Protein AF-0000000082577011 (afdb_homodimer)

Secondary structure (DSSP, 8-state):
-------HHHHHHHHHHHHHHHHHHHHHHHHHHHHHHHS-HHHHS---GGGS--PPPPS--PPPGGGS---S-EEEEEEEEETTEEEEEEEESS-EEEEETTT--EE---HHHHHHHHHHH--SPEEEEEEESS--STTTTS-S-EEEEEE-STT--EEEEETTT--EEEEE-HHHHHHHHHHHHHHT-TTTS--S--HHHHHHHHHHHHHHHHHHHHHHHHS-HHHHHHHHHHHHHHHHHHH-/-------HHHHHHHHHHHHHHHHHHHHHHHHHHHHHHHS-HHHHS---GGGS--PPPPS--PPPGGGS---S-EEEEEEEEETTEEEEEEEESS-EEEEETTT--EE---HHHHHHHHHHH--SPEEEEEEESS--STTTTS-S-EEEEEE-STT--EEEEETTT--EEEEE-HHHHHHHHHHHHHHT-TTTS--S--HHHHHHHHHHHHHHHHHHHHHHHHS-HHHHHHHHHHHHHHHHHHH-

Structure (mmCIF, N/CA/C/O backbone):
data_AF-0000000082577011-model_v1
#
loop_
_entity.id
_entity.type
_entity.pdbx_description
1 polymer 'Putative iron-regulated membrane protein'
#
loop_
_atom_site.group_PDB
_atom_site.id
_atom_site.type_symbol
_atom_site.label_atom_id
_atom_site.label_alt_id
_atom_site.label_comp_id
_atom_site.label_asym_id
_atom_site.label_entity_id
_atom_site.label_seq_id
_atom_site.pdbx_PDB_ins_code
_atom_site.Cartn_x
_atom_site.Cartn_y
_atom_site.Cartn_z
_at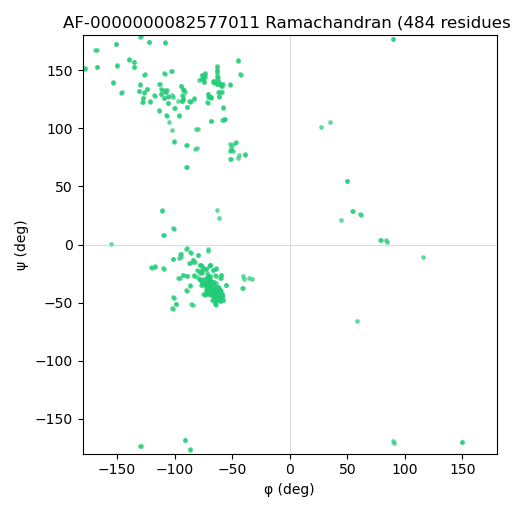om_site.occupancy
_atom_site.B_iso_or_equiv
_atom_site.auth_seq_id
_atom_site.auth_comp_id
_atom_site.auth_asym_id
_atom_site.auth_atom_id
_atom_site.pdbx_PDB_model_num
ATOM 1 N N . MET A 1 1 ? -13.156 18.891 49.938 1 35.47 1 MET A N 1
ATOM 2 C CA . MET A 1 1 ? -12.516 18.734 48.656 1 35.47 1 MET A CA 1
ATOM 3 C C . MET A 1 1 ? -12.312 20.078 47.969 1 35.47 1 MET A C 1
ATOM 5 O O . MET A 1 1 ? -13.273 20.812 47.719 1 35.47 1 MET A O 1
ATOM 9 N N . LYS A 1 2 ? -11.266 20.703 48.219 1 47.75 2 LYS A N 1
ATOM 10 C CA . LYS A 1 2 ? -11.039 22.078 47.781 1 47.75 2 LYS A CA 1
ATOM 11 C C . LYS A 1 2 ? -11.164 22.203 46.25 1 47.75 2 LYS A C 1
ATOM 13 O O . LYS A 1 2 ? -10.555 21.422 45.531 1 47.75 2 LYS A O 1
ATOM 18 N N . LYS A 1 3 ? -12.203 22.781 45.781 1 46.56 3 LYS A N 1
ATOM 19 C CA . LYS A 1 3 ? -12.414 23.125 44.375 1 46.56 3 LYS A CA 1
ATOM 20 C C . LYS A 1 3 ? -11.188 23.797 43.781 1 46.56 3 LYS A C 1
ATOM 22 O O . LYS A 1 3 ? -10.711 24.797 44.281 1 46.56 3 LYS A O 1
ATOM 27 N N . ILE A 1 4 ? -10.305 23.016 43.281 1 50.41 4 ILE A N 1
ATOM 28 C CA . ILE A 1 4 ? -9.25 23.656 42.5 1 50.41 4 ILE A CA 1
ATOM 29 C C . ILE A 1 4 ? -9.836 24.797 41.656 1 50.41 4 ILE A C 1
ATOM 31 O O . ILE A 1 4 ? -10.641 24.562 40.75 1 50.41 4 ILE A O 1
ATOM 35 N N . ARG A 1 5 ? -10.109 25.891 42.219 1 50.25 5 ARG A N 1
ATOM 36 C CA . ARG A 1 5 ? -10.578 27.094 41.531 1 50.25 5 ARG A CA 1
ATOM 37 C C . ARG A 1 5 ? -9.656 27.438 40.375 1 50.25 5 ARG A C 1
ATOM 39 O O . ARG A 1 5 ? -8.5 27.812 40.562 1 50.25 5 ARG A O 1
ATOM 46 N N . PHE A 1 6 ? -9.844 26.719 39.188 1 58.19 6 PHE A N 1
ATOM 47 C CA . PHE A 1 6 ? -9.164 27.125 37.969 1 58.19 6 PHE A CA 1
ATOM 48 C C . PHE A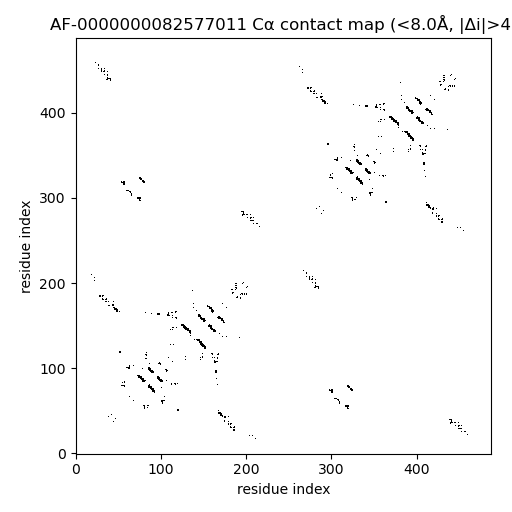 1 6 ? -9.234 28.625 37.781 1 58.19 6 PHE A C 1
ATOM 50 O O . PHE A 1 6 ? -10.305 29.172 37.5 1 58.19 6 PHE A O 1
ATOM 57 N N . THR A 1 7 ? -8.477 29.406 38.469 1 62.22 7 THR A N 1
ATOM 58 C CA . THR A 1 7 ? -8.391 30.859 38.375 1 62.22 7 THR A CA 1
ATOM 59 C C . THR A 1 7 ? -7.977 31.281 36.969 1 62.22 7 THR A C 1
ATOM 61 O O . THR A 1 7 ? -7.25 30.562 36.281 1 62.22 7 THR A O 1
ATOM 64 N N . PRO A 1 8 ? -8.547 32.312 36.344 1 70.75 8 PRO A N 1
ATOM 65 C CA . PRO A 1 8 ? -8.242 32.875 35 1 70.75 8 PRO A CA 1
ATOM 66 C C . PRO A 1 8 ? -6.746 32.906 34.719 1 70.75 8 PRO A C 1
ATOM 68 O O . PRO A 1 8 ? -6.328 32.75 33.562 1 70.75 8 PRO A O 1
ATOM 71 N N . LEU A 1 9 ? -5.984 33.031 35.719 1 69.31 9 LEU A N 1
ATOM 72 C CA . LEU A 1 9 ? -4.539 33.125 35.531 1 69.31 9 LEU A CA 1
ATOM 73 C C . LEU A 1 9 ? -3.955 31.766 35.156 1 69.31 9 LEU A C 1
ATOM 75 O O . LEU A 1 9 ? -3.061 31.672 34.312 1 69.31 9 LEU A O 1
ATOM 79 N N . ILE A 1 10 ? -4.418 30.734 35.844 1 72.5 10 ILE A N 1
ATOM 80 C CA . ILE A 1 10 ? -3.934 29.391 35.531 1 72.5 10 ILE A CA 1
ATOM 81 C C . ILE A 1 10 ? -4.336 29 34.125 1 72.5 10 ILE A C 1
ATOM 83 O O . ILE A 1 10 ? -3.559 28.359 33.406 1 72.5 10 ILE A O 1
ATOM 87 N N . PHE A 1 11 ? -5.453 29.375 33.719 1 74.25 11 PHE A N 1
ATOM 88 C CA . PHE A 1 11 ? -5.941 29.078 32.375 1 74.25 11 PHE A CA 1
ATOM 89 C C . PHE A 1 11 ? -5.07 29.75 31.312 1 74.25 11 PHE A C 1
ATOM 91 O O . PHE A 1 11 ? -4.75 29.156 30.281 1 74.25 11 PHE A O 1
ATOM 98 N N . ARG A 1 12 ? -4.742 30.953 31.625 1 72.69 12 ARG A N 1
ATOM 99 C CA . ARG A 1 12 ? -3.902 31.688 30.688 1 72.69 12 ARG A CA 1
ATOM 100 C C . ARG A 1 12 ? -2.521 31.047 30.578 1 72.69 12 ARG A C 1
ATOM 102 O O . ARG A 1 12 ? -1.96 30.969 29.484 1 72.69 12 ARG A O 1
ATOM 109 N N . ARG A 1 13 ? -2.057 30.594 31.672 1 75.44 13 ARG A N 1
ATOM 110 C CA . ARG A 1 13 ? -0.742 29.969 31.688 1 75.44 13 ARG A CA 1
ATOM 111 C C . ARG A 1 13 ? -0.774 28.625 30.953 1 75.44 13 ARG A C 1
ATOM 113 O O . ARG A 1 13 ? 0.122 28.328 30.172 1 75.44 13 ARG A O 1
ATOM 120 N N . ILE A 1 14 ? -1.737 27.906 31.172 1 77.06 14 ILE A N 1
ATOM 121 C CA . ILE A 1 14 ? -1.878 26.609 30.516 1 77.06 14 ILE A CA 1
ATOM 122 C C . ILE A 1 14 ? -2.076 26.812 29.016 1 77.06 14 ILE A C 1
ATOM 124 O O . ILE A 1 14 ? -1.47 26.109 28.203 1 77.06 14 ILE A O 1
ATOM 128 N N . HIS A 1 15 ? -2.85 27.766 28.766 1 74.31 15 HIS A N 1
ATOM 129 C CA . HIS A 1 15 ? -3.111 28.047 27.359 1 74.31 15 HIS A CA 1
ATOM 130 C C . HIS A 1 15 ? -1.827 28.422 26.625 1 74.31 15 HIS A C 1
ATOM 132 O O . HIS A 1 15 ? -1.593 27.953 25.5 1 74.31 15 HIS A O 1
ATOM 138 N N . LYS A 1 16 ? -1.08 29.219 27.344 1 74.12 16 LYS A N 1
ATOM 139 C CA . LYS A 1 16 ? 0.174 29.656 26.734 1 74.12 16 LYS A CA 1
ATOM 140 C C . LYS A 1 16 ? 1.111 28.484 26.484 1 74.12 16 LYS A C 1
ATOM 142 O O . LYS A 1 16 ? 1.681 28.344 25.406 1 74.12 16 LYS A O 1
ATOM 147 N N . TRP A 1 17 ? 1.268 27.672 27.484 1 79.31 17 TRP A N 1
ATOM 148 C CA . TRP A 1 17 ? 2.191 26.547 27.375 1 79.31 17 TRP A CA 1
ATOM 149 C C . TRP A 1 17 ? 1.654 25.5 26.406 1 79.31 17 TRP A C 1
ATOM 151 O O . TRP A 1 17 ? 2.416 24.906 25.641 1 79.31 17 TRP A O 1
ATOM 161 N N . VAL A 1 18 ? 0.47 25.203 26.406 1 80.12 18 VAL A N 1
ATOM 162 C CA . VAL A 1 18 ? -0.144 24.266 25.484 1 80.12 18 VAL A CA 1
ATOM 163 C C . VAL A 1 18 ? -0.018 24.797 24.047 1 80.12 18 VAL A C 1
ATOM 165 O O . VAL A 1 18 ? 0.294 24.047 23.125 1 80.12 18 VAL A O 1
ATOM 168 N N . GLY A 1 19 ? -0.221 26.062 24.016 1 75.38 19 GLY A N 1
ATOM 169 C CA . GLY A 1 19 ? -0.047 26.703 22.719 1 75.38 19 GLY A CA 1
ATOM 170 C C . GLY A 1 19 ? 1.36 26.562 22.172 1 75.38 19 GLY A C 1
ATOM 171 O O . GLY A 1 19 ? 1.547 26.297 20.984 1 75.38 19 GLY A O 1
ATOM 172 N N . LEU A 1 20 ? 2.275 26.734 23.031 1 80 20 LEU A N 1
ATOM 173 C CA . LEU A 1 20 ? 3.672 26.641 22.625 1 80 20 LEU A CA 1
ATOM 174 C C . LEU A 1 20 ? 4.016 25.203 22.203 1 80 20 LEU A C 1
ATOM 176 O O . LEU A 1 20 ? 4.668 25 21.188 1 80 20 LEU A O 1
ATOM 180 N N . ILE A 1 21 ? 3.557 24.266 22.938 1 86.31 21 ILE A N 1
ATOM 181 C CA . ILE A 1 21 ? 3.818 22.859 22.656 1 86.31 21 ILE A CA 1
ATOM 182 C C . ILE A 1 21 ? 3.162 22.469 21.328 1 86.31 21 ILE A C 1
ATOM 184 O O . ILE A 1 21 ? 3.789 21.844 20.484 1 86.31 21 ILE A O 1
ATOM 188 N N . LEU A 1 22 ? 2.021 22.891 21.156 1 84.88 22 LEU A N 1
ATOM 189 C CA . LEU A 1 22 ? 1.299 22.562 19.938 1 84.88 22 LEU A CA 1
ATOM 190 C C . LEU A 1 22 ? 1.884 23.312 18.734 1 84.88 22 LEU A C 1
ATOM 192 O O . LEU A 1 22 ? 1.886 22.797 17.625 1 84.88 22 LEU A O 1
ATOM 196 N N . GLY A 1 23 ? 2.352 24.5 19.078 1 82.12 23 GLY A N 1
ATOM 197 C CA . GLY A 1 23 ? 3.041 25.25 18.031 1 82.12 23 GLY A CA 1
ATOM 198 C C . GLY A 1 23 ? 4.273 24.531 17.5 1 82.12 23 GLY A C 1
ATOM 199 O O . GLY A 1 23 ? 4.492 24.484 16.297 1 82.12 23 GLY A O 1
ATOM 200 N N . VAL A 1 24 ? 4.992 24 18.391 1 88.94 24 VAL A N 1
ATOM 201 C CA . VAL A 1 24 ? 6.176 23.234 18.016 1 88.94 24 VAL A CA 1
ATOM 202 C C . VAL A 1 24 ? 5.758 22 17.219 1 88.94 24 VAL A C 1
ATOM 204 O O . VAL A 1 24 ? 6.379 21.672 16.203 1 88.94 24 VAL A O 1
ATOM 207 N N . GLN A 1 25 ? 4.719 21.391 17.688 1 92 25 GLN A N 1
ATOM 208 C CA . GLN A 1 25 ? 4.211 20.219 16.984 1 92 25 GLN A CA 1
ATOM 209 C C . GLN A 1 25 ? 3.754 20.578 15.578 1 92 25 GLN A C 1
ATOM 211 O O . GLN A 1 25 ? 3.965 19.812 14.633 1 92 25 GLN A O 1
ATOM 216 N N . PHE A 1 26 ? 3.188 21.688 15.477 1 89.25 26 PHE A N 1
ATOM 217 C CA . PHE A 1 26 ? 2.75 22.156 14.164 1 89.25 26 PHE A CA 1
ATOM 218 C C . PHE A 1 26 ? 3.941 22.344 13.227 1 89.25 26 PHE A C 1
ATOM 220 O O . PHE A 1 26 ? 3.875 21.984 12.055 1 89.25 26 PHE A O 1
ATOM 227 N N . LEU A 1 27 ? 4.949 22.891 13.734 1 92.25 27 LEU A N 1
ATOM 228 C CA . LEU A 1 27 ? 6.152 23.094 12.938 1 92.25 27 LEU A CA 1
ATOM 229 C C . LEU A 1 27 ? 6.734 21.75 12.5 1 92.25 27 LEU A C 1
ATOM 231 O O . LEU A 1 27 ? 7.176 21.594 11.359 1 92.25 27 LEU A O 1
ATOM 235 N N . LEU A 1 28 ? 6.656 20.812 13.383 1 95.88 28 LEU A N 1
ATOM 236 C CA . LEU A 1 28 ? 7.148 19.484 13.062 1 95.88 28 LEU A CA 1
ATOM 237 C C . LEU A 1 28 ? 6.289 18.828 11.984 1 95.88 28 LEU A C 1
ATOM 239 O O . LEU A 1 28 ? 6.809 18.156 11.094 1 95.88 28 LEU A O 1
ATOM 243 N N . TRP A 1 29 ? 4.992 19.062 12.07 1 96.62 29 TRP A N 1
ATOM 244 C CA . TRP A 1 29 ? 4.09 18.531 11.062 1 96.62 29 TRP A CA 1
ATOM 245 C C . TRP A 1 29 ? 4.316 19.203 9.711 1 96.62 29 TRP A C 1
ATOM 247 O O . TRP A 1 29 ? 4.305 18.531 8.672 1 96.62 29 TRP A O 1
ATOM 257 N N . ALA A 1 30 ? 4.52 20.5 9.758 1 94.88 30 ALA A N 1
ATOM 258 C CA . ALA A 1 30 ? 4.781 21.219 8.516 1 94.88 30 ALA A CA 1
ATOM 259 C C . ALA A 1 30 ? 6.078 20.75 7.867 1 94.88 30 ALA A C 1
ATOM 261 O O . ALA A 1 30 ? 6.141 20.547 6.652 1 94.88 30 ALA A O 1
ATOM 262 N N . LEU A 1 31 ? 7.051 20.594 8.672 1 97.19 31 LEU A N 1
ATOM 263 C CA . LEU A 1 31 ? 8.336 20.141 8.164 1 97.19 31 LEU A CA 1
ATOM 264 C C . LEU A 1 31 ? 8.234 18.719 7.605 1 97.19 31 LEU A C 1
ATOM 266 O O . LEU A 1 31 ? 8.633 18.469 6.465 1 97.19 31 LEU A O 1
ATOM 270 N N . SER A 1 32 ? 7.688 17.828 8.398 1 97.75 32 SER A N 1
ATOM 271 C CA . SER A 1 32 ? 7.594 16.438 7.965 1 97.75 32 SER A CA 1
ATOM 272 C C . SER A 1 32 ? 6.68 16.281 6.754 1 97.75 32 SER A C 1
ATOM 274 O O . SER A 1 32 ? 7.004 15.57 5.805 1 97.75 32 SER A O 1
ATOM 276 N N . GLY A 1 33 ? 5.566 17 6.793 1 97.12 33 GLY A N 1
ATOM 277 C CA . GLY A 1 33 ? 4.68 16.969 5.641 1 97.12 33 GLY A CA 1
ATOM 278 C C . GLY A 1 33 ? 5.328 17.484 4.375 1 97.12 33 GLY A C 1
ATOM 279 O O . GLY A 1 33 ? 5.168 16.906 3.299 1 97.12 33 GLY A O 1
ATOM 280 N N . SER A 1 34 ? 6.07 18.578 4.48 1 97.44 34 SER A N 1
ATOM 281 C CA . SER A 1 34 ? 6.75 19.172 3.328 1 97.44 34 SER A CA 1
ATOM 282 C C . SER A 1 34 ? 7.777 18.203 2.7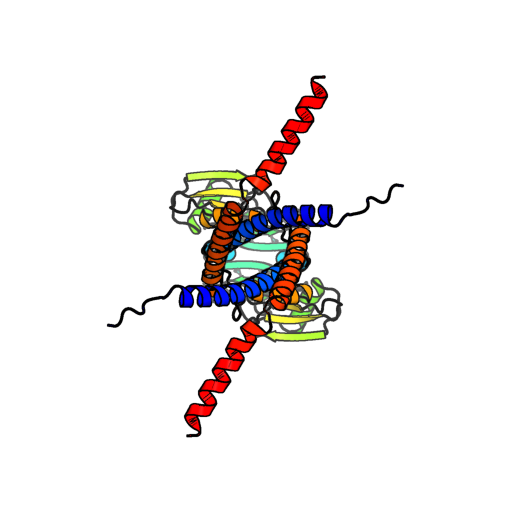44 1 97.44 34 SER A C 1
ATOM 284 O O . SER A 1 34 ? 7.852 18.031 1.526 1 97.44 34 SER A O 1
ATOM 286 N N . MET A 1 35 ? 8.453 17.609 3.615 1 97.75 35 MET A N 1
ATOM 287 C CA . MET A 1 35 ? 9.484 16.672 3.166 1 97.75 35 MET A CA 1
ATOM 288 C C . MET A 1 35 ? 8.867 15.445 2.516 1 97.75 35 MET A C 1
ATOM 290 O O . MET A 1 35 ? 9.352 14.969 1.488 1 97.75 35 MET A O 1
ATOM 294 N N . MET A 1 36 ? 7.832 14.953 3.086 1 97.31 36 MET A N 1
ATOM 295 C CA . MET A 1 36 ? 7.145 13.805 2.502 1 97.31 36 MET A CA 1
ATOM 296 C C . MET A 1 36 ? 6.57 14.156 1.134 1 97.31 36 MET A C 1
ATOM 298 O O . MET A 1 36 ? 6.641 13.352 0.203 1 97.31 36 MET A O 1
ATOM 302 N N . ALA A 1 37 ? 6.074 15.289 1.037 1 96.81 37 ALA A N 1
ATOM 303 C CA . ALA A 1 37 ? 5.488 15.719 -0.229 1 96.81 37 ALA A CA 1
ATOM 304 C C . ALA A 1 37 ? 6.566 15.93 -1.289 1 96.81 37 ALA A C 1
ATOM 306 O O . ALA A 1 37 ? 6.316 15.734 -2.482 1 96.81 37 ALA A O 1
ATOM 307 N N . LEU A 1 38 ? 7.688 16.297 -0.908 1 96.56 38 LEU A N 1
ATOM 308 C CA . LEU A 1 38 ? 8.781 16.641 -1.812 1 96.56 38 LEU A CA 1
ATOM 309 C C . LEU A 1 38 ? 9.43 15.383 -2.387 1 96.56 38 LEU A C 1
ATOM 311 O O . LEU A 1 38 ? 9.828 15.367 -3.551 1 96.56 38 LEU A O 1
ATOM 315 N N . LEU A 1 39 ? 9.492 14.352 -1.596 1 96.69 39 LEU A N 1
ATOM 316 C CA . LEU A 1 39 ? 10.195 13.133 -1.974 1 96.69 39 LEU A CA 1
ATOM 317 C C . LEU A 1 39 ? 9.398 12.344 -3.008 1 96.69 39 LEU A C 1
ATOM 319 O O . LEU A 1 39 ? 8.172 12.258 -2.916 1 96.69 39 LEU A O 1
ATOM 323 N N . ASP A 1 40 ? 10.125 11.82 -3.941 1 94.44 40 ASP A N 1
ATOM 324 C CA . ASP A 1 40 ? 9.547 11.125 -5.086 1 94.44 40 ASP A CA 1
ATOM 325 C C . ASP A 1 40 ? 8.68 9.953 -4.629 1 94.44 40 ASP A C 1
ATOM 327 O O . ASP A 1 40 ? 9.195 8.969 -4.098 1 94.44 40 ASP A O 1
ATOM 331 N N . GLN A 1 41 ? 7.441 10.055 -4.957 1 92.69 41 GLN A N 1
ATOM 332 C CA . GLN A 1 41 ? 6.504 9.039 -4.477 1 92.69 41 GLN A CA 1
ATOM 333 C C . GLN A 1 41 ? 6.762 7.691 -5.145 1 92.69 41 GLN A C 1
ATOM 335 O O . GLN A 1 41 ? 6.48 6.641 -4.562 1 92.69 41 GLN A O 1
ATOM 340 N N . GLU A 1 42 ? 7.297 7.617 -6.32 1 90.25 42 GLU A N 1
ATOM 341 C CA . GLU A 1 42 ? 7.586 6.367 -7.016 1 90.25 42 GLU A CA 1
ATOM 342 C C . GLU A 1 42 ? 8.719 5.605 -6.336 1 90.25 42 GLU A C 1
ATOM 344 O O . GLU A 1 42 ? 8.734 4.375 -6.336 1 90.25 42 GLU A O 1
ATOM 349 N N . LYS A 1 43 ? 9.594 6.359 -5.754 1 91.06 43 LYS A N 1
ATOM 350 C CA . LYS A 1 43 ? 10.711 5.746 -5.031 1 91.06 43 LYS A CA 1
ATOM 351 C C . LYS A 1 43 ? 10.281 5.293 -3.641 1 91.06 43 LYS A C 1
ATOM 353 O O . LYS A 1 43 ? 10.906 4.41 -3.049 1 91.06 43 LYS A O 1
ATOM 358 N N . VAL A 1 44 ? 9.211 5.883 -3.164 1 90.56 44 VAL A N 1
ATOM 359 C CA . VAL A 1 44 ? 8.695 5.551 -1.838 1 90.56 44 VAL A CA 1
ATOM 360 C C . VAL A 1 44 ? 7.773 4.34 -1.93 1 90.56 44 VAL A C 1
ATOM 362 O O . VAL A 1 44 ? 7.832 3.441 -1.086 1 90.56 44 VAL A O 1
ATOM 365 N N . GLY A 1 45 ? 6.766 4.328 -2.832 1 77.75 45 GLY A N 1
ATOM 366 C CA . GLY A 1 45 ? 5.754 3.293 -2.977 1 77.75 45 GLY A CA 1
ATOM 367 C C . GLY A 1 45 ? 6.332 1.945 -3.367 1 77.75 45 GLY A C 1
ATOM 368 O O . GLY A 1 45 ? 5.594 0.971 -3.527 1 77.75 45 GLY A O 1
ATOM 369 N N . GLY A 1 46 ? 7.559 1.68 -2.949 1 58.84 46 GLY A N 1
ATOM 370 C CA . GLY A 1 46 ? 8.188 0.394 -3.203 1 58.84 46 GLY A CA 1
ATOM 371 C C . GLY A 1 46 ? 7.664 -0.289 -4.453 1 58.84 46 GLY A C 1
ATOM 372 O O . GLY A 1 46 ? 6.492 -0.145 -4.801 1 58.84 46 GLY A O 1
ATOM 373 N N . HIS A 1 47 ? 8.242 -0.316 -5.57 1 55.41 47 HIS A N 1
ATOM 374 C CA . HIS A 1 47 ? 7.875 -1.163 -6.699 1 55.41 47 HIS A CA 1
ATOM 375 C C . HIS A 1 47 ? 7.719 -2.617 -6.27 1 55.41 47 HIS A C 1
ATOM 377 O O . HIS A 1 47 ? 8.602 -3.176 -5.617 1 55.41 47 HIS A O 1
ATOM 383 N N . SER A 1 48 ? 6.414 -2.855 -5.777 1 53.03 48 SER A N 1
ATOM 384 C CA . SER A 1 48 ? 6.188 -4.258 -5.438 1 53.03 48 SER A CA 1
ATOM 385 C C . SER A 1 48 ? 6.723 -5.184 -6.523 1 53.03 48 SER A C 1
ATOM 387 O O . SER A 1 48 ? 6.949 -4.754 -7.656 1 53.03 48 SER A O 1
ATOM 389 N N . ALA A 1 49 ? 6.984 -6.48 -6.078 1 50.94 49 ALA A N 1
ATOM 390 C CA . ALA A 1 49 ? 7.477 -7.73 -6.645 1 50.94 49 ALA A CA 1
ATOM 391 C C . ALA A 1 49 ? 6.891 -7.973 -8.031 1 50.94 49 ALA A C 1
ATOM 393 O O . ALA A 1 49 ? 7.539 -8.578 -8.891 1 50.94 49 ALA A O 1
ATOM 394 N N . GLN A 1 50 ? 5.566 -7.566 -8.102 1 50.16 50 GLN A N 1
ATOM 395 C CA . GLN A 1 50 ? 4.922 -8.117 -9.297 1 50.16 50 GLN A CA 1
ATOM 396 C C . GLN A 1 50 ? 5.629 -7.656 -10.562 1 50.16 50 GLN A C 1
ATOM 398 O O . GLN A 1 50 ? 5.574 -8.336 -11.594 1 50.16 50 GLN A O 1
ATOM 403 N N . ALA A 1 51 ? 6.293 -6.418 -10.352 1 48.44 51 ALA A N 1
ATOM 404 C CA . ALA A 1 51 ? 6.926 -5.926 -11.578 1 48.44 51 ALA A CA 1
ATOM 405 C C . ALA A 1 51 ? 8.141 -6.77 -11.945 1 48.44 51 ALA A C 1
ATOM 407 O O . ALA A 1 51 ? 8.789 -6.527 -12.961 1 48.44 51 ALA A O 1
ATOM 408 N N . SER A 1 52 ? 8.375 -7.648 -11.016 1 50.09 52 SER A N 1
ATOM 409 C CA . SER A 1 52 ? 9.625 -8.32 -11.336 1 50.09 52 SER A CA 1
ATOM 410 C C . SER A 1 52 ? 9.523 -9.086 -12.648 1 50.09 52 SER A C 1
ATOM 412 O O . SER A 1 52 ? 8.422 -9.438 -13.086 1 50.09 52 SER A O 1
ATOM 414 N N . HIS A 1 53 ? 10.648 -9.148 -13.352 1 54.78 53 HIS A N 1
ATOM 415 C CA . HIS A 1 53 ? 10.992 -9.75 -14.641 1 54.78 53 HIS A CA 1
ATOM 416 C C . HIS A 1 53 ? 10.555 -11.211 -14.695 1 54.78 53 HIS A C 1
ATOM 418 O O . HIS A 1 53 ? 11.156 -12.062 -14.031 1 54.78 53 HIS A O 1
ATOM 424 N N . GLN A 1 54 ? 9.195 -11.328 -15 1 64.88 54 GLN A N 1
ATOM 425 C CA . GLN A 1 54 ? 8.781 -12.695 -15.266 1 64.88 54 GLN A CA 1
ATOM 426 C C . GLN A 1 54 ? 9.383 -13.211 -16.578 1 64.88 54 GLN A C 1
ATOM 428 O O . GLN A 1 54 ? 9.266 -12.555 -17.609 1 64.88 54 GLN A O 1
ATOM 433 N N . HIS A 1 55 ? 10.328 -14.055 -16.422 1 74.44 55 HIS A N 1
ATOM 434 C CA . HIS A 1 55 ? 10.898 -14.719 -17.594 1 74.44 55 HIS A CA 1
ATOM 435 C C . HIS A 1 55 ? 9.984 -15.82 -18.109 1 74.44 55 HIS A C 1
ATOM 437 O O . HIS A 1 55 ? 9.312 -16.5 -17.312 1 74.44 55 HIS A O 1
ATOM 443 N N . ALA A 1 56 ? 10.07 -15.883 -19.359 1 82 56 ALA A N 1
ATOM 444 C CA . ALA A 1 56 ? 9.312 -16.969 -19.969 1 82 56 ALA A CA 1
ATOM 445 C C . ALA A 1 56 ? 9.82 -18.328 -19.516 1 82 56 ALA A C 1
ATOM 447 O O . ALA A 1 56 ? 11.031 -18.531 -19.375 1 82 56 ALA A O 1
ATOM 448 N N . LEU A 1 57 ? 8.898 -19.172 -19.25 1 85.25 57 LEU A N 1
ATOM 449 C CA . LEU A 1 57 ? 9.266 -20.531 -18.906 1 85.25 57 LEU A CA 1
ATOM 450 C C . LEU A 1 57 ? 9.828 -21.266 -20.109 1 85.25 57 LEU A C 1
ATOM 452 O O . LEU A 1 57 ? 9.234 -21.234 -21.188 1 85.25 57 LEU A O 1
ATOM 456 N N . PRO A 1 58 ? 10.969 -21.828 -19.953 1 80.25 58 PRO A N 1
ATOM 457 C CA . PRO A 1 58 ? 11.477 -22.625 -21.062 1 80.25 58 PRO A CA 1
ATOM 458 C C . PRO A 1 58 ? 10.602 -23.828 -21.391 1 80.25 58 PRO A C 1
ATOM 460 O O . PRO A 1 58 ? 9.875 -24.312 -20.516 1 80.25 58 PRO A O 1
ATOM 463 N N . ALA A 1 59 ? 10.68 -24.109 -22.688 1 74.19 59 ALA A N 1
ATOM 464 C CA . ALA A 1 59 ? 10.023 -25.359 -23.062 1 74.19 59 ALA A CA 1
ATOM 465 C C . ALA A 1 59 ? 10.664 -26.547 -22.344 1 74.19 59 ALA A C 1
ATOM 467 O O . ALA A 1 59 ? 11.883 -26.578 -22.172 1 74.19 59 ALA A O 1
ATOM 468 N N . GLY A 1 60 ? 9.867 -27.359 -21.656 1 74.56 60 GLY A N 1
ATOM 469 C CA . GLY A 1 60 ? 10.438 -28.531 -21 1 74.56 60 GLY A CA 1
ATOM 470 C C . GLY A 1 60 ? 9.398 -29.5 -20.484 1 74.56 60 GLY A C 1
ATOM 471 O O . GLY A 1 60 ? 8.195 -29.25 -20.594 1 74.56 60 GLY A O 1
ATOM 472 N N . ASP A 1 61 ? 9.969 -30.703 -20.141 1 81.12 61 ASP A N 1
ATOM 473 C CA . ASP A 1 61 ? 9.133 -31.75 -19.562 1 81.12 61 ASP A CA 1
ATOM 474 C C . ASP A 1 61 ? 8.906 -31.516 -18.078 1 81.12 61 ASP A C 1
ATOM 476 O O . ASP A 1 61 ? 9.586 -32.125 -17.234 1 81.12 61 ASP A O 1
ATOM 480 N N . TYR A 1 62 ? 7.938 -30.688 -17.766 1 86.31 62 TYR A N 1
ATOM 481 C CA . TYR A 1 62 ? 7.648 -30.391 -16.375 1 86.31 62 TYR A CA 1
ATOM 482 C C . TYR A 1 62 ? 6.852 -31.516 -15.734 1 86.31 62 TYR A C 1
ATOM 484 O O . TYR A 1 62 ? 5.973 -32.094 -16.375 1 86.31 62 TYR A O 1
ATOM 492 N N . ILE A 1 63 ? 7.191 -31.766 -14.492 1 85.88 63 ILE A N 1
ATOM 493 C CA . ILE A 1 63 ? 6.457 -32.781 -13.734 1 85.88 63 ILE A CA 1
ATOM 494 C C . ILE A 1 63 ? 4.98 -32.406 -13.656 1 85.88 63 ILE A C 1
ATOM 496 O O . ILE A 1 63 ? 4.648 -31.219 -13.445 1 85.88 63 ILE A O 1
ATOM 500 N N . ALA A 1 64 ? 4.141 -33.375 -13.859 1 82.5 64 ALA A N 1
ATOM 501 C CA . ALA A 1 64 ? 2.709 -33.125 -13.688 1 82.5 64 ALA A CA 1
ATOM 502 C C . ALA A 1 64 ? 2.379 -32.844 -12.227 1 82.5 64 ALA A C 1
ATOM 504 O O . ALA A 1 64 ? 2.896 -33.469 -11.32 1 82.5 64 ALA A O 1
ATOM 505 N N . PRO A 1 65 ? 1.483 -31.859 -12.078 1 82.62 65 PRO A N 1
ATOM 506 C CA . PRO A 1 65 ? 1.139 -31.5 -10.695 1 82.62 65 PRO A CA 1
ATOM 507 C C . PRO A 1 65 ? 0.654 -32.688 -9.875 1 82.62 65 PRO A C 1
ATOM 509 O O . PRO A 1 65 ? 0.938 -32.781 -8.68 1 82.62 65 PRO A O 1
ATOM 512 N N . ALA A 1 66 ? -0.034 -33.594 -10.445 1 75.31 66 ALA A N 1
ATOM 513 C CA . ALA A 1 66 ? -0.572 -34.75 -9.758 1 75.31 66 ALA A CA 1
ATOM 514 C C . ALA A 1 66 ? 0.55 -35.656 -9.211 1 75.31 66 ALA A C 1
ATOM 516 O O . ALA A 1 66 ? 0.333 -36.438 -8.289 1 75.31 66 ALA A O 1
ATOM 517 N N . LYS A 1 67 ? 1.655 -35.469 -9.773 1 78.38 67 LYS A N 1
ATOM 518 C CA . LYS A 1 67 ? 2.771 -36.344 -9.391 1 78.38 67 LYS A CA 1
ATOM 519 C C . LYS A 1 67 ? 3.619 -35.688 -8.305 1 78.38 67 LYS A C 1
ATOM 521 O O . LYS A 1 67 ? 4.559 -36.281 -7.789 1 78.38 67 LYS A O 1
ATOM 526 N N . LEU A 1 68 ? 3.287 -34.5 -8.086 1 79.69 68 LEU A N 1
ATOM 527 C CA . LEU A 1 68 ? 4.051 -33.812 -7.051 1 79.69 68 LEU A CA 1
ATOM 528 C C . LEU A 1 68 ? 3.686 -34.344 -5.668 1 79.69 68 LEU A C 1
ATOM 530 O O . LEU A 1 68 ? 2.523 -34.656 -5.406 1 79.69 68 LEU A O 1
ATOM 534 N N . ALA A 1 69 ? 4.688 -34.812 -4.969 1 63.34 69 ALA A N 1
ATOM 535 C CA . ALA A 1 69 ? 4.469 -35.312 -3.613 1 63.34 69 ALA A CA 1
ATOM 536 C C . ALA A 1 69 ? 3.873 -34.219 -2.719 1 63.34 69 ALA A C 1
ATOM 538 O O . ALA A 1 69 ? 4.461 -33.156 -2.559 1 63.34 69 ALA A O 1
ATOM 539 N N . LEU A 1 70 ? 2.658 -34.406 -2.447 1 64.12 70 LEU A N 1
ATOM 540 C CA . LEU A 1 70 ? 1.993 -33.344 -1.682 1 64.12 70 LEU A CA 1
ATOM 541 C C . LEU A 1 70 ? 1.752 -33.812 -0.244 1 64.12 70 LEU A C 1
ATOM 543 O O . LEU A 1 70 ? 1.335 -34.938 -0.004 1 64.12 70 LEU A O 1
ATOM 547 N N . ASP A 1 71 ? 2.496 -33.156 0.643 1 63.66 71 ASP A N 1
ATOM 548 C CA . ASP A 1 71 ? 2.188 -33.406 2.047 1 63.66 71 ASP A CA 1
ATOM 549 C C . ASP A 1 71 ? 0.996 -32.562 2.506 1 63.66 71 ASP A C 1
ATOM 551 O O . ASP A 1 71 ? 1.141 -31.391 2.799 1 63.66 71 ASP A O 1
ATOM 555 N N . GLY A 1 72 ? -0.188 -33.219 2.535 1 69.12 72 GLY A N 1
ATOM 556 C CA . GLY A 1 72 ? -1.346 -32.5 3.057 1 69.12 72 GLY A CA 1
ATOM 557 C C . GLY A 1 72 ? -2.107 -31.75 1.99 1 69.12 72 GLY A C 1
ATOM 558 O O . GLY A 1 72 ? -1.849 -31.906 0.797 1 69.12 72 GLY A O 1
ATOM 559 N N . PRO A 1 73 ? -3.084 -30.891 2.482 1 78.69 73 PRO A N 1
ATOM 560 C CA . PRO A 1 73 ? -3.92 -30.141 1.538 1 78.69 73 PRO A CA 1
ATOM 561 C C . PRO A 1 73 ? -3.146 -29.062 0.792 1 78.69 73 PRO A C 1
ATOM 563 O O . PRO A 1 73 ? -2.406 -28.281 1.409 1 78.69 73 PRO A O 1
ATOM 566 N N . VAL A 1 74 ? -3.238 -29.094 -0.536 1 83.94 74 VAL A N 1
ATOM 567 C CA . VAL A 1 74 ? -2.58 -28.125 -1.403 1 83.94 74 VAL A CA 1
ATOM 568 C C . VAL A 1 74 ? -3.539 -26.969 -1.715 1 83.94 74 VAL A C 1
ATOM 570 O O . VAL A 1 74 ? -4.668 -27.203 -2.156 1 83.94 74 VAL A O 1
ATOM 573 N N . LEU A 1 75 ? -3.096 -25.797 -1.436 1 85.69 75 LEU A N 1
ATOM 574 C CA . LEU A 1 75 ? -3.906 -24.594 -1.671 1 85.69 75 LEU A CA 1
ATOM 575 C C . LEU A 1 75 ? -3.68 -24.062 -3.078 1 85.69 75 LEU A C 1
ATOM 577 O O . LEU A 1 75 ? -4.555 -23.391 -3.641 1 85.69 75 LEU A O 1
ATOM 581 N N . GLY A 1 76 ? -2.51 -24.328 -3.627 1 88.75 76 GLY A N 1
ATOM 582 C CA . GLY A 1 76 ? -2.166 -23.875 -4.965 1 88.75 76 GLY A CA 1
ATOM 583 C C . GLY A 1 76 ? -0.792 -24.344 -5.418 1 88.75 76 GLY A C 1
ATOM 584 O O . GLY A 1 76 ? 0.079 -24.609 -4.59 1 88.75 76 GLY A O 1
ATOM 585 N N . ILE A 1 77 ? -0.704 -24.469 -6.688 1 89.31 77 ILE A N 1
ATOM 586 C CA . ILE A 1 77 ? 0.563 -24.828 -7.316 1 89.31 77 ILE A CA 1
ATOM 587 C C . ILE A 1 77 ? 0.891 -23.812 -8.414 1 89.31 77 ILE A C 1
ATOM 589 O O . ILE A 1 77 ? 0.059 -23.547 -9.281 1 89.31 77 ILE A O 1
ATOM 593 N N . ALA A 1 78 ? 2.053 -23.281 -8.281 1 91.62 78 ALA A N 1
ATOM 594 C CA . ALA A 1 78 ? 2.473 -22.344 -9.32 1 91.62 78 ALA A CA 1
ATOM 595 C C . ALA A 1 78 ? 3.764 -22.797 -9.992 1 91.62 78 ALA A C 1
ATOM 597 O O . ALA A 1 78 ? 4.738 -23.141 -9.312 1 91.62 78 ALA A O 1
ATOM 598 N N . LEU A 1 79 ? 3.652 -22.938 -11.273 1 91.06 79 LEU A N 1
ATOM 599 C CA . LEU A 1 79 ? 4.855 -23.109 -12.078 1 91.06 79 LEU A CA 1
ATOM 600 C C . LEU A 1 79 ? 5.402 -21.75 -12.523 1 91.06 79 LEU A C 1
ATOM 602 O O . LEU A 1 79 ? 4.727 -21 -13.234 1 91.06 79 LEU A O 1
ATOM 606 N N . ARG A 1 80 ? 6.602 -21.438 -12.102 1 91.25 80 ARG A N 1
ATOM 607 C CA . ARG A 1 80 ? 7.176 -20.125 -12.406 1 91.25 80 ARG A CA 1
ATOM 608 C C . ARG A 1 80 ? 8.695 -20.203 -12.492 1 91.25 80 ARG A C 1
ATOM 610 O O . ARG A 1 80 ? 9.289 -21.234 -12.156 1 91.25 80 ARG A O 1
ATOM 617 N N . SER A 1 81 ? 9.211 -19.031 -12.922 1 90.06 81 SER A N 1
ATOM 618 C CA . SER A 1 81 ? 10.664 -18.953 -12.984 1 90.06 81 SER A CA 1
ATOM 619 C C . SER A 1 81 ? 11.242 -18.359 -11.703 1 90.06 81 SER A C 1
ATOM 621 O O . SER A 1 81 ? 10.742 -17.359 -11.188 1 90.06 81 SER A O 1
ATOM 623 N N . LEU A 1 82 ? 12.211 -19.062 -11.125 1 91.75 82 LEU A N 1
ATOM 624 C CA . LEU A 1 82 ? 13.062 -18.562 -10.055 1 91.75 82 LEU A CA 1
ATOM 625 C C . LEU A 1 82 ? 14.453 -18.219 -10.586 1 91.75 82 LEU A C 1
ATOM 627 O O . LEU A 1 82 ? 15.289 -19.094 -10.75 1 91.75 82 LEU A O 1
ATOM 631 N N . ALA A 1 83 ? 14.859 -16.938 -10.773 1 83.56 83 ALA A N 1
ATOM 632 C CA . ALA A 1 83 ? 16.094 -16.5 -11.422 1 83.56 83 ALA A CA 1
ATOM 633 C C . ALA A 1 83 ? 16.344 -17.281 -12.703 1 83.56 83 ALA A C 1
ATOM 635 O O . ALA A 1 83 ? 17.453 -17.797 -12.914 1 83.56 83 ALA A O 1
ATOM 636 N N . THR A 1 84 ? 15.453 -17.938 -13.406 1 81.44 84 THR A N 1
ATOM 637 C CA . THR A 1 84 ? 15.508 -18.609 -14.703 1 81.44 84 THR A CA 1
ATOM 638 C C . THR A 1 84 ? 15.281 -20.109 -14.547 1 81.44 84 THR A C 1
ATOM 640 O O . THR A 1 84 ? 15.25 -20.844 -15.539 1 81.44 84 THR A O 1
ATOM 643 N N . ARG A 1 85 ? 15.32 -20.469 -13.344 1 88.75 85 ARG A N 1
ATOM 644 C CA . ARG A 1 85 ? 15.031 -21.875 -13.055 1 88.75 85 ARG A CA 1
ATOM 645 C C . ARG A 1 85 ? 13.539 -22.109 -12.906 1 88.75 85 ARG A C 1
ATOM 647 O O . ARG A 1 85 ? 12.891 -21.484 -12.062 1 88.75 85 ARG A O 1
ATOM 654 N N . PRO A 1 86 ? 13.055 -23.016 -13.703 1 91.5 86 PRO A N 1
ATOM 655 C CA . PRO A 1 86 ? 11.641 -23.328 -13.492 1 91.5 86 PRO A CA 1
ATOM 656 C C . PRO A 1 86 ? 11.391 -24.094 -12.195 1 91.5 86 PRO A C 1
ATOM 658 O O . PRO A 1 86 ? 12.039 -25.109 -11.938 1 91.5 86 PRO A O 1
ATOM 661 N N . VAL A 1 87 ? 10.461 -23.609 -11.414 1 93.62 87 VAL A N 1
ATOM 662 C CA . VAL A 1 87 ? 10.156 -24.25 -10.148 1 93.62 87 VAL A CA 1
ATOM 663 C C . VAL A 1 87 ? 8.641 -24.359 -9.977 1 93.62 87 VAL A C 1
ATOM 665 O O . VAL A 1 87 ? 7.887 -23.594 -10.57 1 93.62 87 VAL A O 1
ATOM 668 N N . TYR A 1 88 ? 8.258 -25.375 -9.211 1 92.62 88 TYR A N 1
ATOM 669 C CA . TYR A 1 88 ? 6.914 -25.422 -8.641 1 92.62 88 TYR A CA 1
ATOM 670 C C . TYR A 1 88 ? 6.895 -24.828 -7.242 1 92.62 88 TYR A C 1
ATOM 672 O O . TYR A 1 88 ? 7.719 -25.188 -6.395 1 92.62 88 TYR A O 1
ATOM 680 N N . GLU A 1 89 ? 6.062 -23.859 -7.109 1 93.06 89 GLU A N 1
ATOM 681 C CA . GLU A 1 89 ? 5.75 -23.375 -5.773 1 93.06 89 GLU A CA 1
ATOM 682 C C . GLU A 1 89 ? 4.473 -24 -5.23 1 93.06 89 GLU A C 1
ATOM 684 O O . GLU A 1 89 ? 3.387 -23.781 -5.773 1 93.06 89 GLU A O 1
ATOM 689 N N . LEU A 1 90 ? 4.641 -24.828 -4.242 1 91.31 90 LEU A N 1
ATOM 690 C CA . LEU A 1 90 ? 3.512 -25.5 -3.617 1 91.31 90 LEU A CA 1
ATOM 691 C C . LEU A 1 90 ? 3.102 -24.812 -2.324 1 91.31 90 LEU A C 1
ATOM 693 O O . LEU A 1 90 ? 3.9 -24.703 -1.391 1 91.31 90 LEU A O 1
ATOM 697 N N . ARG A 1 91 ? 1.921 -24.344 -2.338 1 89.94 91 ARG A N 1
ATOM 698 C CA . ARG A 1 91 ? 1.399 -23.703 -1.135 1 89.94 91 ARG A CA 1
ATOM 699 C C . ARG A 1 91 ? 0.456 -24.641 -0.383 1 89.94 91 ARG A C 1
ATOM 701 O O . ARG A 1 91 ? -0.461 -25.219 -0.975 1 89.94 91 ARG A O 1
ATOM 708 N N . SER A 1 92 ? 0.745 -24.766 0.851 1 85.81 92 SER A N 1
ATOM 709 C CA . SER A 1 92 ? -0.097 -25.578 1.735 1 85.81 92 SER A CA 1
ATOM 710 C C . SER A 1 92 ? -0.453 -24.797 3.004 1 85.81 92 SER A C 1
ATOM 712 O O . SER A 1 92 ? -0.085 -23.641 3.152 1 85.81 92 SER A O 1
ATOM 714 N N . THR A 1 93 ? -1.232 -25.438 3.857 1 79.81 93 THR A N 1
ATOM 715 C CA . THR A 1 93 ? -1.624 -24.812 5.117 1 79.81 93 THR A CA 1
ATOM 716 C C . THR A 1 93 ? -0.426 -24.688 6.055 1 79.81 93 THR A C 1
ATOM 718 O O . THR A 1 93 ? -0.452 -23.906 7.004 1 79.81 93 THR A O 1
ATOM 721 N N . THR A 1 94 ? 0.585 -25.438 5.754 1 79.06 94 THR A N 1
ATOM 722 C CA . THR A 1 94 ? 1.724 -25.453 6.664 1 79.06 94 THR A CA 1
ATOM 723 C C . THR A 1 94 ? 2.855 -24.578 6.129 1 79.06 94 THR A C 1
ATOM 725 O O . THR A 1 94 ? 3.826 -24.312 6.84 1 79.06 94 THR A O 1
ATOM 728 N N . GLY A 1 95 ? 2.697 -24.219 4.914 1 84.38 95 GLY A N 1
ATOM 729 C CA . GLY A 1 95 ? 3.736 -23.359 4.367 1 84.38 95 GLY A CA 1
ATOM 730 C C . GLY A 1 95 ? 3.943 -23.547 2.877 1 84.38 95 GLY A C 1
ATOM 731 O O . GLY A 1 95 ? 3.1 -24.141 2.197 1 84.38 95 GLY A O 1
ATOM 732 N N . THR A 1 96 ? 5.027 -22.938 2.387 1 90.56 96 THR A N 1
ATOM 733 C CA . THR A 1 96 ? 5.336 -22.984 0.962 1 90.56 96 THR A CA 1
ATOM 734 C C . THR A 1 96 ? 6.613 -23.781 0.715 1 90.56 96 THR A C 1
ATOM 736 O O . THR A 1 96 ? 7.578 -23.672 1.471 1 90.56 96 THR A O 1
ATOM 739 N N . ARG A 1 97 ? 6.551 -24.594 -0.33 1 92.06 97 ARG A N 1
ATOM 740 C CA . ARG A 1 97 ? 7.715 -25.375 -0.744 1 92.06 97 ARG A CA 1
ATOM 741 C C . ARG A 1 97 ? 8.031 -25.141 -2.217 1 92.06 97 ARG A C 1
ATOM 743 O O . ARG A 1 97 ? 7.125 -25.031 -3.045 1 92.06 97 ARG A O 1
ATOM 750 N N . LEU A 1 98 ? 9.305 -25.188 -2.459 1 95 98 LEU A N 1
ATOM 751 C CA . LEU A 1 98 ? 9.766 -25.062 -3.84 1 95 98 LEU A CA 1
ATOM 752 C C . LEU A 1 98 ? 10.367 -26.375 -4.324 1 95 98 LEU A C 1
ATOM 754 O O . LEU A 1 98 ? 11.172 -27 -3.615 1 95 98 LEU A O 1
ATOM 758 N N . ILE A 1 99 ? 9.953 -26.719 -5.473 1 94.06 99 ILE A N 1
ATOM 759 C CA . ILE A 1 99 ? 10.461 -27.938 -6.098 1 94.06 99 ILE A CA 1
ATOM 760 C C . ILE A 1 99 ? 10.914 -27.641 -7.527 1 94.06 99 ILE A C 1
ATOM 762 O O . ILE A 1 99 ? 10.242 -26.906 -8.25 1 94.06 99 ILE A O 1
ATOM 766 N N . ASP A 1 100 ? 12.047 -28.234 -7.852 1 94.19 100 ASP A N 1
ATOM 767 C CA . ASP A 1 100 ? 12.477 -28.109 -9.242 1 94.19 100 ASP A CA 1
ATOM 768 C C . ASP A 1 100 ? 11.43 -28.703 -10.188 1 94.19 100 ASP A C 1
ATOM 770 O O . ASP A 1 100 ? 10.977 -29.828 -9.992 1 94.19 100 ASP A O 1
ATOM 774 N N . ALA A 1 101 ? 11.078 -27.984 -11.172 1 92.31 101 ALA A N 1
ATOM 775 C CA . ALA A 1 101 ? 9.938 -28.359 -12.008 1 92.31 101 ALA A CA 1
ATOM 776 C C . ALA A 1 101 ? 10.273 -29.547 -12.891 1 92.31 101 ALA A C 1
ATOM 778 O O . ALA A 1 101 ? 9.375 -30.219 -13.398 1 92.31 101 ALA A O 1
ATOM 779 N N . THR A 1 102 ? 11.539 -29.797 -13.133 1 89.75 102 THR A N 1
ATOM 780 C CA . THR A 1 102 ? 11.961 -30.859 -14.039 1 89.75 102 THR A CA 1
ATOM 781 C C . THR A 1 102 ? 12.398 -32.094 -13.266 1 89.75 102 THR A C 1
ATOM 783 O O . THR A 1 102 ? 11.914 -33.188 -13.516 1 89.75 102 THR A O 1
ATOM 786 N N . SER A 1 103 ? 13.203 -31.922 -12.227 1 90.44 103 SER A N 1
ATOM 787 C CA . SER A 1 103 ? 13.773 -33.062 -11.516 1 90.44 103 SER A CA 1
ATOM 788 C C . SER A 1 103 ? 12.906 -33.469 -10.328 1 90.44 103 SER A C 1
ATOM 790 O O . SER A 1 103 ? 12.992 -34.594 -9.844 1 90.44 103 SER A O 1
ATOM 792 N N . GLY A 1 104 ? 12.164 -32.531 -9.805 1 90.75 104 GLY A N 1
ATOM 793 C CA . GLY A 1 104 ? 11.367 -32.781 -8.609 1 90.75 104 GLY A CA 1
ATOM 794 C C . GLY A 1 104 ? 12.148 -32.625 -7.324 1 90.75 104 GLY A C 1
ATOM 795 O O . GLY A 1 104 ? 11.602 -32.812 -6.234 1 90.75 104 GLY A O 1
ATOM 796 N N . ALA A 1 105 ? 13.391 -32.219 -7.441 1 93.06 105 ALA A N 1
ATOM 797 C CA . ALA A 1 105 ? 14.219 -32.031 -6.254 1 93.06 105 ALA A CA 1
ATOM 798 C C . ALA A 1 105 ? 13.812 -30.781 -5.492 1 93.06 105 ALA A C 1
ATOM 800 O O . ALA A 1 105 ? 13.43 -29.781 -6.098 1 93.06 105 ALA A O 1
ATOM 801 N N . PRO A 1 106 ? 13.891 -30.859 -4.148 1 94.12 106 PRO A N 1
ATOM 802 C CA . PRO A 1 106 ? 13.609 -29.656 -3.379 1 94.12 106 PRO A CA 1
ATOM 803 C C . PRO A 1 106 ? 14.57 -28.5 -3.719 1 94.12 106 PRO A C 1
ATOM 805 O O . PRO A 1 106 ? 15.75 -28.75 -3.979 1 94.12 106 PRO A O 1
ATOM 808 N N . VAL A 1 107 ? 14 -27.328 -3.818 1 95.62 107 VAL A N 1
ATOM 809 C CA . VAL A 1 107 ? 14.797 -26.125 -4.098 1 95.62 107 VAL A CA 1
ATOM 810 C C . VAL A 1 107 ? 14.797 -25.219 -2.879 1 95.62 107 VAL A C 1
ATOM 812 O O . VAL A 1 107 ? 13.742 -24.922 -2.311 1 95.62 107 VAL A O 1
ATOM 815 N N . ARG A 1 108 ? 15.953 -24.781 -2.449 1 96.19 108 ARG A N 1
ATOM 816 C CA . ARG A 1 108 ? 16.094 -23.812 -1.362 1 96.19 108 ARG A CA 1
ATOM 817 C C . ARG A 1 108 ? 16.562 -22.453 -1.889 1 96.19 108 ARG A C 1
ATOM 819 O O . ARG A 1 108 ? 17.328 -22.391 -2.857 1 96.19 108 ARG A O 1
ATOM 826 N N . VAL A 1 109 ? 16.109 -21.469 -1.241 1 97.12 109 VAL A N 1
ATOM 827 C CA . VAL A 1 109 ? 16.562 -20.125 -1.593 1 97.12 109 VAL A CA 1
ATOM 828 C C . VAL A 1 109 ? 17.812 -19.766 -0.778 1 97.12 109 VAL A C 1
ATOM 830 O O . VAL A 1 109 ? 17.703 -19.125 0.275 1 97.12 109 VAL A O 1
ATOM 833 N N . ASP A 1 110 ? 18.906 -20.156 -1.272 1 97.56 110 ASP A N 1
ATOM 834 C CA . ASP A 1 110 ? 20.156 -19.797 -0.615 1 97.56 110 ASP A CA 1
ATOM 835 C C . ASP A 1 110 ? 20.641 -18.438 -1.102 1 97.56 110 ASP A C 1
ATOM 837 O O . ASP A 1 110 ? 19.938 -17.734 -1.828 1 97.56 110 ASP A O 1
ATOM 841 N N . GLU A 1 111 ? 21.781 -18.047 -0.636 1 98.31 111 GLU A N 1
ATOM 842 C CA . GLU A 1 111 ? 22.297 -16.719 -0.94 1 98.31 111 GLU A CA 1
ATOM 843 C C . GLU A 1 111 ? 22.453 -16.516 -2.445 1 98.31 111 GLU A C 1
ATOM 845 O O . GLU A 1 111 ? 22.156 -15.445 -2.969 1 98.31 111 GLU A O 1
ATOM 850 N N . GLN A 1 112 ? 22.984 -17.547 -3.082 1 97.56 112 GLN A N 1
ATOM 851 C CA . GLN A 1 112 ? 23.203 -17.422 -4.52 1 97.56 112 GLN A CA 1
ATOM 852 C C . GLN A 1 112 ? 21.891 -17.188 -5.262 1 97.56 112 GLN A C 1
ATOM 854 O O . GLN A 1 112 ? 21.812 -16.344 -6.148 1 97.56 112 GLN A O 1
ATOM 859 N N . VAL A 1 113 ? 20.844 -17.938 -4.926 1 96.06 113 VAL A N 1
ATOM 860 C CA . VAL A 1 113 ? 19.531 -17.75 -5.539 1 96.06 113 VAL A CA 1
ATOM 861 C C . VAL A 1 113 ? 19.031 -16.328 -5.266 1 96.06 113 VAL A C 1
ATOM 863 O O . VAL A 1 113 ? 18.516 -15.664 -6.164 1 96.06 113 VAL A O 1
ATOM 866 N N . ALA A 1 114 ? 19.203 -15.891 -4.055 1 97.44 114 ALA A N 1
ATOM 867 C CA . ALA A 1 114 ? 18.781 -14.539 -3.684 1 97.44 114 ALA A CA 1
ATOM 868 C C . ALA A 1 114 ? 19.516 -13.492 -4.52 1 97.44 114 ALA A C 1
ATOM 870 O O . ALA A 1 114 ? 18.906 -12.531 -4.984 1 97.44 114 ALA A O 1
ATOM 871 N N . ARG A 1 115 ? 20.781 -13.703 -4.699 1 97.5 115 ARG A N 1
ATOM 872 C CA . ARG A 1 115 ? 21.562 -12.781 -5.516 1 97.5 115 ARG A CA 1
ATOM 873 C C . ARG A 1 115 ? 21.078 -12.781 -6.961 1 97.5 115 ARG A C 1
ATOM 875 O O . ARG A 1 115 ? 20.969 -11.719 -7.582 1 97.5 115 ARG A O 1
ATOM 882 N N . ASP A 1 116 ? 20.766 -13.922 -7.457 1 94.62 116 ASP A N 1
ATOM 883 C CA . ASP A 1 116 ? 20.281 -14.031 -8.828 1 94.62 116 ASP A CA 1
ATOM 884 C C . ASP A 1 116 ? 18.969 -13.273 -9.008 1 94.62 116 ASP A C 1
ATOM 886 O O . ASP A 1 116 ? 18.781 -12.562 -10 1 94.62 116 ASP A O 1
ATOM 890 N N . VAL A 1 117 ? 18.047 -13.422 -8.078 1 93.81 117 VAL A N 1
ATOM 891 C CA . VAL A 1 117 ? 16.766 -12.727 -8.133 1 93.81 117 VAL A CA 1
ATOM 892 C C . VAL A 1 117 ? 17 -11.219 -8.008 1 93.81 117 VAL A C 1
ATOM 894 O O . VAL A 1 117 ? 16.406 -10.438 -8.758 1 93.81 117 VAL A O 1
ATOM 897 N N . ALA A 1 118 ? 17.844 -10.828 -7.09 1 95 118 ALA A N 1
ATOM 898 C CA . ALA A 1 118 ? 18.109 -9.414 -6.84 1 95 118 ALA A CA 1
ATOM 899 C C . ALA A 1 118 ? 18.672 -8.727 -8.086 1 95 118 ALA A C 1
ATOM 901 O O . ALA A 1 118 ? 18.312 -7.59 -8.391 1 95 118 ALA A O 1
ATOM 902 N N . THR A 1 119 ? 19.516 -9.391 -8.805 1 93.38 119 THR A N 1
ATOM 903 C CA . THR A 1 119 ? 20.156 -8.805 -9.969 1 93.38 119 THR A CA 1
ATOM 904 C C . THR A 1 119 ? 19.156 -8.594 -11.102 1 93.38 119 THR A C 1
ATOM 906 O O . THR A 1 119 ? 19.406 -7.801 -12.016 1 93.38 119 THR A O 1
ATOM 909 N N . MET A 1 120 ? 18.031 -9.273 -11.016 1 90.44 120 MET A N 1
ATOM 910 C CA . MET A 1 120 ? 17 -9.094 -12.023 1 90.44 120 MET A CA 1
ATOM 911 C C . MET A 1 120 ? 16.234 -7.797 -11.797 1 90.44 120 MET A C 1
ATOM 913 O O . MET A 1 120 ? 15.578 -7.289 -12.711 1 90.44 120 MET A O 1
ATOM 917 N N . VAL A 1 121 ? 16.344 -7.254 -10.617 1 89.56 121 VAL A N 1
ATOM 918 C CA . VAL A 1 121 ? 15.516 -6.094 -10.312 1 89.56 121 VAL A CA 1
ATOM 919 C C . VAL A 1 121 ? 16.391 -4.84 -10.227 1 89.56 121 VAL A C 1
ATOM 921 O O . VAL A 1 121 ? 15.883 -3.719 -10.281 1 89.56 121 VAL A O 1
ATOM 924 N N . ASN A 1 122 ? 17.594 -5.027 -10.039 1 93.44 122 ASN A N 1
ATOM 925 C CA . ASN A 1 122 ? 18.562 -3.928 -9.984 1 93.44 122 ASN A CA 1
ATOM 926 C C . ASN A 1 122 ? 19.906 -4.336 -10.555 1 93.44 122 ASN A C 1
ATOM 928 O O . ASN A 1 122 ? 20.469 -5.371 -10.18 1 93.44 122 ASN A O 1
ATOM 932 N N . GLU A 1 123 ? 20.5 -3.6 -11.414 1 94.19 123 GLU A N 1
ATOM 933 C CA . GLU A 1 123 ? 21.703 -3.953 -12.148 1 94.19 123 GLU A CA 1
ATOM 934 C C . GLU A 1 123 ? 22.953 -3.584 -11.359 1 94.19 123 GLU A C 1
ATOM 936 O O . GLU A 1 123 ? 24.062 -4.023 -11.695 1 94.19 123 GLU A O 1
ATOM 941 N N . ALA A 1 124 ? 22.844 -2.779 -10.375 1 97.5 124 ALA A N 1
ATOM 942 C CA . ALA A 1 124 ? 24 -2.352 -9.594 1 97.5 124 ALA A CA 1
ATOM 943 C C . ALA A 1 124 ? 24.656 -3.535 -8.875 1 97.5 124 ALA A C 1
ATOM 945 O O . ALA A 1 124 ? 23.984 -4.539 -8.602 1 97.5 124 ALA A O 1
ATOM 946 N N . PRO A 1 125 ? 26 -3.439 -8.602 1 98.19 125 PRO A N 1
ATOM 947 C CA . PRO A 1 125 ? 26.672 -4.52 -7.875 1 98.19 125 PRO A CA 1
ATOM 948 C C . PRO A 1 125 ? 26.125 -4.719 -6.461 1 98.19 125 PRO A C 1
ATOM 950 O O . PRO A 1 125 ? 25.766 -3.744 -5.793 1 98.19 125 PRO A O 1
ATOM 953 N N . ILE A 1 126 ? 26.016 -5.949 -6.055 1 98.56 126 ILE A N 1
ATOM 954 C CA . ILE A 1 126 ? 25.578 -6.281 -4.707 1 98.56 126 ILE A CA 1
ATOM 955 C C . ILE A 1 126 ? 26.75 -6.199 -3.736 1 98.56 126 ILE A C 1
ATOM 957 O O . ILE A 1 126 ? 27.75 -6.898 -3.904 1 98.56 126 ILE A O 1
ATOM 961 N N . ARG A 1 127 ? 26.609 -5.453 -2.721 1 98.44 127 ARG A N 1
ATOM 962 C CA . ARG A 1 127 ? 27.656 -5.23 -1.725 1 98.44 127 ARG A CA 1
ATOM 963 C C . ARG A 1 127 ? 27.578 -6.266 -0.607 1 98.44 127 ARG A C 1
ATOM 965 O O . ARG A 1 127 ? 28.594 -6.707 -0.087 1 98.44 127 ARG A O 1
ATOM 972 N N . LYS A 1 128 ? 26.391 -6.574 -0.225 1 98.56 128 LYS A N 1
ATOM 973 C CA . LYS A 1 128 ? 26.203 -7.418 0.953 1 98.56 128 LYS A CA 1
ATOM 974 C C . LYS A 1 128 ? 24.875 -8.18 0.883 1 98.56 128 LYS A C 1
ATOM 976 O O . LYS A 1 128 ? 23.875 -7.637 0.432 1 98.56 128 LYS A O 1
ATOM 981 N N . ALA A 1 129 ? 24.906 -9.43 1.29 1 98.69 129 ALA A N 1
ATOM 982 C CA . ALA A 1 129 ? 23.719 -10.258 1.462 1 98.69 129 ALA A CA 1
ATOM 983 C C . ALA A 1 129 ? 23.562 -10.688 2.916 1 98.69 129 ALA A C 1
ATOM 985 O O . ALA A 1 129 ? 24.516 -11.156 3.541 1 98.69 129 ALA A O 1
ATOM 986 N N . THR A 1 130 ? 22.391 -10.461 3.451 1 98.88 130 THR A N 1
ATOM 987 C CA . THR A 1 130 ? 22.125 -10.812 4.84 1 98.88 130 THR A CA 1
ATOM 988 C C . THR A 1 130 ? 20.828 -11.586 4.961 1 98.88 130 THR A C 1
ATOM 990 O O . THR A 1 130 ? 19.812 -11.203 4.379 1 98.88 130 THR A O 1
ATOM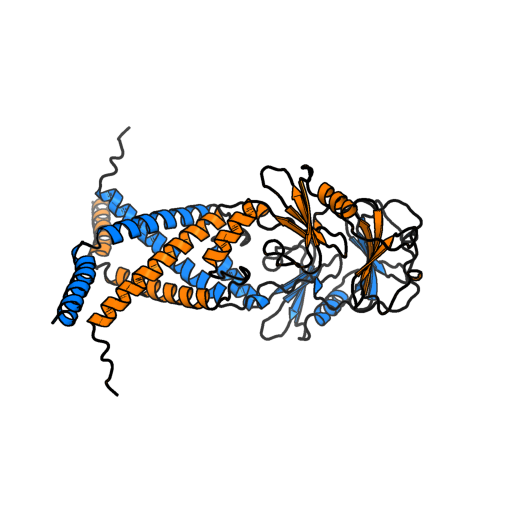 993 N N . LEU A 1 131 ? 20.891 -12.703 5.707 1 98.75 131 LEU A N 1
ATOM 994 C CA . LEU A 1 131 ? 19.656 -13.438 6.012 1 98.75 131 LEU A CA 1
ATOM 995 C C . LEU A 1 131 ? 19 -12.891 7.277 1 98.75 131 LEU A C 1
ATOM 997 O O . LEU A 1 131 ? 19.641 -12.836 8.336 1 98.75 131 LEU A O 1
ATOM 1001 N N . LEU A 1 132 ? 17.766 -12.492 7.121 1 98.75 132 LEU A N 1
ATOM 1002 C CA . LEU A 1 132 ? 17 -11.984 8.25 1 98.75 132 LEU A CA 1
ATOM 1003 C C . LEU A 1 132 ? 15.961 -13.008 8.703 1 98.75 132 LEU A C 1
ATOM 1005 O O . LEU A 1 132 ? 15.148 -13.477 7.902 1 98.75 132 LEU A O 1
ATOM 1009 N N . ALA A 1 133 ? 15.953 -13.336 9.938 1 98.06 133 ALA A N 1
ATOM 1010 C CA . ALA A 1 133 ? 14.984 -14.281 10.484 1 98.06 133 ALA A CA 1
ATOM 1011 C C . ALA A 1 133 ? 13.578 -13.68 10.5 1 98.06 133 ALA A C 1
ATOM 1013 O O . ALA A 1 133 ? 12.586 -14.406 10.391 1 98.06 133 ALA A O 1
ATOM 1014 N N . GLU A 1 134 ? 13.555 -12.398 10.703 1 97.31 134 GLU A N 1
ATOM 1015 C CA . GLU A 1 134 ? 12.32 -11.633 10.695 1 97.31 134 GLU A CA 1
ATOM 1016 C C . GLU A 1 134 ? 12.5 -10.289 10 1 97.31 134 GLU A C 1
ATOM 1018 O O . GLU A 1 134 ? 13.625 -9.797 9.875 1 97.31 134 GLU A O 1
ATOM 1023 N N . PRO A 1 135 ? 11.336 -9.766 9.586 1 96.62 135 PRO A N 1
ATOM 1024 C CA . PRO A 1 135 ? 11.469 -8.469 8.914 1 96.62 135 PRO A CA 1
ATOM 1025 C C . PRO A 1 135 ? 12.031 -7.387 9.828 1 96.62 135 PRO A C 1
ATOM 1027 O O . PRO A 1 135 ? 11.75 -7.375 11.023 1 96.62 135 PRO A O 1
ATOM 1030 N N . ASN A 1 136 ? 12.82 -6.512 9.266 1 96.5 136 ASN A N 1
ATOM 1031 C CA . ASN A 1 136 ? 13.211 -5.293 9.961 1 96.5 136 ASN A CA 1
ATOM 1032 C C . ASN A 1 136 ? 12.25 -4.145 9.68 1 96.5 136 ASN A C 1
ATOM 1034 O O . ASN A 1 136 ? 11.18 -4.355 9.102 1 96.5 136 ASN A O 1
ATOM 1038 N N . VAL A 1 137 ? 12.539 -2.986 10 1 94.56 137 VAL A N 1
ATOM 1039 C CA . VAL A 1 137 ? 11.664 -1.82 9.891 1 94.56 137 VAL A CA 1
ATOM 1040 C C . VAL A 1 137 ? 11.359 -1.542 8.414 1 94.56 137 VAL A C 1
ATOM 1042 O O . VAL A 1 137 ? 10.234 -1.185 8.07 1 94.56 137 VAL A O 1
ATOM 1045 N N . GLU A 1 138 ? 12.328 -1.766 7.52 1 95 138 GLU A N 1
ATOM 1046 C CA . GLU A 1 138 ? 12.172 -1.457 6.102 1 95 138 GLU A CA 1
ATOM 1047 C C . GLU A 1 138 ? 11.203 -2.43 5.434 1 95 138 GLU A C 1
ATOM 1049 O O . GLU A 1 138 ? 10.508 -2.066 4.484 1 95 138 GLU A O 1
ATOM 1054 N N . ALA A 1 139 ? 11.18 -3.645 5.926 1 94.81 139 ALA A N 1
ATOM 1055 C CA . ALA A 1 139 ? 10.352 -4.676 5.305 1 94.81 139 ALA A CA 1
ATOM 1056 C C . ALA A 1 139 ? 9.188 -5.066 6.207 1 94.81 139 ALA A C 1
ATOM 1058 O O . ALA A 1 139 ? 8.672 -6.184 6.117 1 94.81 139 ALA A O 1
ATOM 1059 N N . ARG A 1 140 ? 8.719 -4.207 7 1 93.25 140 ARG A N 1
ATOM 1060 C CA . ARG A 1 140 ? 7.773 -4.48 8.078 1 93.25 140 ARG A CA 1
ATOM 1061 C C . ARG A 1 140 ? 6.418 -4.914 7.527 1 93.25 140 ARG A C 1
ATOM 1063 O O . ARG A 1 140 ? 5.621 -5.527 8.234 1 93.25 140 ARG A O 1
ATOM 1070 N N . GLU A 1 141 ? 6.137 -4.586 6.312 1 89.12 141 GLU A N 1
ATOM 1071 C CA . GLU A 1 141 ? 4.852 -4.961 5.723 1 89.12 141 GLU A CA 1
ATOM 1072 C C . GLU A 1 141 ? 4.863 -6.414 5.258 1 89.12 141 GLU A C 1
ATOM 1074 O O . GLU A 1 141 ? 3.83 -6.953 4.855 1 89.12 141 GLU A O 1
ATOM 1079 N N . HIS A 1 142 ? 5.965 -7.039 5.266 1 92.44 142 HIS A N 1
ATOM 1080 C CA . HIS A 1 142 ? 6.125 -8.422 4.836 1 92.44 142 HIS A CA 1
ATOM 1081 C C . HIS A 1 142 ? 6.367 -9.344 6.027 1 92.44 142 HIS A C 1
ATOM 1083 O O . HIS A 1 142 ? 6.422 -8.891 7.168 1 92.44 142 HIS A O 1
ATOM 1089 N N . GLU A 1 143 ? 6.395 -10.664 5.715 1 93.06 143 GLU A N 1
ATOM 1090 C CA . GLU A 1 143 ? 6.543 -11.648 6.777 1 93.06 143 GLU A CA 1
ATOM 1091 C C . GLU A 1 143 ? 7.555 -12.727 6.395 1 93.06 143 GLU A C 1
ATOM 1093 O O . GLU A 1 143 ? 7.867 -12.898 5.215 1 93.06 143 GLU A O 1
ATOM 1098 N N . GLY A 1 144 ? 8.07 -13.344 7.492 1 95.06 144 GLY A N 1
ATOM 1099 C CA . GLY A 1 144 ? 8.891 -14.523 7.293 1 95.06 144 GLY A CA 1
ATOM 1100 C C . GLY A 1 144 ? 10.367 -14.195 7.113 1 95.06 144 GLY A C 1
ATOM 1101 O O . GLY A 1 144 ? 10.766 -13.031 7.207 1 95.06 144 GLY A O 1
ATOM 1102 N N . THR A 1 145 ? 11.125 -15.281 6.996 1 97.75 145 THR A N 1
ATOM 1103 C CA . THR A 1 145 ? 12.555 -15.164 6.746 1 97.75 145 THR A CA 1
ATOM 1104 C C . THR A 1 145 ? 12.82 -14.57 5.367 1 97.75 145 THR A C 1
ATOM 1106 O O . THR A 1 145 ? 12.125 -14.898 4.402 1 97.75 145 THR A O 1
ATOM 1109 N N . MET A 1 146 ? 13.844 -13.688 5.316 1 98.38 146 MET A N 1
ATOM 1110 C CA . MET A 1 146 ? 14.094 -13.016 4.039 1 98.38 146 MET A CA 1
ATOM 1111 C C . MET A 1 146 ? 15.57 -12.68 3.879 1 98.38 146 MET A C 1
ATOM 1113 O O . MET A 1 146 ? 16.297 -12.578 4.867 1 98.38 146 MET A O 1
ATOM 1117 N N . TRP A 1 147 ? 15.945 -12.594 2.658 1 98.69 147 TRP A N 1
ATOM 1118 C CA . TRP A 1 147 ? 17.266 -12.102 2.307 1 98.69 147 TRP A CA 1
ATOM 1119 C C . TRP A 1 147 ? 17.234 -10.602 2.049 1 98.69 147 TRP A C 1
ATOM 1121 O O . TRP A 1 147 ? 16.312 -10.094 1.4 1 98.69 147 TRP A O 1
ATOM 1131 N N . ARG A 1 148 ? 18.141 -9.914 2.592 1 98.81 148 ARG A N 1
ATOM 1132 C CA . ARG A 1 148 ? 18.391 -8.516 2.26 1 98.81 148 ARG A CA 1
ATOM 1133 C C . ARG A 1 148 ? 19.656 -8.367 1.425 1 98.81 148 ARG A C 1
ATOM 1135 O O . ARG A 1 148 ? 20.734 -8.789 1.844 1 98.81 148 ARG A O 1
ATOM 1142 N N . LEU A 1 149 ? 19.578 -7.824 0.266 1 98.75 149 LEU A N 1
ATOM 1143 C CA . LEU A 1 149 ? 20.719 -7.574 -0.614 1 98.75 149 LEU A CA 1
ATOM 1144 C C . LEU A 1 149 ? 20.953 -6.078 -0.781 1 98.75 149 LEU A C 1
ATOM 1146 O O . LEU A 1 149 ? 20.109 -5.371 -1.345 1 98.75 149 LEU A O 1
ATOM 1150 N N . ASP A 1 150 ? 22.031 -5.652 -0.322 1 98.75 150 ASP A N 1
ATOM 1151 C CA . ASP A 1 150 ? 22.391 -4.242 -0.421 1 98.75 150 ASP A CA 1
ATOM 1152 C C . ASP A 1 150 ? 23.188 -3.965 -1.7 1 98.75 150 ASP A C 1
ATOM 1154 O O . ASP A 1 150 ? 24.156 -4.66 -1.999 1 98.75 150 ASP A O 1
ATOM 1158 N N . PHE A 1 151 ? 22.75 -2.941 -2.398 1 98.38 151 PHE A N 1
ATOM 1159 C CA . PHE A 1 151 ? 23.375 -2.596 -3.67 1 98.38 151 PHE A CA 1
ATOM 1160 C C . PHE A 1 151 ? 24.312 -1.405 -3.506 1 98.38 151 PHE A C 1
ATOM 1162 O O . PHE A 1 151 ? 24.125 -0.578 -2.611 1 98.38 151 PHE A O 1
ATOM 1169 N N . ALA A 1 152 ? 25.359 -1.417 -4.348 1 98.44 152 ALA A N 1
ATOM 1170 C CA . ALA A 1 152 ? 26.266 -0.279 -4.426 1 98.44 152 ALA A CA 1
ATOM 1171 C C . ALA A 1 152 ? 25.797 0.729 -5.469 1 98.44 152 ALA A C 1
ATOM 1173 O O . ALA A 1 152 ? 26.469 0.951 -6.477 1 98.44 152 ALA A O 1
ATOM 1174 N N . ASP A 1 153 ? 24.734 1.346 -5.262 1 97.62 153 ASP A N 1
ATOM 1175 C CA . ASP A 1 153 ? 24.219 2.391 -6.141 1 97.62 153 ASP A CA 1
ATOM 1176 C C . ASP A 1 153 ? 24.031 3.703 -5.387 1 97.62 153 ASP A C 1
ATOM 1178 O O . ASP A 1 153 ? 24.281 3.77 -4.18 1 97.62 153 ASP A O 1
ATOM 1182 N N . ALA A 1 154 ? 23.688 4.73 -6.035 1 97.19 154 ALA A N 1
ATOM 1183 C CA . ALA A 1 154 ? 23.609 6.066 -5.457 1 97.19 154 ALA A CA 1
ATOM 1184 C C . ALA A 1 154 ? 22.516 6.129 -4.383 1 97.19 154 ALA A C 1
ATOM 1186 O O . ALA A 1 154 ? 22.641 6.879 -3.408 1 97.19 154 ALA A O 1
ATOM 1187 N N . GLU A 1 155 ? 21.5 5.262 -4.473 1 96.75 155 GLU A N 1
ATOM 1188 C CA . GLU A 1 155 ? 20.375 5.242 -3.537 1 96.75 155 GLU A CA 1
ATOM 1189 C C . GLU A 1 155 ? 20.656 4.324 -2.354 1 96.75 155 GLU A C 1
ATOM 1191 O O . GLU A 1 155 ? 19.844 4.223 -1.431 1 96.75 155 GLU A O 1
ATOM 1196 N N . ASN A 1 156 ? 21.781 3.68 -2.412 1 97.94 156 ASN A N 1
ATOM 1197 C CA . ASN A 1 156 ? 22.047 2.654 -1.408 1 97.94 156 ASN A CA 1
ATOM 1198 C C . ASN A 1 156 ? 20.875 1.692 -1.266 1 97.94 156 ASN A C 1
ATOM 1200 O O . ASN A 1 156 ? 20.406 1.447 -0.155 1 97.94 156 ASN A O 1
ATOM 1204 N N . SER A 1 157 ? 20.469 1.105 -2.342 1 97 157 SER A N 1
ATOM 1205 C CA . SER A 1 157 ? 19.25 0.298 -2.404 1 97 157 SER A CA 1
ATOM 1206 C C . SER A 1 157 ? 19.453 -1.046 -1.708 1 97 157 SER A C 1
ATOM 1208 O O . SER A 1 157 ? 20.547 -1.587 -1.688 1 97 157 SER A O 1
ATOM 1210 N N . SER A 1 158 ? 18.406 -1.532 -1.132 1 97.56 158 SER A N 1
ATOM 1211 C CA . SER A 1 158 ? 18.328 -2.867 -0.547 1 97.56 158 SER A CA 1
ATOM 1212 C C . SER A 1 158 ? 17.125 -3.631 -1.068 1 97.56 158 SER A C 1
ATOM 1214 O O . SER A 1 158 ? 15.992 -3.158 -0.956 1 97.56 158 SER A O 1
ATOM 1216 N N . ALA A 1 159 ? 17.391 -4.773 -1.649 1 96.5 159 ALA A N 1
ATOM 1217 C CA . ALA A 1 159 ? 16.312 -5.652 -2.082 1 96.5 159 ALA A CA 1
ATOM 1218 C C . ALA A 1 159 ? 15.992 -6.699 -1.016 1 96.5 159 ALA A C 1
ATOM 1220 O O . ALA A 1 159 ? 16.906 -7.262 -0.4 1 96.5 159 ALA A O 1
ATOM 1221 N N . TYR A 1 160 ? 14.758 -6.91 -0.787 1 97.06 160 TYR A N 1
ATOM 1222 C CA . TYR A 1 160 ? 14.297 -7.945 0.128 1 97.06 160 TYR A CA 1
ATOM 1223 C C . TYR A 1 160 ? 13.641 -9.094 -0.633 1 97.06 160 TYR A C 1
ATOM 1225 O O . TYR A 1 160 ? 12.719 -8.867 -1.419 1 97.06 160 TYR A O 1
ATOM 1233 N N . ILE A 1 161 ? 14.109 -10.273 -0.401 1 96.31 161 ILE A N 1
ATOM 1234 C CA . ILE A 1 161 ? 13.672 -11.461 -1.122 1 96.31 161 ILE A CA 1
ATOM 1235 C C . ILE A 1 161 ? 13.227 -12.531 -0.128 1 96.31 161 ILE A C 1
ATOM 1237 O O . ILE A 1 161 ? 13.938 -12.836 0.828 1 96.31 161 ILE A O 1
ATOM 1241 N N . SER A 1 162 ? 12.062 -13.102 -0.345 1 96.56 162 SER A N 1
ATOM 1242 C CA . SER A 1 162 ? 11.555 -14.141 0.546 1 96.56 162 SER A CA 1
ATOM 1243 C C . SER A 1 162 ? 12.469 -15.359 0.557 1 96.56 162 SER A C 1
ATOM 1245 O O . SER A 1 162 ? 12.812 -15.898 -0.499 1 96.56 162 SER A O 1
ATOM 1247 N N . ALA A 1 163 ? 12.797 -15.82 1.708 1 97.31 163 ALA A N 1
ATOM 1248 C CA . ALA A 1 163 ? 13.641 -17.016 1.812 1 97.31 163 ALA A CA 1
ATOM 1249 C C . ALA A 1 163 ? 12.828 -18.281 1.555 1 97.31 163 ALA A C 1
ATOM 1251 O O . ALA A 1 163 ? 13.398 -19.344 1.271 1 97.31 163 ALA A O 1
ATOM 1252 N N . ASP A 1 164 ? 11.555 -18.172 1.65 1 94.5 164 ASP A N 1
ATOM 1253 C CA . ASP A 1 164 ? 10.672 -19.312 1.457 1 94.5 164 ASP A CA 1
ATOM 1254 C C . ASP A 1 164 ? 10.32 -19.5 -0.018 1 94.5 164 ASP A C 1
ATOM 1256 O O . ASP A 1 164 ? 10.273 -20.625 -0.516 1 94.5 164 ASP A O 1
ATOM 1260 N N . THR A 1 165 ? 10.172 -18.344 -0.729 1 94.31 165 THR A N 1
ATOM 1261 C CA . THR A 1 165 ? 9.625 -18.469 -2.076 1 94.31 165 THR A CA 1
ATOM 1262 C C . THR A 1 165 ? 10.617 -17.938 -3.109 1 94.31 165 THR A C 1
ATOM 1264 O O . THR A 1 165 ? 10.469 -18.188 -4.305 1 94.31 165 THR A O 1
ATOM 1267 N N . GLY A 1 166 ? 11.562 -17.109 -2.65 1 94.88 166 GLY A N 1
ATOM 1268 C CA . GLY A 1 166 ? 12.484 -16.484 -3.582 1 94.88 166 GLY A CA 1
ATOM 1269 C C . GLY A 1 166 ? 11.883 -15.289 -4.305 1 94.88 166 GLY A C 1
ATOM 1270 O O . GLY A 1 166 ? 12.523 -14.703 -5.18 1 94.88 166 GLY A O 1
ATOM 1271 N N . ARG A 1 167 ? 10.703 -14.914 -3.975 1 93.06 167 ARG A N 1
ATOM 1272 C CA . ARG A 1 167 ? 10.062 -13.773 -4.617 1 93.06 167 ARG A CA 1
ATOM 1273 C C . ARG A 1 167 ? 10.648 -12.453 -4.109 1 93.06 167 ARG A C 1
ATOM 1275 O O . ARG A 1 167 ? 10.93 -12.32 -2.918 1 93.06 167 ARG A O 1
ATOM 1282 N N . PHE A 1 168 ? 10.773 -11.531 -5.008 1 93.75 168 PHE A N 1
ATOM 1283 C CA . PHE A 1 168 ? 11.141 -10.164 -4.648 1 93.75 168 PHE A CA 1
ATOM 1284 C C . PHE A 1 168 ? 10.016 -9.492 -3.863 1 93.75 168 PHE A C 1
ATOM 1286 O O . PHE A 1 168 ? 8.875 -9.453 -4.316 1 93.75 168 PHE A O 1
ATOM 1293 N N . LEU A 1 169 ? 10.312 -8.969 -2.719 1 93.88 169 LEU A N 1
ATOM 1294 C CA . LEU A 1 169 ? 9.273 -8.406 -1.861 1 93.88 169 LEU A CA 1
ATOM 1295 C C . LEU A 1 169 ? 9.211 -6.891 -2.014 1 93.88 169 LEU A C 1
ATOM 1297 O O . LEU A 1 169 ? 8.148 -6.34 -2.328 1 93.88 169 LEU A O 1
ATOM 1301 N N . VAL A 1 170 ? 10.391 -6.27 -1.874 1 94.56 170 VAL A N 1
ATOM 1302 C CA . VAL A 1 170 ? 10.359 -4.812 -1.934 1 94.56 170 VAL A CA 1
ATOM 1303 C C . VAL A 1 170 ? 11.781 -4.273 -2.066 1 94.56 170 VAL A C 1
ATOM 1305 O O . VAL A 1 170 ? 12.742 -4.941 -1.672 1 94.56 170 VAL A O 1
ATOM 1308 N N . MET A 1 171 ? 11.922 -3.125 -2.664 1 95.44 171 MET A N 1
ATOM 1309 C CA . MET A 1 171 ? 13.164 -2.355 -2.744 1 95.44 171 MET A CA 1
ATOM 1310 C C . MET A 1 171 ? 13.102 -1.121 -1.853 1 95.44 171 MET A C 1
ATOM 1312 O O . MET A 1 171 ? 12.086 -0.415 -1.836 1 95.44 171 MET A O 1
ATOM 1316 N N . ARG A 1 172 ? 14.125 -0.919 -1.057 1 96.62 172 ARG A N 1
ATOM 1317 C CA . ARG A 1 172 ? 14.211 0.277 -0.225 1 96.62 172 ARG A CA 1
ATOM 1318 C C . ARG A 1 172 ? 15.508 1.035 -0.494 1 96.62 172 ARG A C 1
ATOM 1320 O O . ARG A 1 172 ? 16.578 0.43 -0.594 1 96.62 172 ARG A O 1
ATOM 1327 N N . GLY A 1 173 ? 15.406 2.299 -0.646 1 96.62 173 GLY A N 1
ATOM 1328 C CA . GLY A 1 173 ? 16.562 3.162 -0.821 1 96.62 173 GLY A CA 1
ATOM 1329 C C . GLY A 1 173 ? 16.562 4.359 0.113 1 96.62 173 GLY A C 1
ATOM 1330 O O . GLY A 1 173 ? 15.711 4.461 0.998 1 96.62 173 GLY A O 1
ATOM 1331 N N . ASP A 1 174 ? 17.453 5.215 -0.067 1 97.69 174 ASP A N 1
ATOM 1332 C CA . ASP A 1 174 ? 17.609 6.379 0.799 1 97.69 174 ASP A CA 1
ATOM 1333 C C . ASP A 1 174 ? 16.375 7.273 0.743 1 97.69 174 ASP A C 1
ATOM 1335 O O . ASP A 1 174 ? 16 7.887 1.745 1 97.69 174 ASP A O 1
ATOM 1339 N N . THR A 1 175 ? 15.797 7.371 -0.378 1 97.19 175 THR A N 1
ATOM 1340 C CA . THR A 1 175 ? 14.586 8.18 -0.503 1 97.19 175 THR A CA 1
ATOM 1341 C C . THR A 1 175 ? 13.484 7.645 0.404 1 97.19 175 THR A C 1
ATOM 1343 O O . THR A 1 175 ? 12.859 8.406 1.151 1 97.19 175 THR A O 1
ATOM 1346 N N . TRP A 1 176 ? 13.281 6.402 0.331 1 96.69 176 TRP A N 1
ATOM 1347 C CA . TRP A 1 176 ? 12.273 5.789 1.192 1 96.69 176 TRP A CA 1
ATOM 1348 C C . TRP A 1 176 ? 12.641 5.957 2.662 1 96.69 176 TRP A C 1
ATOM 1350 O O . TRP A 1 176 ? 11.781 6.254 3.494 1 96.69 176 TRP A O 1
ATOM 1360 N N . ARG A 1 177 ? 13.93 5.734 3.014 1 97.5 177 ARG A N 1
ATOM 1361 C CA . ARG A 1 177 ? 14.375 5.82 4.398 1 97.5 177 ARG A CA 1
ATOM 1362 C C . ARG A 1 177 ? 14.148 7.219 4.965 1 97.5 177 ARG A C 1
ATOM 1364 O O . ARG A 1 177 ? 13.727 7.367 6.113 1 97.5 177 ARG A O 1
ATOM 1371 N N . THR A 1 178 ? 14.43 8.195 4.125 1 98 178 THR A N 1
ATOM 1372 C CA . THR A 1 178 ? 14.18 9.57 4.535 1 98 178 THR A CA 1
ATOM 1373 C C . THR A 1 178 ? 12.688 9.828 4.695 1 98 178 THR A C 1
ATOM 1375 O O . THR A 1 178 ? 12.258 10.43 5.684 1 98 178 THR A O 1
ATOM 1378 N N . TRP A 1 179 ? 11.93 9.336 3.756 1 97.12 179 TRP A N 1
ATOM 1379 C CA . TRP A 1 179 ? 10.484 9.469 3.834 1 97.12 179 TRP A CA 1
ATOM 1380 C C . TRP A 1 179 ? 9.938 8.805 5.094 1 97.12 179 TRP A C 1
ATOM 1382 O O . TRP A 1 179 ? 9.094 9.383 5.789 1 97.12 179 TRP A O 1
ATOM 1392 N N . ASP A 1 180 ? 10.406 7.66 5.344 1 96.94 180 ASP A N 1
ATOM 1393 C CA . ASP A 1 180 ? 9.945 6.887 6.492 1 96.94 180 ASP A CA 1
ATOM 1394 C C . ASP A 1 180 ? 10.219 7.629 7.797 1 96.94 180 ASP A C 1
ATOM 1396 O O . ASP A 1 180 ? 9.414 7.57 8.734 1 96.94 180 ASP A O 1
ATOM 1400 N N . PHE A 1 181 ? 11.398 8.297 7.895 1 97.81 181 PHE A N 1
ATOM 1401 C CA . PHE A 1 181 ? 11.727 9.086 9.07 1 97.81 181 PHE A CA 1
ATOM 1402 C C . PHE A 1 181 ? 10.703 10.195 9.281 1 97.81 181 PHE A C 1
ATOM 1404 O O . PHE A 1 181 ? 10.195 10.383 10.383 1 97.81 181 PHE A O 1
ATOM 1411 N N . PHE A 1 182 ? 10.344 10.844 8.227 1 97.75 182 PHE A N 1
ATOM 1412 C CA . PHE A 1 182 ? 9.383 11.93 8.328 1 97.75 182 PHE A CA 1
ATOM 1413 C C . PHE A 1 182 ? 7.969 11.391 8.539 1 97.75 182 PHE A C 1
ATOM 1415 O O . PHE A 1 182 ? 7.156 12.016 9.227 1 97.75 182 PHE A O 1
ATOM 1422 N N . TRP A 1 183 ? 7.699 10.227 7.941 1 96.56 183 TRP A N 1
ATOM 1423 C CA . TRP A 1 183 ? 6.426 9.555 8.195 1 96.56 183 TRP A CA 1
ATOM 1424 C C . TRP A 1 183 ? 6.262 9.25 9.68 1 96.56 183 TRP A C 1
ATOM 1426 O O . TRP A 1 183 ? 5.195 9.477 10.25 1 96.56 183 TRP A O 1
ATOM 1436 N N . MET A 1 184 ? 7.324 8.773 10.297 1 96.88 184 MET A N 1
ATOM 1437 C CA . MET A 1 184 ? 7.352 8.484 11.727 1 96.88 184 MET A CA 1
ATOM 1438 C C . MET A 1 184 ? 7.023 9.734 12.539 1 96.88 184 MET A C 1
ATOM 1440 O O . MET A 1 184 ? 6.195 9.688 13.453 1 96.88 184 MET A O 1
ATOM 1444 N N . LEU A 1 185 ? 7.672 10.836 12.195 1 96.81 185 LEU A N 1
ATOM 1445 C CA . LEU A 1 185 ? 7.449 12.102 12.883 1 96.81 185 LEU A CA 1
ATOM 1446 C C . LEU A 1 185 ? 6.02 12.586 12.672 1 96.81 185 LEU A C 1
ATOM 1448 O O . LEU A 1 185 ? 5.363 13.031 13.617 1 96.81 185 LEU A O 1
ATOM 1452 N N . HIS A 1 186 ? 5.578 12.43 11.508 1 96.94 186 HIS A N 1
ATOM 1453 C CA . HIS A 1 186 ? 4.293 12.992 11.117 1 96.94 186 HIS A CA 1
ATOM 1454 C C . HIS A 1 186 ? 3.139 12.219 11.75 1 96.94 186 HIS A C 1
ATOM 1456 O O . HIS A 1 186 ? 2.189 12.812 12.258 1 96.94 186 HIS A O 1
ATOM 1462 N N . ASN A 1 187 ? 3.283 10.938 11.719 1 96.12 187 ASN A N 1
ATOM 1463 C CA . ASN A 1 187 ? 2.219 10.102 12.266 1 96.12 187 ASN A CA 1
ATOM 1464 C C . ASN A 1 187 ? 2.379 9.898 13.773 1 96.12 187 ASN A C 1
ATOM 1466 O O . ASN A 1 187 ? 1.508 9.312 14.422 1 96.12 187 ASN A O 1
ATOM 1470 N N . MET A 1 188 ? 3.473 10.359 14.297 1 96.44 188 MET A N 1
ATOM 1471 C CA . MET A 1 188 ? 3.766 10.281 15.719 1 96.44 188 MET A CA 1
ATOM 1472 C C . MET A 1 188 ? 3.676 8.844 16.219 1 96.44 188 MET A C 1
ATOM 1474 O O . MET A 1 188 ? 3.133 8.586 17.297 1 96.44 188 MET A O 1
ATOM 1478 N N . ASP A 1 189 ? 3.943 7.891 15.383 1 95.94 189 ASP A N 1
ATOM 1479 C CA . ASP A 1 189 ? 4.168 6.488 15.719 1 95.94 189 ASP A CA 1
ATOM 1480 C C . ASP A 1 189 ? 5.66 6.16 15.734 1 95.94 189 ASP A C 1
ATOM 1482 O O . ASP A 1 189 ? 6.191 5.625 14.758 1 95.94 189 ASP A O 1
ATOM 1486 N N . TYR A 1 190 ? 6.25 6.355 16.875 1 95.12 190 TYR A N 1
ATOM 1487 C CA . TYR A 1 190 ? 7.707 6.418 16.953 1 95.12 190 TYR A CA 1
ATOM 1488 C C . TYR A 1 190 ? 8.312 5.023 17.047 1 95.12 190 TYR A C 1
ATOM 1490 O O . TYR A 1 190 ? 9.508 4.844 16.844 1 95.12 190 TYR A O 1
ATOM 1498 N N . MET A 1 191 ? 7.461 4.023 17.328 1 89.62 191 MET A N 1
ATOM 1499 C CA . MET A 1 191 ? 7.988 2.676 17.5 1 89.62 191 MET A CA 1
ATOM 1500 C C . MET A 1 191 ? 7.758 1.831 16.25 1 89.62 191 MET A C 1
ATOM 1502 O O . MET A 1 191 ? 8.711 1.405 15.602 1 89.62 191 MET A O 1
ATOM 1506 N N . ASN A 1 192 ? 6.531 1.721 15.812 1 88.5 192 ASN A N 1
ATOM 1507 C CA . ASN A 1 192 ? 6.18 0.81 14.727 1 88.5 192 ASN A CA 1
ATOM 1508 C C . ASN A 1 192 ? 6.164 1.524 13.375 1 88.5 192 ASN A C 1
ATOM 1510 O O . ASN A 1 192 ? 6.379 0.9 12.336 1 88.5 192 ASN A O 1
ATOM 1514 N N . ARG A 1 193 ? 5.871 2.803 13.336 1 91.56 193 ARG A N 1
ATOM 1515 C CA . ARG A 1 193 ? 5.867 3.666 12.156 1 91.56 193 ARG A CA 1
ATOM 1516 C C . ARG A 1 193 ? 4.863 3.176 11.125 1 91.56 193 ARG A C 1
ATOM 1518 O O . ARG A 1 193 ? 5.078 3.324 9.922 1 91.56 193 ARG A O 1
ATOM 1525 N N . THR A 1 194 ? 3.814 2.467 11.578 1 87.69 194 THR A N 1
ATOM 1526 C CA . THR A 1 194 ? 2.877 1.871 10.633 1 87.69 194 THR A CA 1
ATOM 1527 C C . THR A 1 194 ? 1.481 2.463 10.812 1 87.69 194 THR A C 1
ATOM 1529 O O . THR A 1 194 ? 0.648 2.387 9.906 1 87.69 194 THR A O 1
ATOM 1532 N N . SER A 1 195 ? 1.322 3.023 11.93 1 86.94 195 SER A N 1
ATOM 1533 C CA . SER A 1 195 ? -0.061 3.334 12.273 1 86.94 195 SER A CA 1
ATOM 1534 C C . SER A 1 195 ? -0.333 4.832 12.172 1 86.94 195 SER A C 1
ATOM 1536 O O . SER A 1 195 ? 0.417 5.641 12.719 1 86.94 195 SER A O 1
ATOM 1538 N N . PHE A 1 196 ? -1.429 5.102 11.523 1 86 196 PHE A N 1
ATOM 1539 C CA . PHE A 1 196 ? -1.914 6.473 11.617 1 86 196 PHE A CA 1
ATOM 1540 C C . PHE A 1 196 ? -3.064 6.574 12.609 1 86 196 PHE A C 1
ATOM 1542 O O . PHE A 1 196 ? -3.734 7.605 12.688 1 86 196 PHE A O 1
ATOM 1549 N N . ASN A 1 197 ? -3.227 5.488 13.422 1 92.5 197 ASN A N 1
ATOM 1550 C CA . ASN A 1 197 ? -4.262 5.484 14.453 1 92.5 197 ASN A CA 1
ATOM 1551 C C . ASN A 1 197 ? -3.664 5.551 15.852 1 92.5 197 ASN A C 1
ATOM 1553 O O . ASN A 1 197 ? -4.355 5.305 16.844 1 92.5 197 ASN A O 1
ATOM 1557 N N . HIS A 1 198 ? -2.396 5.77 15.922 1 93.5 198 HIS A N 1
ATOM 1558 C CA . HIS A 1 198 ? -1.792 5.883 17.25 1 93.5 198 HIS A CA 1
ATOM 1559 C C . HIS A 1 198 ? -2.537 6.895 18.109 1 93.5 198 HIS A C 1
ATOM 1561 O O . HIS A 1 198 ? -2.865 7.988 17.641 1 93.5 198 HIS A O 1
ATOM 1567 N N . PRO A 1 199 ? -2.777 6.598 19.375 1 94.94 199 PRO A N 1
ATOM 1568 C CA . PRO A 1 199 ? -3.555 7.504 20.219 1 94.94 199 PRO A CA 1
ATOM 1569 C C . PRO A 1 199 ? -2.92 8.883 20.344 1 94.94 199 PRO A C 1
ATOM 1571 O O . PRO A 1 199 ? -3.631 9.891 20.469 1 94.94 199 PRO A O 1
ATOM 1574 N N . LEU A 1 200 ? -1.654 8.898 20.234 1 94.94 200 LEU A N 1
ATOM 1575 C CA . LEU A 1 200 ? -0.946 10.164 20.375 1 94.94 200 LEU A CA 1
ATOM 1576 C C . LEU A 1 200 ? -1.329 11.125 19.25 1 94.94 200 LEU A C 1
ATOM 1578 O O . LEU A 1 200 ? -1.668 12.281 19.5 1 94.94 200 LEU A O 1
ATOM 1582 N N . ILE A 1 201 ? -1.264 10.648 18.047 1 95.88 201 ILE A N 1
ATOM 1583 C CA . ILE A 1 201 ? -1.573 11.547 16.938 1 95.88 201 ILE A CA 1
ATOM 1584 C C . ILE A 1 201 ? -3.062 11.891 16.953 1 95.88 201 ILE A C 1
ATOM 1586 O O . ILE A 1 201 ? -3.453 13.008 16.625 1 95.88 201 ILE A O 1
ATOM 1590 N N . VAL A 1 202 ? -3.902 10.992 17.312 1 96.06 202 VAL A N 1
ATOM 1591 C CA . VAL A 1 202 ? -5.332 11.273 17.375 1 96.06 202 VAL A CA 1
ATOM 1592 C C . VAL A 1 202 ? -5.605 12.391 18.375 1 96.06 202 VAL A C 1
ATOM 1594 O O . VAL A 1 202 ? -6.277 13.375 18.047 1 96.06 202 VAL A O 1
ATOM 1597 N N . PHE A 1 203 ? -5.02 12.32 19.5 1 95.38 203 PHE A N 1
ATOM 1598 C CA . PHE A 1 203 ? -5.219 13.305 20.562 1 95.38 203 PHE A CA 1
ATOM 1599 C C . PHE A 1 203 ? -4.648 14.656 20.156 1 95.38 203 PHE A C 1
ATOM 1601 O O . PHE A 1 203 ? -5.324 15.688 20.266 1 95.38 203 PHE A O 1
ATOM 1608 N N . VAL A 1 204 ? -3.498 14.633 19.688 1 95 204 VAL A N 1
ATOM 1609 C CA . VAL A 1 204 ? -2.824 15.883 19.344 1 95 204 VAL A CA 1
ATOM 1610 C C . VAL A 1 204 ? -3.498 16.516 18.141 1 95 204 VAL A C 1
ATOM 1612 O O . VAL A 1 204 ? -3.648 17.75 18.078 1 95 204 VAL A O 1
ATOM 1615 N N . ALA A 1 205 ? -3.881 15.703 17.219 1 94.75 205 ALA A N 1
ATOM 1616 C CA . ALA A 1 205 ? -4.531 16.234 16.016 1 94.75 205 ALA A CA 1
ATOM 1617 C C . ALA A 1 205 ? -5.848 16.922 16.375 1 94.75 205 ALA A C 1
ATOM 1619 O O . ALA A 1 205 ? -6.125 18.031 15.891 1 94.75 205 ALA A O 1
ATOM 1620 N N . PHE A 1 206 ? -6.613 16.344 17.188 1 94.12 206 PHE A N 1
ATOM 1621 C CA . PHE A 1 206 ? -7.883 16.953 17.562 1 94.12 206 PHE A CA 1
ATOM 1622 C C . PHE A 1 206 ? -7.66 18.172 18.453 1 94.12 206 PHE A C 1
ATOM 1624 O O . PHE A 1 206 ? -8.414 19.141 18.406 1 94.12 206 PHE A O 1
ATOM 1631 N N . GLY A 1 207 ? -6.637 18.078 19.312 1 91.44 207 GLY A N 1
ATOM 1632 C CA . GLY A 1 207 ? -6.25 19.25 20.062 1 91.44 207 GLY A CA 1
ATOM 1633 C C . GLY A 1 207 ? -5.863 20.422 19.172 1 91.44 207 GLY A C 1
ATOM 1634 O O . GLY A 1 207 ? -6.289 21.562 19.406 1 91.44 207 GLY A O 1
ATOM 1635 N N . THR A 1 208 ? -5.117 20.094 18.203 1 91.06 208 THR A N 1
ATOM 1636 C CA . THR A 1 208 ? -4.699 21.109 17.25 1 91.06 208 THR A CA 1
ATOM 1637 C C . THR A 1 208 ? -5.902 21.656 16.484 1 91.06 208 THR A C 1
ATOM 1639 O O . THR A 1 208 ? -5.996 22.859 16.25 1 91.06 208 THR A O 1
ATOM 1642 N N . LEU A 1 209 ? -6.746 20.797 16.109 1 92.12 209 LEU A N 1
ATOM 1643 C CA . LEU A 1 209 ? -7.961 21.234 15.422 1 92.12 209 LEU A CA 1
ATOM 1644 C C . LEU A 1 209 ? -8.773 22.172 16.297 1 92.12 209 LEU A C 1
ATOM 1646 O O . LEU A 1 209 ? -9.242 23.219 15.82 1 92.12 209 LEU A O 1
ATOM 1650 N N . TRP A 1 210 ? -8.898 21.812 17.5 1 90.69 210 TRP A N 1
ATOM 1651 C CA . TRP A 1 210 ? -9.641 22.641 18.453 1 90.69 210 TRP A CA 1
ATOM 1652 C C . TRP A 1 210 ? -8.969 24 18.641 1 90.69 210 TRP A C 1
ATOM 1654 O O . TRP A 1 210 ? -9.633 25.047 18.578 1 90.69 210 TRP A O 1
ATOM 1664 N N . LEU A 1 211 ? -7.707 24.016 18.828 1 84 211 LEU A N 1
ATOM 1665 C CA . LEU A 1 211 ? -6.961 25.25 19.047 1 84 211 LEU A CA 1
ATOM 1666 C C . LEU A 1 211 ? -6.973 26.125 17.797 1 84 211 LEU A C 1
ATOM 1668 O O . LEU A 1 211 ? -7.168 27.344 17.891 1 84 211 LEU A O 1
ATOM 1672 N N . SER A 1 212 ? -6.762 25.469 16.734 1 83.19 212 SER A N 1
ATOM 1673 C CA . SER A 1 212 ? -6.75 26.25 15.492 1 83.19 212 SER A CA 1
ATOM 1674 C C . SER A 1 212 ? -8.141 26.797 15.164 1 83.19 212 SER A C 1
ATOM 1676 O O . SER A 1 212 ? -8.266 27.922 14.695 1 83.19 212 SER A O 1
ATOM 1678 N N . GLY A 1 213 ? -9.117 26.062 15.422 1 85.5 213 GLY A N 1
ATOM 1679 C CA . GLY A 1 213 ? -10.477 26.516 15.188 1 85.5 213 GLY A CA 1
ATOM 1680 C C . GLY A 1 213 ? -10.875 27.688 16.062 1 85.5 213 GLY A C 1
ATOM 1681 O O . GLY A 1 213 ? -11.43 28.672 15.57 1 85.5 213 GLY A O 1
ATOM 1682 N N . THR A 1 214 ? -10.523 27.609 17.281 1 83.75 214 THR A N 1
ATOM 1683 C CA . THR A 1 214 ? -10.844 28.688 18.219 1 83.75 214 THR A CA 1
ATOM 1684 C C . THR A 1 214 ? -9.992 29.922 17.922 1 83.75 214 THR A C 1
ATOM 1686 O O . THR A 1 214 ? -10.477 31.047 18.016 1 83.75 214 THR A O 1
ATOM 1689 N N . GLY A 1 215 ? -8.812 29.609 17.609 1 74.75 215 GLY A N 1
ATOM 1690 C CA . GLY A 1 215 ? -7.953 30.719 17.234 1 74.75 215 GLY A CA 1
ATOM 1691 C C . GLY A 1 215 ? -8.438 31.469 16 1 74.75 215 GLY A C 1
ATOM 1692 O O . GLY A 1 215 ? -8.477 32.688 15.977 1 74.75 215 GLY A O 1
ATOM 1693 N N . PHE A 1 216 ? -8.766 30.703 15.086 1 79.38 216 PHE A N 1
ATOM 1694 C CA . PHE A 1 216 ? -9.273 31.312 13.852 1 79.38 216 PHE A CA 1
ATOM 1695 C C . PHE A 1 216 ? -10.578 32.062 14.117 1 79.38 216 PHE A C 1
ATOM 1697 O O . PHE A 1 216 ? -10.805 33.125 13.555 1 79.38 216 PHE A O 1
ATOM 1704 N N . TYR A 1 217 ? -11.398 31.547 14.891 1 81.44 217 TYR A N 1
ATOM 1705 C CA . TYR A 1 217 ? -12.648 32.188 15.258 1 81.44 217 TYR A CA 1
ATOM 1706 C C . TYR A 1 217 ? -12.391 33.531 15.93 1 81.44 217 TYR A C 1
ATOM 1708 O O . TYR A 1 217 ? -13.031 34.531 15.602 1 81.44 217 TYR A O 1
ATOM 1716 N N . LEU A 1 218 ? -11.484 33.594 16.828 1 77.19 218 LEU A N 1
ATOM 1717 C CA . LEU A 1 218 ? -11.156 34.844 17.547 1 77.19 218 LEU A CA 1
ATOM 1718 C C . LEU A 1 218 ? -10.539 35.875 16.594 1 77.19 218 LEU A C 1
ATOM 1720 O O . LEU A 1 218 ? -10.797 37.062 16.719 1 77.19 218 LEU A O 1
ATOM 1724 N N . LEU A 1 219 ? -9.75 35.344 15.719 1 73.62 219 LEU A N 1
ATOM 1725 C CA . LEU A 1 219 ? -9.141 36.219 14.734 1 73.62 219 LEU A CA 1
ATOM 1726 C C . LEU A 1 219 ? -10.203 36.875 13.852 1 73.62 219 LEU A C 1
ATOM 1728 O O . LEU A 1 219 ? -10.125 38.062 13.562 1 73.62 219 LEU A O 1
ATOM 1732 N N . PHE A 1 220 ? -11.094 36.125 13.484 1 73.88 220 PHE A N 1
ATOM 1733 C CA . PHE A 1 220 ? -12.172 36.625 12.648 1 73.88 220 PHE A CA 1
ATOM 1734 C C . PHE A 1 220 ? -13.039 37.625 13.43 1 73.88 220 PHE A C 1
ATOM 1736 O O . PHE A 1 220 ? -13.508 38.625 12.875 1 73.88 220 PHE A O 1
ATOM 1743 N N . LYS A 1 221 ? -13.281 37.344 14.672 1 74 221 LYS A N 1
ATOM 1744 C CA . LYS A 1 221 ? -14.07 38.219 15.508 1 74 221 LYS A CA 1
ATOM 1745 C C . LYS A 1 221 ? -13.336 39.531 15.766 1 74 221 LYS A C 1
ATOM 1747 O O . LYS A 1 221 ? -13.961 40.594 15.953 1 74 221 LYS A O 1
ATOM 1752 N N . SER A 1 222 ? -12.031 39.406 15.844 1 59.66 222 SER A N 1
ATOM 1753 C CA . SER A 1 222 ? -11.242 40.625 16.078 1 59.66 222 SER A CA 1
ATOM 1754 C C . SER A 1 222 ? -11.164 41.469 14.812 1 59.66 222 SER A C 1
ATOM 1756 O O . SER A 1 222 ? -10.758 42.656 14.875 1 59.66 222 SER A O 1
ATOM 1758 N N . PHE A 1 223 ? -11.172 40.781 13.664 1 59.47 223 PHE A N 1
ATOM 1759 C CA . PHE A 1 223 ? -11.242 41.562 12.438 1 59.47 223 PHE A CA 1
ATOM 1760 C C . PHE A 1 223 ? -12.414 42.562 12.492 1 59.47 223 PHE A C 1
ATOM 1762 O O . PHE A 1 223 ? -13.562 42.156 12.672 1 59.47 223 PHE A O 1
ATOM 1769 N N . SER A 1 224 ? -12.297 43.562 13.211 1 54.25 224 SER A N 1
ATOM 1770 C CA . SER A 1 224 ? -13.227 44.656 13.422 1 54.25 224 SER A CA 1
ATOM 1771 C C . SER A 1 224 ? -13.844 45.125 12.109 1 54.25 224 SER A C 1
ATOM 1773 O O . SER A 1 224 ? -13.273 44.906 11.039 1 54.25 224 SER A O 1
ATOM 1775 N N . ARG A 1 225 ? -15.078 45.562 12.156 1 53.16 225 ARG A N 1
ATOM 1776 C CA . ARG A 1 225 ? -15.844 46.281 11.148 1 53.16 225 ARG A CA 1
ATOM 1777 C C . ARG A 1 225 ? -14.953 47.25 10.359 1 53.16 225 ARG A C 1
ATOM 1779 O O . ARG A 1 225 ? -15.289 47.625 9.234 1 53.16 225 ARG A O 1
ATOM 1786 N N . ALA A 1 226 ? -13.961 47.719 10.953 1 51.59 226 ALA A N 1
ATOM 1787 C CA . ALA A 1 226 ? -13.172 48.75 10.297 1 51.59 226 ALA A CA 1
ATOM 1788 C C . ALA A 1 226 ? -12.344 48.156 9.156 1 51.59 226 ALA A C 1
ATOM 1790 O O . ALA A 1 226 ? -12.156 48.812 8.117 1 51.59 226 ALA A O 1
ATOM 1791 N N . ASP A 1 227 ? -11.867 46.938 9.367 1 51.75 227 ASP A N 1
ATOM 1792 C CA . ASP A 1 227 ? -11.039 46.344 8.32 1 51.75 227 ASP A CA 1
ATOM 1793 C C . ASP A 1 227 ? -11.883 45.938 7.113 1 51.75 227 ASP A C 1
ATOM 1795 O O . ASP A 1 227 ? -11.438 46.062 5.973 1 51.75 227 ASP A O 1
ATOM 1799 N N . VAL A 1 228 ? -13.086 45.406 7.406 1 53.06 228 VAL A N 1
ATOM 1800 C CA . VAL A 1 228 ? -14.039 45.125 6.34 1 53.06 228 VAL A CA 1
ATOM 1801 C C . VAL A 1 228 ? -14.633 46.406 5.805 1 53.06 228 VAL A C 1
ATOM 1803 O O . VAL A 1 228 ? -15.008 46.5 4.633 1 53.06 228 VAL A O 1
ATOM 1806 N N . ARG A 1 229 ? -14.703 47.406 6.645 1 49.53 229 ARG A N 1
ATOM 1807 C CA . ARG A 1 229 ? -15.195 48.688 6.184 1 49.53 229 ARG A CA 1
ATOM 1808 C C . ARG A 1 229 ? -14.258 49.312 5.148 1 49.53 229 ARG A C 1
ATOM 1810 O O . ARG A 1 229 ? -14.695 50 4.23 1 49.53 229 ARG A O 1
ATOM 1817 N N . TRP A 1 230 ? -13.016 49.031 5.305 1 47.59 230 TRP A N 1
ATOM 1818 C CA . TRP A 1 230 ? -12.125 49.594 4.285 1 47.59 230 TRP A CA 1
ATOM 1819 C C . TRP A 1 230 ? -12.398 48.938 2.926 1 47.59 230 TRP A C 1
ATOM 1821 O O . TRP A 1 230 ? -12.367 49.625 1.899 1 47.59 230 TRP A O 1
ATOM 1831 N N . LEU A 1 231 ? -12.789 47.688 2.902 1 48.28 231 LEU A N 1
ATOM 1832 C CA . LEU A 1 231 ? -13.172 47.062 1.636 1 48.28 231 LEU A CA 1
ATOM 1833 C C . LEU A 1 231 ? -14.492 47.656 1.131 1 48.28 231 LEU A C 1
ATOM 1835 O O . LEU A 1 231 ? -14.656 47.875 -0.072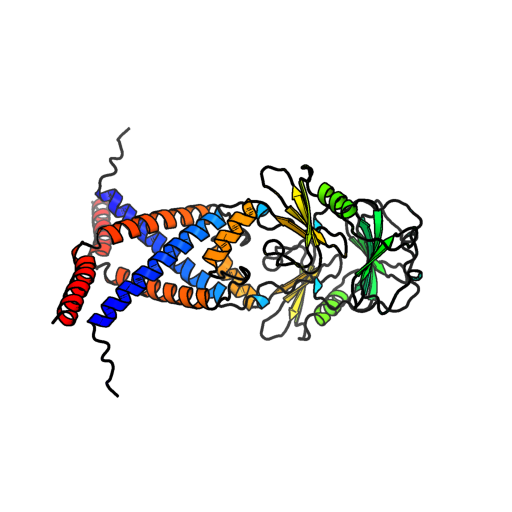 1 48.28 231 LEU A O 1
ATOM 1839 N N . ARG A 1 232 ? -15.367 47.906 2.078 1 50.66 232 ARG A N 1
ATOM 1840 C CA . ARG A 1 232 ? -16.641 48.5 1.683 1 50.66 232 ARG A CA 1
ATOM 1841 C C . ARG A 1 232 ? -16.484 49.969 1.323 1 50.66 232 ARG A C 1
ATOM 1843 O O . ARG A 1 232 ? -17.203 50.5 0.455 1 50.66 232 ARG A O 1
ATOM 1850 N N . ARG A 1 233 ? -15.539 50.656 1.942 1 49.34 233 ARG A N 1
ATOM 1851 C CA . ARG A 1 233 ? -15.383 52.062 1.62 1 49.34 233 ARG A CA 1
ATOM 1852 C C . ARG A 1 233 ? -14.688 52.25 0.273 1 49.34 233 ARG A C 1
ATOM 1854 O O . ARG A 1 233 ? -14.977 53.188 -0.46 1 49.34 233 ARG A O 1
ATOM 1861 N N . ARG A 1 234 ? -13.805 51.344 -0.041 1 50.97 234 ARG A N 1
ATOM 1862 C CA . ARG A 1 234 ? -13.203 51.5 -1.357 1 50.97 234 ARG A CA 1
ATOM 1863 C C . ARG A 1 234 ? -14.203 51.188 -2.465 1 50.97 234 ARG A C 1
ATOM 1865 O O . ARG A 1 234 ? -14.062 51.688 -3.588 1 50.97 234 ARG A O 1
ATOM 1872 N N . ARG A 1 235 ? -15.164 50.344 -2.18 1 51.62 235 ARG A N 1
ATOM 1873 C CA . ARG A 1 235 ? -16.156 50.094 -3.213 1 51.62 235 ARG A CA 1
ATOM 1874 C C . ARG A 1 235 ? -17.078 51.281 -3.396 1 51.62 235 ARG A C 1
ATOM 1876 O O . ARG A 1 235 ? -17.531 51.562 -4.508 1 51.62 235 ARG A O 1
ATOM 1883 N N . LYS A 1 236 ? -17.281 52.156 -2.4 1 53.22 236 LYS A N 1
ATOM 1884 C CA . LYS A 1 236 ? -18.156 53.312 -2.566 1 53.22 236 LYS A CA 1
ATOM 1885 C C . LYS A 1 236 ? -17.438 54.438 -3.334 1 53.22 236 LYS A C 1
ATOM 1887 O O . LYS A 1 236 ? -18.062 55.156 -4.105 1 53.22 236 LYS A O 1
ATOM 1892 N N . SER A 1 237 ? -16.141 54.531 -3.221 1 53.16 237 SER A N 1
ATOM 1893 C CA . SER A 1 237 ? -15.461 55.625 -3.924 1 53.16 237 SER A CA 1
ATOM 1894 C C . SER A 1 237 ? -15.344 55.312 -5.414 1 53.16 237 SER A C 1
ATOM 1896 O O . SER A 1 237 ? -15.266 56.25 -6.234 1 53.16 237 SER A O 1
ATOM 1898 N N . ALA A 1 238 ? -15.375 54.062 -5.879 1 56.94 238 ALA A N 1
ATOM 1899 C CA . ALA A 1 238 ? -15.297 53.719 -7.293 1 56.94 238 ALA A CA 1
ATOM 1900 C C . ALA A 1 238 ? -16.641 53.938 -7.984 1 56.94 238 ALA A C 1
ATOM 1902 O O . ALA A 1 238 ? -16.688 54.312 -9.156 1 56.94 238 ALA A O 1
ATOM 1903 N N . VAL A 1 239 ? -17.75 53.812 -7.312 1 55.75 239 VAL A N 1
ATOM 1904 C CA . VAL A 1 239 ? -19.094 53.969 -7.891 1 55.75 239 VAL A CA 1
ATOM 1905 C C . VAL A 1 239 ? -19.391 55.438 -8.133 1 55.75 239 VAL A C 1
ATOM 1907 O O . VAL A 1 239 ? -20.031 55.812 -9.117 1 55.75 239 VAL A O 1
ATOM 1910 N N . LYS A 1 240 ? -18.766 56.469 -7.535 1 58 240 LYS A N 1
ATOM 1911 C CA . LYS A 1 240 ? -19.016 57.875 -7.746 1 58 240 LYS A CA 1
ATOM 1912 C C . LYS A 1 240 ? -18.281 58.406 -8.977 1 58 240 LYS A C 1
ATOM 1914 O O . LYS A 1 240 ? -18.766 59.312 -9.656 1 58 240 LYS A O 1
ATOM 1919 N N . LEU A 1 241 ? -17.203 57.75 -9.281 1 55.25 241 LEU A N 1
ATOM 1920 C CA . LEU A 1 241 ? -16.484 58.281 -10.43 1 55.25 241 LEU A CA 1
ATOM 1921 C C . LEU A 1 241 ? -17.172 57.906 -11.734 1 55.25 241 LEU A C 1
ATOM 1923 O O . LEU A 1 241 ? -17.016 58.562 -12.75 1 55.25 241 LEU A O 1
ATOM 1927 N N . GLY A 1 242 ? -17.984 56.75 -11.695 1 52.59 242 GLY A N 1
ATOM 1928 C CA . GLY A 1 242 ? -18.625 56.375 -12.945 1 52.59 242 GLY A CA 1
ATOM 1929 C C . GLY A 1 242 ? -19.922 57.125 -13.195 1 52.59 242 GLY A C 1
ATOM 1930 O O . GLY A 1 242 ? -20.531 56.969 -14.258 1 52.59 242 GLY A O 1
ATOM 1931 N N . ALA A 1 243 ? -20.531 57.812 -12.172 1 53.34 243 ALA A N 1
ATOM 1932 C CA . ALA A 1 243 ? -21.812 58.469 -12.43 1 53.34 243 ALA A CA 1
ATOM 1933 C C . ALA A 1 243 ? -21.594 59.938 -12.805 1 53.34 243 ALA A C 1
ATOM 1935 O O . ALA A 1 243 ? -22.547 60.625 -13.148 1 53.34 243 ALA A O 1
ATOM 1936 N N . GLY A 1 244 ? -20.375 60.5 -12.648 1 38.47 244 GLY A N 1
ATOM 1937 C CA . GLY A 1 244 ? -20.281 61.812 -13.25 1 38.47 244 GLY A CA 1
ATOM 1938 C C . GLY A 1 244 ? -19.875 61.781 -14.711 1 38.47 244 GLY A C 1
ATOM 1939 O O . GLY A 1 244 ? -19.297 60.812 -15.172 1 38.47 244 GLY A O 1
ATOM 1940 N N . MET B 1 1 ? 10.734 51.375 -16.766 1 35.38 1 MET B N 1
ATOM 1941 C CA . MET B 1 1 ? 10.117 50.219 -16.078 1 35.38 1 MET B CA 1
ATOM 1942 C C . MET B 1 1 ? 9.883 50.562 -14.602 1 35.38 1 MET B C 1
ATOM 1944 O O . MET B 1 1 ? 10.828 50.844 -13.875 1 35.38 1 MET B O 1
ATOM 1948 N N . LYS B 1 2 ? 8.836 51.125 -14.289 1 46.75 2 LYS B N 1
ATOM 1949 C CA . LYS B 1 2 ? 8.562 51.656 -12.953 1 46.75 2 LYS B CA 1
ATOM 1950 C C . LYS B 1 2 ? 8.719 50.562 -11.898 1 46.75 2 LYS B C 1
ATOM 1952 O O . LYS B 1 2 ? 8.172 49.469 -12.047 1 46.75 2 LYS B O 1
ATOM 1957 N N . LYS B 1 3 ? 9.734 50.625 -11.141 1 46.88 3 LYS B N 1
ATOM 1958 C CA . LYS B 1 3 ? 9.984 49.781 -9.984 1 46.88 3 LYS B CA 1
ATOM 1959 C C . LYS B 1 3 ? 8.75 49.688 -9.086 1 46.88 3 LYS B C 1
ATOM 1961 O O . LYS B 1 3 ? 8.227 50.719 -8.648 1 46.88 3 LYS B O 1
ATOM 1966 N N . ILE B 1 4 ? 7.902 48.75 -9.391 1 50.47 4 ILE B N 1
ATOM 1967 C CA . ILE B 1 4 ? 6.867 48.5 -8.398 1 50.47 4 ILE B CA 1
ATOM 1968 C C . ILE B 1 4 ? 7.469 48.594 -6.996 1 50.47 4 ILE B C 1
ATOM 1970 O O . ILE B 1 4 ? 8.305 47.75 -6.617 1 50.47 4 ILE B O 1
ATOM 1974 N N . ARG B 1 5 ? 7.688 49.719 -6.496 1 50.25 5 ARG B N 1
ATOM 1975 C CA . ARG B 1 5 ? 8.148 49.938 -5.129 1 50.25 5 ARG B CA 1
ATOM 1976 C C . ARG B 1 5 ? 7.266 49.188 -4.129 1 50.25 5 ARG B C 1
ATOM 1978 O O . ARG B 1 5 ? 6.086 49.531 -3.973 1 50.25 5 ARG B O 1
ATOM 1985 N N . PHE B 1 6 ? 7.543 47.844 -3.92 1 58.38 6 PHE B N 1
ATOM 1986 C CA . PHE B 1 6 ? 6.891 47.094 -2.844 1 58.38 6 PHE B CA 1
ATOM 1987 C C . PHE B 1 6 ? 6.891 47.906 -1.554 1 58.38 6 PHE B C 1
ATOM 1989 O O . PHE B 1 6 ? 7.941 48.094 -0.937 1 58.38 6 PHE B O 1
ATOM 1996 N N . THR B 1 7 ? 6.07 48.938 -1.395 1 61.94 7 THR B N 1
ATOM 1997 C CA . THR B 1 7 ? 5.914 49.75 -0.203 1 61.94 7 THR B CA 1
ATOM 1998 C C . THR B 1 7 ? 5.523 48.906 1 1 61.94 7 THR B C 1
ATOM 2000 O O . THR B 1 7 ? 4.871 47.875 0.846 1 61.94 7 THR B O 1
ATOM 2003 N N . PRO B 1 8 ? 6.059 49.094 2.205 1 70.94 8 PRO B N 1
ATOM 2004 C CA . PRO B 1 8 ? 5.758 48.375 3.447 1 70.94 8 PRO B CA 1
ATOM 2005 C C . PRO B 1 8 ? 4.266 48.094 3.623 1 70.94 8 PRO B C 1
ATOM 2007 O O . PRO B 1 8 ? 3.889 47.094 4.219 1 70.94 8 PRO B O 1
ATOM 2010 N N . LEU B 1 9 ? 3.463 48.875 3.068 1 69.69 9 LEU B N 1
ATOM 2011 C CA . LEU B 1 9 ? 2.021 48.719 3.209 1 69.69 9 LEU B CA 1
ATOM 2012 C C . LEU B 1 9 ? 1.523 47.562 2.363 1 69.69 9 LEU B C 1
ATOM 2014 O O . LEU B 1 9 ? 0.654 46.781 2.797 1 69.69 9 LEU B O 1
ATOM 2018 N N . ILE B 1 10 ? 2.029 47.469 1.154 1 72.88 10 ILE B N 1
ATOM 2019 C CA . ILE B 1 10 ? 1.63 46.375 0.278 1 72.88 10 ILE B CA 1
ATOM 2020 C C . ILE B 1 10 ? 2.09 45.031 0.872 1 72.88 10 ILE B C 1
ATOM 2022 O O . ILE B 1 10 ? 1.367 44.031 0.812 1 72.88 10 ILE B O 1
ATOM 2026 N N . PHE B 1 11 ? 3.191 45 1.451 1 74.19 11 PHE B N 1
ATOM 2027 C CA . PHE B 1 11 ? 3.729 43.812 2.08 1 74.19 11 PHE B CA 1
ATOM 2028 C C . PHE B 1 11 ? 2.846 43.375 3.242 1 74.19 11 PHE B C 1
ATOM 2030 O O . PHE B 1 11 ? 2.588 42.188 3.412 1 74.19 11 PHE B O 1
ATOM 2037 N N . ARG B 1 12 ? 2.441 44.344 3.965 1 72.5 12 ARG B N 1
ATOM 2038 C CA . ARG B 1 12 ? 1.582 44.031 5.102 1 72.5 12 ARG B CA 1
ATOM 2039 C C . ARG B 1 12 ? 0.243 43.469 4.641 1 72.5 12 ARG B C 1
ATOM 2041 O O . ARG B 1 12 ? -0.286 42.531 5.246 1 72.5 12 ARG B O 1
ATOM 2048 N N . ARG B 1 13 ? -0.214 44.031 3.58 1 75.19 13 ARG B N 1
ATOM 2049 C CA . ARG B 1 13 ? -1.489 43.562 3.041 1 75.19 13 ARG B CA 1
ATOM 2050 C C . ARG B 1 13 ? -1.363 42.156 2.463 1 75.19 13 ARG B C 1
ATOM 2052 O O . ARG B 1 13 ? -2.223 41.312 2.699 1 75.19 13 ARG B O 1
ATOM 2059 N N . ILE B 1 14 ? -0.367 41.938 1.789 1 77.06 14 ILE B N 1
ATOM 2060 C CA . ILE B 1 14 ? -0.137 40.625 1.199 1 77.06 14 ILE B CA 1
ATOM 2061 C C . ILE B 1 14 ? 0.085 39.594 2.305 1 77.06 14 ILE B C 1
ATOM 2063 O O . ILE B 1 14 ? -0.465 38.469 2.254 1 77.06 14 ILE B O 1
ATOM 2067 N N . HIS B 1 15 ? 0.807 40.031 3.229 1 74.06 15 HIS B N 1
ATOM 2068 C CA . HIS B 1 15 ? 1.085 39.125 4.344 1 74.06 15 HIS B CA 1
ATOM 2069 C C . HIS B 1 15 ? -0.2 38.719 5.059 1 74.06 15 HIS B C 1
ATOM 2071 O O . HIS B 1 15 ? -0.382 37.531 5.398 1 74.06 15 HIS B O 1
ATOM 2077 N N . LYS B 1 16 ? -1.011 39.75 5.203 1 74 16 LYS B N 1
ATOM 2078 C CA . LYS B 1 16 ? -2.271 39.469 5.895 1 74 16 LYS B CA 1
ATOM 2079 C C . LYS B 1 16 ? -3.135 38.5 5.109 1 74 16 LYS B C 1
ATOM 2081 O O . LYS B 1 16 ? -3.668 37.531 5.676 1 74 16 LYS B O 1
ATOM 2086 N N . TRP B 1 17 ? -3.271 38.75 3.855 1 79.12 17 TRP B N 1
ATOM 2087 C CA . TRP B 1 17 ? -4.129 37.906 3.029 1 79.12 17 TRP B CA 1
ATOM 2088 C C . TRP B 1 17 ? -3.508 36.531 2.84 1 79.12 17 TRP B C 1
ATOM 2090 O O . TRP B 1 17 ? -4.215 35.5 2.844 1 79.12 17 TRP B O 1
ATOM 2100 N N . VAL B 1 18 ? -2.309 36.406 2.635 1 79.75 18 VAL B N 1
ATOM 2101 C CA . VAL B 1 18 ? -1.617 35.125 2.514 1 79.75 18 VAL B CA 1
ATOM 2102 C C . VAL B 1 18 ? -1.73 34.344 3.824 1 79.75 18 VAL B C 1
ATOM 2104 O O . VAL B 1 18 ? -1.973 33.125 3.82 1 79.75 18 VAL B O 1
ATOM 2107 N N . GLY B 1 19 ? -1.601 35.125 4.824 1 75.25 19 GLY B N 1
ATOM 2108 C CA . GLY B 1 19 ? -1.772 34.531 6.133 1 75.25 19 GLY B CA 1
ATOM 2109 C C . GLY B 1 19 ? -3.156 33.938 6.34 1 75.25 19 GLY B C 1
ATOM 2110 O O . GLY B 1 19 ? -3.293 32.844 6.879 1 75.25 19 GLY B O 1
ATOM 2111 N N . LEU B 1 20 ? -4.094 34.656 5.906 1 79.94 20 LEU B N 1
ATOM 2112 C CA . LEU B 1 20 ? -5.473 34.219 6.047 1 79.94 20 LEU B CA 1
ATOM 2113 C C . LEU B 1 20 ? -5.723 32.969 5.199 1 79.94 20 LEU B C 1
ATOM 2115 O O . LEU B 1 20 ? -6.34 32 5.66 1 79.94 20 LEU B O 1
ATOM 2119 N N . ILE B 1 21 ? -5.238 32.969 4.016 1 86.25 21 ILE B N 1
ATOM 2120 C CA . ILE B 1 21 ? -5.414 31.828 3.104 1 86.25 21 ILE B CA 1
ATOM 2121 C C . ILE B 1 21 ? -4.703 30.609 3.66 1 86.25 21 ILE B C 1
ATOM 2123 O O . ILE B 1 21 ? -5.27 29.516 3.693 1 86.25 21 ILE B O 1
ATOM 2127 N N . LEU B 1 22 ? -3.58 30.797 4.117 1 84.81 22 LEU B N 1
ATOM 2128 C CA . LEU B 1 22 ? -2.809 29.672 4.66 1 84.81 22 LEU B CA 1
ATOM 2129 C C . LEU B 1 22 ? -3.398 29.203 5.98 1 84.81 22 LEU B C 1
ATOM 2131 O O . LEU B 1 22 ? -3.342 28 6.297 1 84.81 22 LEU B O 1
ATOM 2135 N N . GLY B 1 23 ? -3.938 30.188 6.68 1 82.12 23 GLY B N 1
ATOM 2136 C CA . GLY B 1 23 ? -4.637 29.812 7.898 1 82.12 23 GLY B CA 1
ATOM 2137 C C . GLY B 1 23 ? -5.812 28.891 7.652 1 82.12 23 GLY B C 1
ATOM 2138 O O . GLY B 1 23 ? -5.996 27.906 8.367 1 82.12 23 GLY B O 1
ATOM 2139 N N . VAL B 1 24 ? -6.527 29.188 6.66 1 89.06 24 VAL B N 1
ATOM 2140 C CA . VAL B 1 24 ? -7.656 28.344 6.277 1 89.06 24 VAL B CA 1
ATOM 2141 C C . VAL B 1 24 ? -7.148 26.969 5.84 1 89.06 24 VAL B C 1
ATOM 2143 O O . VAL B 1 24 ? -7.727 25.938 6.211 1 89.06 24 VAL B O 1
ATOM 2146 N N . GLN B 1 25 ? -6.102 27.016 5.09 1 92.06 25 GLN B N 1
ATOM 2147 C CA . GLN B 1 25 ? -5.516 25.75 4.641 1 92.06 25 GLN B CA 1
ATOM 2148 C C . GLN B 1 25 ? -5.039 24.906 5.828 1 92.06 25 GLN B C 1
ATOM 2150 O O . GLN B 1 25 ? -5.184 23.688 5.824 1 92.06 25 GLN B O 1
ATOM 2155 N N . PHE B 1 26 ? -4.531 25.562 6.762 1 89.25 26 PHE B N 1
ATOM 2156 C CA . PHE B 1 26 ? -4.086 24.875 7.965 1 89.25 26 PHE B CA 1
ATOM 2157 C C . PHE B 1 26 ? -5.258 24.203 8.664 1 89.25 26 PHE B C 1
ATOM 2159 O O . PHE B 1 26 ? -5.141 23.062 9.133 1 89.25 26 PHE B O 1
ATOM 2166 N N . LEU B 1 27 ? -6.305 24.891 8.75 1 92.31 27 LEU B N 1
ATOM 2167 C CA . LEU B 1 27 ? -7.496 24.312 9.375 1 92.31 27 LEU B CA 1
ATOM 2168 C C . LEU B 1 27 ? -7.992 23.109 8.602 1 92.31 27 LEU B C 1
ATOM 2170 O O . LEU B 1 27 ? -8.391 22.109 9.195 1 92.31 27 LEU B O 1
ATOM 2174 N N . LEU B 1 28 ? -7.887 23.203 7.324 1 95.94 28 LEU B N 1
ATOM 2175 C CA . LEU B 1 28 ? -8.297 22.094 6.48 1 95.94 28 LEU B CA 1
ATOM 2176 C C . LEU B 1 28 ? -7.375 20.891 6.68 1 95.94 28 LEU B C 1
ATOM 2178 O O . LEU B 1 28 ? -7.836 19.75 6.707 1 95.94 28 LEU B O 1
ATOM 2182 N N . TRP B 1 29 ? -6.098 21.172 6.844 1 96.62 29 TRP B N 1
ATOM 2183 C CA . TRP B 1 29 ? -5.141 20.094 7.09 1 96.62 29 TRP B CA 1
ATOM 2184 C C . TRP B 1 29 ? -5.371 19.469 8.461 1 96.62 29 TRP B C 1
ATOM 2186 O O . TRP B 1 29 ? -5.301 18.25 8.609 1 96.62 29 TRP B O 1
ATOM 2196 N N . ALA B 1 30 ? -5.641 20.312 9.43 1 95 30 ALA B N 1
ATOM 2197 C CA . ALA B 1 30 ? -5.91 19.797 10.766 1 95 30 ALA B CA 1
ATOM 2198 C C . ALA B 1 30 ? -7.164 18.922 10.773 1 95 30 ALA B C 1
ATOM 2200 O O . ALA B 1 30 ? -7.184 17.859 11.398 1 95 30 ALA B O 1
ATOM 2201 N N . LEU B 1 31 ? -8.156 19.391 10.133 1 97.25 31 LEU B N 1
ATOM 2202 C CA . LEU B 1 31 ? -9.406 18.641 10.062 1 97.25 31 LEU B CA 1
ATOM 2203 C C . LEU B 1 31 ? -9.203 17.328 9.328 1 97.25 31 LEU B C 1
ATOM 2205 O O . LEU B 1 31 ? -9.562 16.266 9.844 1 97.25 31 LEU B O 1
ATOM 2209 N N . SER B 1 32 ? -8.633 17.391 8.148 1 97.75 32 SER B N 1
ATOM 2210 C CA . SER B 1 32 ? -8.453 16.188 7.348 1 97.75 32 SER B CA 1
ATOM 2211 C C . SER B 1 32 ? -7.496 15.211 8.031 1 97.75 32 SER B C 1
ATOM 2213 O O . SER B 1 32 ? -7.762 14.008 8.07 1 97.75 32 SER B O 1
ATOM 2215 N N . GLY B 1 33 ? -6.426 15.742 8.578 1 97.12 33 GLY B N 1
ATOM 2216 C CA . GLY B 1 33 ? -5.512 14.883 9.305 1 97.12 33 GLY B CA 1
ATOM 2217 C C . GLY B 1 33 ? -6.156 14.203 10.5 1 97.12 33 GLY B C 1
ATOM 2218 O O . GLY B 1 33 ? -5.934 13.016 10.734 1 97.12 33 GLY B O 1
ATOM 2219 N N . SER B 1 34 ? -6.949 14.93 11.258 1 97.5 34 SER B N 1
ATOM 2220 C CA . SER B 1 34 ? -7.633 14.367 12.422 1 97.5 34 SER B CA 1
ATOM 2221 C C . SER B 1 34 ? -8.594 13.258 12.016 1 97.5 34 SER B C 1
ATOM 2223 O O . SER B 1 34 ? -8.625 12.203 12.656 1 97.5 34 SER B O 1
ATOM 2225 N N . MET B 1 35 ? -9.258 13.516 10.992 1 97.75 35 MET B N 1
ATOM 2226 C CA . MET B 1 35 ? -10.234 12.531 10.539 1 97.75 35 MET B CA 1
ATOM 2227 C C . MET B 1 35 ? -9.531 11.281 10.008 1 97.75 35 MET B C 1
ATOM 2229 O O . MET B 1 35 ? -9.961 10.156 10.281 1 97.75 35 MET B O 1
ATOM 2233 N N . MET B 1 36 ? -8.484 11.469 9.289 1 97.31 36 MET B N 1
ATOM 2234 C CA . MET B 1 36 ? -7.719 10.336 8.789 1 97.31 36 MET B CA 1
ATOM 2235 C C . MET B 1 36 ? -7.129 9.523 9.945 1 97.31 36 MET B C 1
ATOM 2237 O O . MET B 1 36 ? -7.129 8.297 9.906 1 97.31 36 MET B O 1
ATOM 2241 N N . ALA B 1 37 ? -6.691 10.188 10.898 1 96.88 37 ALA B N 1
ATOM 2242 C CA . ALA B 1 37 ? -6.098 9.516 12.047 1 96.88 37 ALA B CA 1
ATOM 2243 C C . ALA B 1 37 ? -7.16 8.766 12.852 1 96.88 37 ALA B C 1
ATOM 2245 O O . ALA B 1 37 ? -6.871 7.738 13.461 1 96.88 37 ALA B O 1
ATOM 2246 N N . LEU B 1 38 ? -8.305 9.242 12.875 1 96.62 38 LEU B N 1
ATOM 2247 C CA . LEU B 1 38 ? -9.391 8.703 13.688 1 96.62 38 LEU B CA 1
ATOM 2248 C C . LEU B 1 38 ? -9.953 7.43 13.062 1 96.62 38 LEU B C 1
ATOM 2250 O O . LEU B 1 38 ? -10.32 6.496 13.781 1 96.62 38 LEU B O 1
ATOM 2254 N N . LEU B 1 39 ? -9.984 7.371 11.766 1 96.69 39 LEU B N 1
ATOM 2255 C CA . LEU B 1 39 ? -10.617 6.27 11.047 1 96.69 39 LEU B CA 1
ATOM 2256 C C . LEU B 1 39 ? -9.75 5.016 11.109 1 96.69 39 LEU B C 1
ATOM 2258 O O . LEU B 1 39 ? -8.523 5.098 11.008 1 96.69 39 LEU B O 1
ATOM 2262 N N . ASP B 1 40 ? -10.422 3.926 11.289 1 94.38 40 ASP B N 1
ATOM 2263 C CA . ASP B 1 40 ? -9.773 2.633 11.484 1 94.38 40 ASP B CA 1
ATOM 2264 C C . ASP B 1 40 ? -8.859 2.289 10.312 1 94.38 40 ASP B C 1
ATOM 2266 O O . ASP B 1 40 ? -9.336 2.049 9.195 1 94.38 40 ASP B O 1
ATOM 2270 N N . GLN B 1 41 ? -7.617 2.162 10.625 1 92.56 41 GLN B N 1
ATOM 2271 C CA . GLN B 1 41 ? -6.637 1.945 9.562 1 92.56 41 GLN B CA 1
ATOM 2272 C C . GLN B 1 41 ? -6.805 0.567 8.93 1 92.56 41 GLN B C 1
ATOM 2274 O O . GLN B 1 41 ? -6.488 0.374 7.758 1 92.56 41 GLN B O 1
ATOM 2279 N N . GLU B 1 42 ? -7.293 -0.424 9.609 1 90.19 42 GLU B N 1
ATOM 2280 C CA . GLU B 1 42 ? -7.5 -1.765 9.07 1 90.19 42 GLU B CA 1
ATOM 2281 C C . GLU B 1 42 ? -8.609 -1.773 8.023 1 90.19 42 GLU B C 1
ATOM 2283 O O . GLU B 1 42 ? -8.555 -2.537 7.055 1 90.19 42 GLU B O 1
ATOM 2288 N N . LYS B 1 43 ? -9.555 -0.902 8.219 1 91 43 LYS B N 1
ATOM 2289 C CA . LYS B 1 43 ? -10.648 -0.785 7.266 1 91 43 LYS B CA 1
ATOM 2290 C C . LYS B 1 43 ? -10.234 0.029 6.047 1 91 43 LYS B C 1
ATOM 2292 O O . LYS B 1 43 ? -10.82 -0.116 4.969 1 91 43 LYS B O 1
ATOM 2297 N N . VAL B 1 44 ? -9.227 0.846 6.234 1 90.75 44 VAL B N 1
ATOM 2298 C CA . VAL B 1 44 ? -8.734 1.69 5.152 1 90.75 44 VAL B CA 1
ATOM 2299 C C . VAL B 1 44 ? -7.75 0.902 4.289 1 90.75 44 VAL B C 1
ATOM 2301 O O . VAL B 1 44 ? -7.785 0.993 3.059 1 90.75 44 VAL B O 1
ATOM 2304 N N . GLY B 1 45 ? -6.711 0.264 4.871 1 78.5 45 GLY B N 1
ATOM 2305 C CA . GLY B 1 45 ? -5.656 -0.453 4.172 1 78.5 45 GLY B CA 1
ATOM 2306 C C . GLY B 1 45 ? -6.172 -1.628 3.361 1 78.5 45 GLY B C 1
ATOM 2307 O O . GLY B 1 45 ? -5.418 -2.244 2.605 1 78.5 45 GLY B O 1
ATOM 2308 N N . GLY B 1 46 ? -7.438 -1.591 3.008 1 59.5 46 GLY B N 1
ATOM 2309 C CA . GLY B 1 46 ? -8.016 -2.629 2.17 1 59.5 46 GLY B CA 1
ATOM 2310 C C . GLY B 1 46 ? -7.43 -4.004 2.43 1 59.5 46 GLY B C 1
ATOM 2311 O O . GLY B 1 46 ? -6.262 -4.125 2.805 1 59.5 46 GLY B O 1
ATOM 2312 N N . HIS B 1 47 ? -8.016 -4.945 3.059 1 56.16 47 HIS B N 1
ATOM 2313 C CA . HIS B 1 47 ? -7.562 -6.332 3.113 1 56.16 47 HIS B CA 1
ATOM 2314 C C . HIS B 1 47 ? -7.312 -6.887 1.716 1 56.16 47 HIS B C 1
ATOM 2316 O O . HIS B 1 47 ? -8.164 -6.762 0.832 1 56.16 47 HIS B O 1
ATOM 2322 N N . SER B 1 48 ? -6.004 -6.59 1.272 1 53.25 48 SER B N 1
ATOM 2323 C CA . SER B 1 48 ? -5.684 -7.184 -0.023 1 53.25 48 SER B CA 1
ATOM 2324 C C . SER B 1 48 ? -6.129 -8.641 -0.09 1 53.25 48 SER B C 1
ATOM 2326 O O . SER B 1 48 ? -6.359 -9.273 0.943 1 53.25 48 SER B O 1
ATOM 2328 N N . ALA B 1 49 ? -6.289 -9.117 -1.391 1 51.16 49 ALA B N 1
ATOM 2329 C CA . ALA B 1 49 ? -6.664 -10.375 -2.029 1 51.16 49 ALA B CA 1
ATOM 2330 C C . ALA B 1 49 ? -6.02 -11.562 -1.324 1 51.16 49 ALA B C 1
ATOM 2332 O O . ALA B 1 49 ? -6.586 -12.656 -1.288 1 51.16 49 ALA B O 1
ATOM 2333 N N . GLN B 1 50 ? -4.727 -11.258 -0.908 1 49.72 50 GLN B N 1
ATOM 2334 C CA . GLN B 1 50 ? -4.02 -12.484 -0.545 1 49.72 50 GLN B CA 1
ATOM 2335 C C . GLN B 1 50 ? -4.742 -13.219 0.58 1 49.72 50 GLN B C 1
ATOM 2337 O O . GLN B 1 50 ? -4.621 -14.438 0.707 1 49.72 50 GLN B O 1
ATOM 2342 N N . ALA B 1 51 ? -5.508 -12.312 1.367 1 48.47 51 ALA B N 1
ATOM 2343 C CA . ALA B 1 51 ? -6.172 -12.992 2.477 1 48.47 51 ALA B CA 1
ATOM 2344 C C . ALA B 1 51 ? -7.309 -13.875 1.978 1 48.47 51 ALA B C 1
ATOM 2346 O O . ALA B 1 51 ? -7.977 -14.547 2.77 1 48.47 51 ALA B O 1
ATOM 2347 N N . SER B 1 52 ? -7.449 -13.742 0.695 1 50.22 52 SER B N 1
ATOM 2348 C CA . SER B 1 52 ? -8.633 -14.5 0.299 1 50.22 52 SER B CA 1
ATOM 2349 C C . SER B 1 52 ? -8.445 -15.992 0.575 1 50.22 52 SER B C 1
ATOM 2351 O O . SER B 1 52 ? -7.32 -16.484 0.641 1 50.22 52 SER B O 1
ATOM 2353 N N . HIS B 1 53 ? -9.539 -16.609 0.987 1 54.62 53 HIS B N 1
ATOM 2354 C CA . HIS B 1 53 ? -9.82 -18 1.337 1 54.62 53 HIS B CA 1
ATOM 2355 C C . HIS B 1 53 ? -9.32 -18.938 0.255 1 54.62 53 HIS B C 1
ATOM 2357 O O . HIS B 1 53 ? -9.891 -19.016 -0.833 1 54.62 53 HIS B O 1
ATOM 2363 N N . GLN B 1 54 ? -7.938 -19.172 0.363 1 64.62 54 GLN B N 1
ATOM 2364 C CA . GLN B 1 54 ? -7.457 -20.219 -0.525 1 64.62 54 GLN B CA 1
ATOM 2365 C C . GLN B 1 54 ? -7.992 -21.594 -0.104 1 64.62 54 GLN B C 1
ATOM 2367 O O . GLN B 1 54 ? -7.887 -21.969 1.063 1 64.62 54 GLN B O 1
ATOM 2372 N N . HIS B 1 55 ? -8.898 -22.062 -0.864 1 74.38 55 HIS B N 1
ATOM 2373 C CA . HIS B 1 55 ? -9.414 -23.406 -0.647 1 74.38 55 HIS B CA 1
ATOM 2374 C C . HIS B 1 55 ? -8.438 -24.453 -1.152 1 74.38 55 HIS B C 1
ATOM 2376 O O . HIS B 1 55 ? -7.754 -24.25 -2.154 1 74.38 55 HIS B O 1
ATOM 2382 N N . ALA B 1 56 ? -8.5 -25.484 -0.404 1 81.94 56 ALA B N 1
ATOM 2383 C CA . ALA B 1 56 ? -7.672 -26.609 -0.829 1 81.94 56 ALA B CA 1
ATOM 2384 C C . ALA B 1 56 ? -8.125 -27.125 -2.189 1 81.94 56 ALA B C 1
ATOM 2386 O O . ALA B 1 56 ? -9.32 -27.219 -2.463 1 81.94 56 ALA B O 1
ATOM 2387 N N . LEU B 1 57 ? -7.156 -27.406 -2.977 1 85.31 57 LEU B N 1
ATOM 2388 C CA . LEU B 1 57 ? -7.457 -28.031 -4.266 1 85.31 57 LEU B CA 1
ATOM 2389 C C . LEU B 1 57 ? -7.949 -29.469 -4.078 1 85.31 57 LEU B C 1
ATOM 2391 O O . LEU B 1 57 ? -7.328 -30.25 -3.355 1 85.31 57 LEU B O 1
ATOM 2395 N N . PRO B 1 58 ? -9.07 -29.75 -4.637 1 80.38 58 PRO B N 1
ATOM 2396 C CA . PRO B 1 58 ? -9.508 -31.141 -4.559 1 80.38 58 PRO B CA 1
ATOM 2397 C C . PRO B 1 58 ? -8.562 -32.094 -5.27 1 80.38 58 PRO B C 1
ATOM 2399 O O . PRO B 1 58 ? -7.844 -31.703 -6.191 1 80.38 58 PRO B O 1
ATOM 2402 N N . ALA B 1 59 ? -8.602 -33.312 -4.652 1 74.25 59 ALA B N 1
ATOM 2403 C CA . ALA B 1 59 ? -7.867 -34.344 -5.375 1 74.25 59 ALA B CA 1
ATOM 2404 C C . ALA B 1 59 ? -8.469 -34.562 -6.762 1 74.25 59 ALA B C 1
ATOM 2406 O O . ALA B 1 59 ? -9.688 -34.5 -6.93 1 74.25 59 ALA B O 1
ATOM 2407 N N . GLY B 1 60 ? -7.637 -34.5 -7.816 1 74.75 60 GLY B N 1
ATOM 2408 C CA . GLY B 1 60 ? -8.164 -34.75 -9.148 1 74.75 60 GLY B CA 1
ATOM 2409 C C . GLY B 1 60 ? -7.086 -34.938 -10.195 1 74.75 60 GLY B C 1
ATOM 2410 O O . GLY B 1 60 ? -5.895 -34.812 -9.898 1 74.75 60 GLY B O 1
ATOM 2411 N N . ASP B 1 61 ? -7.594 -35.438 -11.367 1 81.12 61 ASP B N 1
ATOM 2412 C CA . ASP B 1 61 ? -6.715 -35.625 -12.516 1 81.12 61 ASP B CA 1
ATOM 2413 C C . ASP B 1 61 ? -6.535 -34.312 -13.281 1 81.12 61 ASP B C 1
ATOM 2415 O O . ASP B 1 61 ? -7.191 -34.094 -14.297 1 81.12 61 ASP B O 1
ATOM 2419 N N . TYR B 1 62 ? -5.637 -33.5 -12.789 1 86.38 62 TYR B N 1
ATOM 2420 C CA . TYR B 1 62 ? -5.398 -32.219 -13.438 1 86.38 62 TYR B CA 1
ATOM 2421 C C . TYR B 1 62 ? -4.555 -32.406 -14.695 1 86.38 62 TYR B C 1
ATOM 2423 O O . TYR B 1 62 ? -3.629 -33.219 -14.719 1 86.38 62 TYR B O 1
ATOM 2431 N N . ILE B 1 63 ? -4.91 -31.609 -15.688 1 86 63 ILE B N 1
ATOM 2432 C CA . ILE B 1 63 ? -4.137 -31.609 -16.922 1 86 63 ILE B CA 1
ATOM 2433 C C . ILE B 1 63 ? -2.688 -31.234 -16.641 1 86 63 ILE B C 1
ATOM 2435 O O . ILE B 1 63 ? -2.426 -30.312 -15.852 1 86 63 ILE B O 1
ATOM 2439 N N . ALA B 1 64 ? -1.789 -31.953 -17.25 1 82.62 64 ALA B N 1
ATOM 2440 C CA . ALA B 1 64 ? -0.381 -31.594 -17.141 1 82.62 64 ALA B CA 1
ATOM 2441 C C . ALA B 1 64 ? -0.102 -30.25 -17.812 1 82.62 64 ALA B C 1
ATOM 2443 O O . ALA B 1 64 ? -0.602 -29.984 -18.906 1 82.62 64 ALA B O 1
ATOM 2444 N N . PRO B 1 65 ? 0.73 -29.469 -17.125 1 82.69 65 PRO B N 1
ATOM 2445 C CA . PRO B 1 65 ? 1.02 -28.156 -17.703 1 82.69 65 PRO B CA 1
ATOM 2446 C C . PRO B 1 65 ? 1.558 -28.234 -19.125 1 82.69 65 PRO B C 1
ATOM 2448 O O . PRO B 1 65 ? 1.248 -27.391 -19.953 1 82.69 65 PRO B O 1
ATOM 2451 N N . ALA B 1 66 ? 2.314 -29.219 -19.438 1 75.25 66 ALA B N 1
ATOM 2452 C CA . ALA B 1 66 ? 2.904 -29.391 -20.766 1 75.25 66 ALA B CA 1
ATOM 2453 C C . ALA B 1 66 ? 1.825 -29.594 -21.828 1 75.25 66 ALA B C 1
ATOM 2455 O O . ALA B 1 66 ? 2.068 -29.375 -23.016 1 75.25 66 ALA B O 1
ATOM 2456 N N . LYS B 1 67 ? 0.722 -29.984 -21.375 1 78.31 67 LYS B N 1
ATOM 2457 C CA . LYS B 1 67 ? -0.348 -30.297 -22.328 1 78.31 67 LYS B CA 1
ATOM 2458 C C . LYS B 1 67 ? -1.262 -29.094 -22.531 1 78.31 67 LYS B C 1
ATOM 2460 O O . LYS B 1 67 ? -2.178 -29.141 -23.359 1 78.31 67 LYS B O 1
ATOM 2465 N N . LEU B 1 68 ? -1.001 -28.156 -21.719 1 79.81 68 LEU B N 1
ATOM 2466 C CA . LEU B 1 68 ? -1.83 -26.953 -21.875 1 79.81 68 LEU B CA 1
ATOM 2467 C C . LEU B 1 68 ? -1.471 -26.203 -23.156 1 79.81 68 LEU B C 1
ATOM 2469 O O . LEU B 1 68 ? -0.298 -26.141 -23.531 1 79.81 68 LEU B O 1
ATOM 2473 N N . ALA B 1 69 ? -2.461 -26.031 -24.016 1 63.28 69 ALA B N 1
ATOM 2474 C CA . ALA B 1 69 ? -2.248 -25.281 -25.25 1 63.28 69 ALA B CA 1
ATOM 2475 C C . ALA B 1 69 ? -1.745 -23.875 -24.953 1 63.28 69 ALA B C 1
ATOM 2477 O O . ALA B 1 69 ? -2.396 -23.109 -24.234 1 63.28 69 ALA B O 1
ATOM 2478 N N . LEU B 1 70 ? -0.53 -23.688 -25.234 1 64.19 70 LEU B N 1
ATOM 2479 C CA . LEU B 1 70 ? 0.045 -22.391 -24.891 1 64.19 70 LEU B CA 1
ATOM 2480 C C . LEU B 1 70 ? 0.27 -21.547 -26.141 1 64.19 70 LEU B C 1
ATOM 2482 O O . LEU B 1 70 ? 0.734 -22.062 -27.156 1 64.19 70 LEU B O 1
ATOM 2486 N N . ASP B 1 71 ? -0.528 -20.5 -26.234 1 63.69 71 ASP B N 1
ATOM 2487 C CA . ASP B 1 71 ? -0.244 -19.547 -27.297 1 63.69 71 ASP B CA 1
ATOM 2488 C C . ASP B 1 71 ? 0.896 -18.609 -26.906 1 63.69 71 ASP B C 1
ATOM 2490 O O . ASP B 1 71 ? 0.693 -17.656 -26.156 1 63.69 71 ASP B O 1
ATOM 2494 N N . GLY B 1 72 ? 2.098 -18.922 -27.406 1 69.44 72 GLY B N 1
ATOM 2495 C CA . GLY B 1 72 ? 3.205 -18 -27.172 1 69.44 72 GLY B CA 1
ATOM 2496 C C . GLY B 1 72 ? 3.953 -18.312 -25.875 1 69.44 72 GLY B C 1
ATOM 2497 O O . GLY B 1 72 ? 3.744 -19.359 -25.266 1 69.44 72 GLY B O 1
ATOM 2498 N N . PRO B 1 73 ? 4.863 -17.328 -25.484 1 78.81 73 PRO B N 1
ATOM 2499 C CA . PRO B 1 73 ? 5.684 -17.547 -24.297 1 78.81 73 PRO B CA 1
ATOM 2500 C C . PRO B 1 73 ? 4.875 -17.484 -23 1 78.81 73 PRO B C 1
ATOM 2502 O O . PRO B 1 73 ? 4.078 -16.562 -22.812 1 78.81 73 PRO B O 1
ATOM 2505 N N . VAL B 1 74 ? 5.004 -18.531 -22.188 1 84.25 74 VAL B N 1
ATOM 2506 C CA . VAL B 1 74 ? 4.32 -18.625 -20.906 1 84.25 74 VAL B CA 1
ATOM 2507 C C . VAL B 1 74 ? 5.223 -18.094 -19.797 1 84.25 74 VAL B C 1
ATOM 2509 O O . VAL B 1 74 ? 6.371 -18.516 -19.656 1 84.25 74 VAL B O 1
ATOM 2512 N N . LEU B 1 75 ? 4.703 -17.156 -19.062 1 85.81 75 LEU B N 1
ATOM 2513 C CA . LEU B 1 75 ? 5.453 -16.547 -17.969 1 85.81 75 LEU B CA 1
ATOM 2514 C C . LEU B 1 75 ? 5.23 -17.312 -16.672 1 85.81 75 LEU B C 1
ATOM 2516 O O . LEU B 1 75 ? 6.082 -17.281 -15.773 1 85.81 75 LEU B O 1
ATOM 2520 N N . GLY B 1 76 ? 4.09 -17.969 -16.562 1 88.88 76 GLY B N 1
ATOM 2521 C CA . GLY B 1 76 ? 3.758 -18.734 -15.375 1 88.88 76 GLY B CA 1
ATOM 2522 C C . GLY B 1 76 ? 2.424 -19.453 -15.484 1 88.88 76 GLY B C 1
ATOM 2523 O O . GLY B 1 76 ? 1.547 -19.031 -16.234 1 88.88 76 GLY B O 1
ATOM 2524 N N . ILE B 1 77 ? 2.381 -20.531 -14.781 1 89.44 77 ILE B N 1
ATOM 2525 C CA . ILE B 1 77 ? 1.149 -21.297 -14.688 1 89.44 77 ILE B CA 1
ATOM 2526 C C . ILE B 1 77 ? 0.797 -21.531 -13.219 1 89.44 77 ILE B C 1
ATOM 2528 O O . ILE B 1 77 ? 1.633 -22 -12.438 1 89.44 77 ILE B O 1
ATOM 2532 N N . ALA B 1 78 ? -0.397 -21.156 -12.914 1 91.69 78 ALA B N 1
ATOM 2533 C CA . ALA B 1 78 ? -0.84 -21.391 -11.547 1 91.69 78 ALA B CA 1
ATOM 2534 C C . ALA B 1 78 ? -2.086 -22.266 -11.516 1 91.69 78 ALA B C 1
ATOM 2536 O O . ALA B 1 78 ? -3.057 -22 -12.227 1 91.69 78 ALA B O 1
ATOM 2537 N N . LEU B 1 79 ? -1.932 -23.344 -10.805 1 91.06 79 LEU B N 1
ATOM 2538 C CA . LEU B 1 79 ? -3.104 -24.141 -10.453 1 91.06 79 LEU B CA 1
ATOM 2539 C C . LEU B 1 79 ? -3.711 -23.656 -9.133 1 91.06 79 LEU B C 1
ATOM 2541 O O . LEU B 1 79 ? -3.057 -23.703 -8.094 1 91.06 79 LEU B O 1
ATOM 2545 N N . ARG B 1 80 ? -4.926 -23.203 -9.188 1 91.19 80 ARG B N 1
ATOM 2546 C CA . ARG B 1 80 ? -5.562 -22.641 -8 1 91.19 80 ARG B CA 1
ATOM 2547 C C . ARG B 1 80 ? -7.074 -22.844 -8.047 1 91.19 80 ARG B C 1
ATOM 2549 O O . ARG B 1 80 ? -7.621 -23.266 -9.07 1 91.19 80 ARG B O 1
ATOM 2556 N N . SER B 1 81 ? -7.633 -22.469 -6.859 1 89.94 81 SER B N 1
ATOM 2557 C CA . SER B 1 81 ? -9.086 -22.547 -6.789 1 89.94 81 SER B CA 1
ATOM 2558 C C . SER B 1 81 ? -9.727 -21.203 -7.16 1 89.94 81 SER B C 1
ATOM 2560 O O . SER B 1 81 ? -9.289 -20.156 -6.691 1 89.94 81 SER B O 1
ATOM 2562 N N . LEU B 1 82 ? -10.594 -21.234 -8.039 1 91.69 82 LEU B N 1
ATOM 2563 C CA . LEU B 1 82 ? -11.508 -20.125 -8.328 1 91.69 82 LEU B CA 1
ATOM 2564 C C . LEU B 1 82 ? -12.883 -20.391 -7.734 1 91.69 82 LEU B C 1
ATOM 2566 O O . LEU B 1 82 ? -13.688 -21.125 -8.312 1 91.69 82 LEU B O 1
ATOM 2570 N N . ALA B 1 83 ? -13.078 -19.688 -6.414 1 82.19 83 ALA B N 1
ATOM 2571 C CA . ALA B 1 83 ? -14.195 -20.047 -5.543 1 82.19 83 ALA B CA 1
ATOM 2572 C C . ALA B 1 83 ? -14.156 -21.516 -5.16 1 82.19 83 ALA B C 1
ATOM 2574 O O . ALA B 1 83 ? -13.555 -21.891 -4.148 1 82.19 83 ALA B O 1
ATOM 2575 N N . THR B 1 84 ? -14.312 -22.562 -5.973 1 81.12 84 THR B N 1
ATOM 2576 C CA . THR B 1 84 ? -14.242 -23.984 -5.676 1 81.12 84 THR B CA 1
ATOM 2577 C C . THR B 1 84 ? -13.883 -24.781 -6.926 1 81.12 84 THR B C 1
ATOM 2579 O O . THR B 1 84 ? -13.758 -26 -6.875 1 81.12 84 THR B O 1
ATOM 2582 N N . ARG B 1 85 ? -13.719 -24.047 -7.895 1 88.69 85 ARG B N 1
ATOM 2583 C CA . ARG B 1 85 ? -13.359 -24.688 -9.148 1 88.69 85 ARG B CA 1
ATOM 2584 C C . ARG B 1 85 ? -11.852 -24.641 -9.383 1 88.69 85 ARG B C 1
ATOM 2586 O O . ARG B 1 85 ? -11.266 -23.562 -9.414 1 88.69 85 ARG B O 1
ATOM 2593 N N . PRO B 1 86 ? -11.273 -25.797 -9.562 1 91.56 86 PRO B N 1
ATOM 2594 C CA . PRO B 1 86 ? -9.852 -25.75 -9.898 1 91.56 86 PRO B CA 1
ATOM 2595 C C . PRO B 1 86 ? -9.594 -25.219 -11.305 1 91.56 86 PRO B C 1
ATOM 2597 O O . PRO B 1 86 ? -10.195 -25.688 -12.273 1 91.56 86 PRO B O 1
ATOM 2600 N N . VAL B 1 87 ? -8.703 -24.25 -11.398 1 93.69 87 VAL B N 1
ATOM 2601 C CA . VAL B 1 87 ? -8.391 -23.672 -12.703 1 93.69 87 VAL B CA 1
ATOM 2602 C C . VAL B 1 87 ? -6.879 -23.516 -12.852 1 93.69 87 VAL B C 1
ATOM 2604 O O . VAL B 1 87 ? -6.152 -23.453 -11.859 1 93.69 87 VAL B O 1
ATOM 2607 N N . TYR B 1 88 ? -6.445 -23.547 -14.109 1 92.62 88 TYR B N 1
ATOM 2608 C CA . TYR B 1 88 ? -5.117 -23.062 -14.469 1 92.62 88 TYR B CA 1
ATOM 2609 C C . TYR B 1 88 ? -5.164 -21.594 -14.898 1 92.62 88 TYR B C 1
ATOM 2611 O O . TYR B 1 88 ? -5.988 -21.219 -15.727 1 92.62 88 TYR B O 1
ATOM 2619 N N . GLU B 1 89 ? -4.398 -20.844 -14.211 1 93.12 89 GLU B N 1
ATOM 2620 C CA . GLU B 1 89 ? -4.148 -19.469 -14.664 1 93.12 89 GLU B CA 1
ATOM 2621 C C . GLU B 1 89 ? -2.854 -19.391 -15.469 1 93.12 89 GLU B C 1
ATOM 2623 O O . GLU B 1 89 ? -1.766 -19.609 -14.93 1 93.12 89 GLU B O 1
ATOM 2628 N N . LEU B 1 90 ? -2.986 -19.141 -16.734 1 91.31 90 LEU B N 1
ATOM 2629 C CA . LEU B 1 90 ? -1.841 -19.031 -17.625 1 91.31 90 LEU B CA 1
ATOM 2630 C C . LEU B 1 90 ? -1.502 -17.562 -17.906 1 91.31 90 LEU B C 1
ATOM 2632 O O . LEU B 1 90 ? -2.328 -16.812 -18.438 1 91.31 90 LEU B O 1
ATOM 2636 N N . ARG B 1 91 ? -0.349 -17.219 -17.5 1 90 91 ARG B N 1
ATOM 2637 C CA . ARG B 1 91 ? 0.108 -15.867 -17.75 1 90 91 ARG B CA 1
ATOM 2638 C C . ARG B 1 91 ? 1.081 -15.82 -18.922 1 90 91 ARG B C 1
ATOM 2640 O O . ARG B 1 91 ? 2.043 -16.594 -18.969 1 90 91 ARG B O 1
ATOM 2647 N N . SER B 1 92 ? 0.767 -14.969 -19.828 1 85.88 92 SER B N 1
ATOM 2648 C CA . SER B 1 92 ? 1.627 -14.75 -20.984 1 85.88 92 SER B CA 1
ATOM 2649 C C . SER B 1 92 ? 1.914 -13.266 -21.188 1 85.88 92 SER B C 1
ATOM 2651 O O . SER B 1 92 ? 1.483 -12.43 -20.391 1 85.88 92 SER B O 1
ATOM 2653 N N . THR B 1 93 ? 2.695 -12.969 -22.203 1 79.81 93 THR B N 1
ATOM 2654 C CA . THR B 1 93 ? 3.025 -11.578 -22.516 1 79.81 93 THR B CA 1
ATOM 2655 C C . THR B 1 93 ? 1.8 -10.836 -23.047 1 79.81 93 THR B C 1
ATOM 2657 O O . THR B 1 93 ? 1.766 -9.609 -23.047 1 79.81 93 THR B O 1
ATOM 2660 N N . THR B 1 94 ? 0.835 -11.594 -23.453 1 79.06 94 THR B N 1
ATOM 2661 C CA . THR B 1 94 ? -0.323 -10.953 -24.062 1 79.06 94 THR B CA 1
ATOM 2662 C C . THR B 1 94 ? -1.485 -10.875 -23.078 1 79.06 94 THR B C 1
ATOM 2664 O O . THR B 1 94 ? -2.49 -10.211 -23.359 1 79.06 94 THR B O 1
ATOM 2667 N N . GLY B 1 95 ? -1.313 -11.586 -22.031 1 84.38 95 GLY B N 1
ATOM 2668 C CA . GLY B 1 95 ? -2.381 -11.516 -21.047 1 84.38 95 GLY B CA 1
ATOM 2669 C C . GLY B 1 95 ? -2.543 -12.797 -20.25 1 84.38 95 GLY B C 1
ATOM 2670 O O . GLY B 1 95 ? -1.656 -13.656 -20.266 1 84.38 95 GLY B O 1
ATOM 2671 N N . THR B 1 96 ? -3.646 -12.836 -19.484 1 90.5 96 THR B N 1
ATOM 2672 C CA . THR B 1 96 ? -3.918 -13.992 -18.625 1 90.5 96 THR B CA 1
ATOM 2673 C C . THR B 1 96 ? -5.145 -14.75 -19.125 1 90.5 96 THR B C 1
ATOM 2675 O O . THR B 1 96 ? -6.137 -14.141 -19.531 1 90.5 96 THR B O 1
ATOM 2678 N N . ARG B 1 97 ? -5.004 -16.078 -19.094 1 92 97 ARG B N 1
ATOM 2679 C CA . ARG B 1 97 ? -6.117 -16.938 -19.453 1 92 97 ARG B CA 1
ATOM 2680 C C . ARG B 1 97 ? -6.406 -17.953 -18.344 1 92 97 ARG B C 1
ATOM 2682 O O . ARG B 1 97 ? -5.484 -18.484 -17.719 1 92 97 ARG B O 1
ATOM 2689 N N . LEU B 1 98 ? -7.688 -18.234 -18.25 1 94.94 98 LEU B N 1
ATOM 2690 C CA . LEU B 1 98 ? -8.117 -19.266 -17.312 1 94.94 98 LEU B CA 1
ATOM 2691 C C . LEU B 1 98 ? -8.633 -20.5 -18.031 1 94.94 98 LEU B C 1
ATOM 2693 O O . LEU B 1 98 ? -9.414 -20.391 -18.984 1 94.94 98 LEU B O 1
ATOM 2697 N N . ILE B 1 99 ? -8.156 -21.594 -17.562 1 94 99 ILE B N 1
ATOM 2698 C CA . ILE B 1 99 ? -8.578 -22.875 -18.125 1 94 99 ILE B CA 1
ATOM 2699 C C . ILE B 1 99 ? -9.008 -23.812 -17 1 94 99 ILE B C 1
ATOM 2701 O O . ILE B 1 99 ? -8.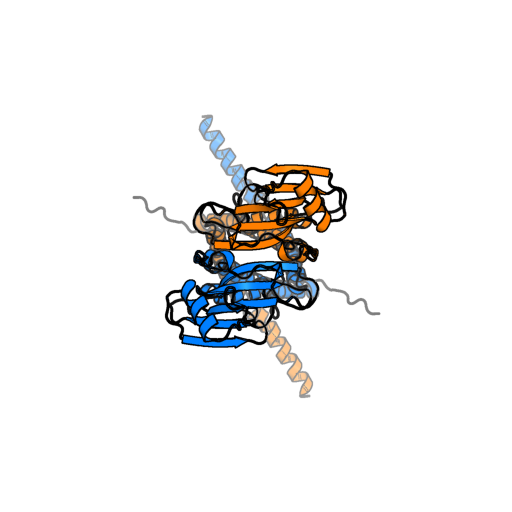359 -23.875 -15.953 1 94 99 ILE B O 1
ATOM 2705 N N . ASP B 1 100 ? -10.117 -24.5 -17.266 1 94.19 100 ASP B N 1
ATOM 2706 C CA . ASP B 1 100 ? -10.508 -25.516 -16.312 1 94.19 100 ASP B CA 1
ATOM 2707 C C . ASP B 1 100 ? -9.406 -26.562 -16.141 1 94.19 100 ASP B C 1
ATOM 2709 O O . ASP B 1 100 ? -8.898 -27.109 -17.125 1 94.19 100 ASP B O 1
ATOM 2713 N N . ALA B 1 101 ? -9.086 -26.859 -14.945 1 92.38 101 ALA B N 1
ATOM 2714 C CA . ALA B 1 101 ? -7.902 -27.688 -14.672 1 92.38 101 ALA B CA 1
ATOM 2715 C C . ALA B 1 101 ? -8.148 -29.141 -15.047 1 92.38 101 ALA B C 1
ATOM 2717 O O . ALA B 1 101 ? -7.203 -29.906 -15.234 1 92.38 101 ALA B O 1
ATOM 2718 N N . THR B 1 102 ? -9.398 -29.547 -15.125 1 89.75 102 THR B N 1
ATOM 2719 C CA . THR B 1 102 ? -9.734 -30.938 -15.383 1 89.75 102 THR B CA 1
ATOM 2720 C C . THR B 1 102 ? -10.125 -31.141 -16.844 1 89.75 102 THR B C 1
ATOM 2722 O O . THR B 1 102 ? -9.578 -32 -17.531 1 89.75 102 THR B O 1
ATOM 2725 N N . SER B 1 103 ? -10.961 -30.266 -17.391 1 90.44 103 SER B N 1
ATOM 2726 C CA . SER B 1 103 ? -11.492 -30.453 -18.734 1 90.44 103 SER B CA 1
ATOM 2727 C C . SER B 1 103 ? -10.633 -29.75 -19.766 1 90.44 103 SER B C 1
ATOM 2729 O O . SER B 1 103 ? -10.672 -30.078 -20.953 1 90.44 103 SER B O 1
ATOM 2731 N N . GLY B 1 104 ? -9.938 -28.719 -19.359 1 90.75 104 GLY B N 1
ATOM 2732 C CA . GLY B 1 104 ? -9.164 -27.922 -20.312 1 90.75 104 GLY B CA 1
ATOM 2733 C C . GLY B 1 104 ? -9.984 -26.859 -21.016 1 90.75 104 GLY B C 1
ATOM 2734 O O . GLY B 1 104 ? -9.461 -26.094 -21.828 1 90.75 104 GLY B O 1
ATOM 2735 N N . ALA B 1 105 ? -11.242 -26.766 -20.656 1 93.06 105 ALA B N 1
ATOM 2736 C CA . ALA B 1 105 ? -12.109 -25.781 -21.297 1 93.06 105 ALA B CA 1
ATOM 2737 C C . ALA B 1 105 ? -11.789 -24.375 -20.781 1 93.06 105 ALA B C 1
ATOM 2739 O O . ALA B 1 105 ? -11.445 -24.188 -19.625 1 93.06 105 ALA B O 1
ATOM 2740 N N . PRO B 1 106 ? -11.906 -23.391 -21.703 1 94 106 PRO B N 1
ATOM 2741 C CA . PRO B 1 106 ? -11.719 -22.016 -21.25 1 94 106 PRO B CA 1
ATOM 2742 C C . PRO B 1 106 ? -12.727 -21.609 -20.172 1 94 106 PRO B C 1
ATOM 2744 O O . PRO B 1 106 ? -13.883 -22.031 -20.219 1 94 106 PRO B O 1
ATOM 2747 N N . VAL B 1 107 ? -12.219 -20.906 -19.172 1 95.62 107 VAL B N 1
ATOM 2748 C CA . VAL B 1 107 ? -13.07 -20.406 -18.094 1 95.62 107 VAL B CA 1
ATOM 2749 C C . VAL B 1 107 ? -13.148 -18.891 -18.156 1 95.62 107 VAL B C 1
ATOM 2751 O O . VAL B 1 107 ? -12.125 -18.203 -18.266 1 95.62 107 VAL B O 1
ATOM 2754 N N . ARG B 1 108 ? -14.344 -18.344 -18.125 1 96.06 108 ARG B N 1
ATOM 2755 C CA . ARG B 1 108 ? -14.57 -16.891 -18.062 1 96.06 108 ARG B CA 1
ATOM 2756 C C . ARG B 1 108 ? -15.094 -16.484 -16.703 1 96.06 108 ARG B C 1
ATOM 2758 O O . ARG B 1 108 ? -15.844 -17.219 -16.062 1 96.06 108 ARG B O 1
ATOM 2765 N N . VAL B 1 109 ? -14.695 -15.32 -16.328 1 97.06 109 VAL B N 1
ATOM 2766 C CA . VAL B 1 109 ? -15.211 -14.773 -15.07 1 97.06 109 VAL B CA 1
ATOM 2767 C C . VAL B 1 109 ? -16.5 -13.984 -15.344 1 97.06 109 VAL B C 1
ATOM 2769 O O . VAL B 1 109 ? -16.453 -12.766 -15.508 1 97.06 109 VAL B O 1
ATOM 2772 N N . ASP B 1 110 ? -17.562 -14.68 -15.359 1 97.5 110 ASP B N 1
ATOM 2773 C CA . ASP B 1 110 ? -18.844 -14.008 -15.523 1 97.5 110 ASP B CA 1
ATOM 2774 C C . ASP B 1 110 ? -19.391 -13.547 -14.18 1 97.5 110 ASP B C 1
ATOM 2776 O O . ASP B 1 110 ? -18.703 -13.633 -13.156 1 97.5 110 ASP B O 1
ATOM 2780 N N . GLU B 1 111 ? -20.547 -13.016 -14.195 1 98.25 111 GLU B N 1
ATOM 2781 C CA . GLU B 1 111 ? -21.141 -12.438 -12.984 1 98.25 111 GLU B CA 1
ATOM 2782 C C . GLU B 1 111 ? -21.266 -13.484 -11.883 1 98.25 111 GLU B C 1
ATOM 2784 O O . GLU B 1 111 ? -21 -13.195 -10.711 1 98.25 111 GLU B O 1
ATOM 2789 N N . GLN B 1 112 ? -21.703 -14.656 -12.289 1 97.44 112 GLN B N 1
ATOM 2790 C CA . GLN B 1 112 ? -21.906 -15.695 -11.281 1 97.44 112 GLN B CA 1
ATOM 2791 C C . GLN B 1 112 ? -20.578 -16.047 -10.602 1 97.44 112 GLN B C 1
ATOM 2793 O O . GLN B 1 112 ? -20.531 -16.203 -9.375 1 97.44 112 GLN B O 1
ATOM 2798 N N . VAL B 1 113 ? -19.516 -16.219 -11.383 1 96 113 VAL B N 1
ATOM 2799 C CA . VAL B 1 113 ? -18.203 -16.5 -10.82 1 96 113 VAL B CA 1
ATOM 2800 C C . VAL B 1 113 ? -17.781 -15.367 -9.883 1 96 113 VAL B C 1
ATOM 2802 O O . VAL B 1 113 ? -17.297 -15.617 -8.781 1 96 113 VAL B O 1
ATOM 2805 N N . ALA B 1 114 ? -18.016 -14.156 -10.312 1 97.44 114 ALA B N 1
ATOM 2806 C CA . ALA B 1 114 ? -17.672 -12.992 -9.484 1 97.44 114 ALA B CA 1
ATOM 2807 C C . ALA B 1 114 ? -18.438 -13.023 -8.164 1 97.44 114 ALA B C 1
ATOM 2809 O O . ALA B 1 114 ? -17.859 -12.742 -7.109 1 97.44 114 ALA B O 1
ATOM 2810 N N . ARG B 1 115 ? -19.672 -13.359 -8.242 1 97.44 115 ARG B N 1
ATOM 2811 C CA . ARG B 1 115 ? -20.484 -13.461 -7.031 1 97.44 115 ARG B CA 1
ATOM 2812 C C . ARG B 1 115 ? -19.953 -14.547 -6.105 1 97.44 115 ARG B C 1
ATOM 2814 O O . ARG B 1 115 ? -19.891 -14.352 -4.891 1 97.44 115 ARG B O 1
ATOM 2821 N N . ASP B 1 116 ? -19.594 -15.625 -6.672 1 94.44 116 ASP B N 1
ATOM 2822 C CA . ASP B 1 116 ? -19.062 -16.734 -5.875 1 94.44 116 ASP B CA 1
ATOM 2823 C C . ASP B 1 116 ? -17.781 -16.328 -5.148 1 94.44 116 ASP B C 1
ATOM 2825 O O . ASP B 1 116 ? -17.609 -16.641 -3.971 1 94.44 116 ASP B O 1
ATOM 2829 N N . VAL B 1 117 ? -16.891 -15.648 -5.828 1 93.69 117 VAL B N 1
ATOM 2830 C CA . VAL B 1 117 ? -15.648 -15.188 -5.227 1 93.69 117 VAL B CA 1
ATOM 2831 C C . VAL B 1 117 ? -15.953 -14.156 -4.145 1 93.69 117 VAL B C 1
ATOM 2833 O O . VAL B 1 117 ? -15.383 -14.203 -3.051 1 93.69 117 VAL B O 1
ATOM 2836 N N . ALA B 1 118 ? -16.844 -13.234 -4.434 1 94.88 118 ALA B N 1
ATOM 2837 C CA . ALA B 1 118 ? -17.188 -12.164 -3.502 1 94.88 118 ALA B CA 1
ATOM 2838 C C . ALA B 1 118 ? -17.75 -12.727 -2.197 1 94.88 118 ALA B C 1
ATOM 2840 O O . ALA B 1 118 ? -17.438 -12.227 -1.115 1 94.88 118 ALA B O 1
ATOM 2841 N N . THR B 1 119 ? -18.531 -13.75 -2.279 1 93.31 119 THR B N 1
ATOM 2842 C CA . THR B 1 119 ? -19.188 -14.312 -1.105 1 93.31 119 THR B CA 1
ATOM 2843 C C . THR B 1 119 ? -18.172 -15 -0.199 1 93.31 119 THR B C 1
ATOM 2845 O O . THR B 1 119 ? -18.438 -15.227 0.984 1 93.31 119 THR B O 1
ATOM 2848 N N . MET B 1 120 ? -17.031 -15.305 -0.747 1 90.25 120 MET B N 1
ATOM 2849 C CA . MET B 1 120 ? -15.977 -15.914 0.053 1 90.25 120 MET B CA 1
ATOM 2850 C C . MET B 1 120 ? -15.289 -14.883 0.934 1 90.25 120 MET B C 1
ATOM 2852 O O . MET B 1 120 ? -14.633 -15.234 1.92 1 90.25 120 MET B O 1
ATOM 2856 N N . VAL B 1 121 ? -15.453 -13.625 0.602 1 89.44 121 VAL B N 1
ATOM 2857 C CA . VAL B 1 121 ? -14.695 -12.609 1.326 1 89.44 121 VAL B CA 1
ATOM 2858 C C . VAL B 1 121 ? -15.633 -11.812 2.225 1 89.44 121 VAL B C 1
ATOM 2860 O O . VAL B 1 121 ? -15.188 -11.117 3.141 1 89.44 121 VAL B O 1
ATOM 2863 N N . ASN B 1 122 ? -16.844 -11.844 1.929 1 93.31 122 ASN B N 1
ATOM 2864 C CA . ASN B 1 122 ? -17.859 -11.164 2.723 1 93.31 122 ASN B CA 1
ATOM 2865 C C . ASN B 1 122 ? -19.172 -11.93 2.732 1 93.31 122 ASN B C 1
ATOM 2867 O O . ASN B 1 122 ? -19.688 -12.312 1.677 1 93.31 122 ASN B O 1
ATOM 2871 N N . GLU B 1 123 ? -19.75 -12.156 3.828 1 94.06 123 GLU B N 1
ATOM 2872 C CA . GLU B 1 123 ? -20.922 -13.016 3.988 1 94.06 123 GLU B CA 1
ATOM 2873 C C . GLU B 1 123 ? -22.219 -12.234 3.748 1 94.06 123 GLU B C 1
ATOM 2875 O O . GLU B 1 123 ? -23.281 -12.828 3.592 1 94.06 123 GLU B O 1
ATOM 2880 N N . ALA B 1 124 ? -22.172 -10.961 3.762 1 97.5 124 ALA B N 1
ATOM 2881 C CA . ALA B 1 124 ? -23.375 -10.156 3.572 1 97.5 124 ALA B CA 1
ATOM 2882 C C . ALA B 1 124 ? -23.984 -10.375 2.188 1 97.5 124 ALA B C 1
ATOM 2884 O O . ALA B 1 124 ? -23.266 -10.758 1.252 1 97.5 124 ALA B O 1
ATOM 2885 N N . PRO B 1 125 ? -25.328 -10.164 2.049 1 98.12 125 PRO B N 1
ATOM 2886 C CA . PRO B 1 125 ? -25.969 -10.312 0.737 1 98.12 125 PRO B CA 1
ATOM 2887 C C . PRO B 1 125 ? -25.438 -9.32 -0.294 1 98.12 125 PRO B C 1
ATOM 2889 O O . PRO B 1 125 ? -25.156 -8.172 0.044 1 98.12 125 PRO B O 1
ATOM 2892 N N . ILE B 1 126 ? -25.281 -9.781 -1.501 1 98.5 126 ILE B N 1
ATOM 2893 C CA . ILE B 1 126 ? -24.859 -8.922 -2.6 1 98.5 126 ILE B CA 1
ATOM 2894 C C . ILE B 1 126 ? -26.062 -8.18 -3.178 1 98.5 126 ILE B C 1
ATOM 2896 O O . ILE B 1 126 ? -27.016 -8.805 -3.637 1 98.5 126 ILE B O 1
ATOM 2900 N N . ARG B 1 127 ? -25.969 -6.906 -3.246 1 98.44 127 ARG B N 1
ATOM 2901 C CA . ARG B 1 127 ? -27.062 -6.055 -3.732 1 98.44 127 ARG B CA 1
ATOM 2902 C C . ARG B 1 127 ? -26.953 -5.84 -5.238 1 98.44 127 ARG B C 1
ATOM 2904 O O . ARG B 1 127 ? -27.969 -5.766 -5.934 1 98.44 127 ARG B O 1
ATOM 2911 N N . LYS B 1 128 ? -25.766 -5.676 -5.688 1 98.56 128 LYS B N 1
ATOM 2912 C CA . LYS B 1 128 ? -25.562 -5.289 -7.082 1 98.56 128 LYS B CA 1
ATOM 2913 C C . LYS B 1 128 ? -24.203 -5.758 -7.594 1 98.56 128 LYS B C 1
ATOM 2915 O O . LYS B 1 128 ? -23.219 -5.707 -6.867 1 98.56 128 LYS B O 1
ATOM 2920 N N . ALA B 1 129 ? -24.188 -6.246 -8.82 1 98.69 129 ALA B N 1
ATOM 2921 C CA . ALA B 1 129 ? -22.969 -6.574 -9.539 1 98.69 129 ALA B CA 1
ATOM 2922 C C . ALA B 1 129 ? -22.812 -5.715 -10.797 1 98.69 129 ALA B C 1
ATOM 2924 O O . ALA B 1 129 ? -23.766 -5.578 -11.57 1 98.69 129 ALA B O 1
ATOM 2925 N N . THR B 1 130 ? -21.672 -5.082 -10.93 1 98.88 130 THR B N 1
ATOM 2926 C CA . THR B 1 130 ? -21.422 -4.211 -12.078 1 98.88 130 THR B CA 1
ATOM 2927 C C . THR B 1 130 ? -20.078 -4.539 -12.719 1 98.88 130 THR B C 1
ATOM 2929 O O . THR B 1 130 ? -19.078 -4.699 -12.031 1 98.88 130 THR B O 1
ATOM 2932 N N . LEU B 1 131 ? -20.109 -4.68 -14.062 1 98.75 131 LEU B N 1
ATOM 2933 C CA . LEU B 1 131 ? -18.859 -4.84 -14.797 1 98.75 131 LEU B CA 1
ATOM 2934 C C . LEU B 1 131 ? -18.25 -3.482 -15.156 1 98.75 131 LEU B C 1
ATOM 2936 O O . LEU B 1 131 ? -18.922 -2.662 -15.797 1 98.75 131 LEU B O 1
ATOM 2940 N N . LEU B 1 132 ? -17.031 -3.285 -14.711 1 98.75 132 LEU B N 1
ATOM 2941 C CA . LEU B 1 132 ? -16.328 -2.053 -15.016 1 98.75 132 LEU B CA 1
ATOM 2942 C C . LEU B 1 132 ? -15.25 -2.293 -16.078 1 98.75 132 LEU B C 1
ATOM 2944 O O . LEU B 1 132 ? -14.391 -3.158 -15.906 1 98.75 132 LEU B O 1
ATOM 2948 N N . ALA B 1 133 ? -15.258 -1.534 -17.109 1 98.06 133 ALA B N 1
ATOM 2949 C CA . ALA B 1 133 ? -14.258 -1.661 -18.172 1 98.06 133 ALA B CA 1
ATOM 2950 C C . ALA B 1 133 ? -12.891 -1.19 -17.672 1 98.06 133 ALA B C 1
ATOM 2952 O O . ALA B 1 133 ? -11.852 -1.679 -18.141 1 98.06 133 ALA B O 1
ATOM 2953 N N . GLU B 1 134 ? -12.93 -0.226 -16.812 1 97.31 134 GLU B N 1
ATOM 2954 C CA . GLU B 1 134 ? -11.734 0.324 -16.188 1 97.31 134 GLU B CA 1
ATOM 2955 C C . GLU B 1 134 ? -11.977 0.62 -14.703 1 97.31 134 GLU B C 1
ATOM 2957 O O . GLU B 1 134 ? -13.117 0.779 -14.273 1 97.31 134 GLU B O 1
ATOM 2962 N N . PRO B 1 135 ? -10.828 0.69 -14.008 1 96.62 135 PRO B N 1
ATOM 2963 C CA . PRO B 1 135 ? -11.016 0.981 -12.586 1 96.62 135 PRO B CA 1
ATOM 2964 C C . PRO B 1 135 ? -11.656 2.344 -12.344 1 96.62 135 PRO B C 1
ATOM 2966 O O . PRO B 1 135 ? -11.406 3.293 -13.086 1 96.62 135 PRO B O 1
ATOM 2969 N N . 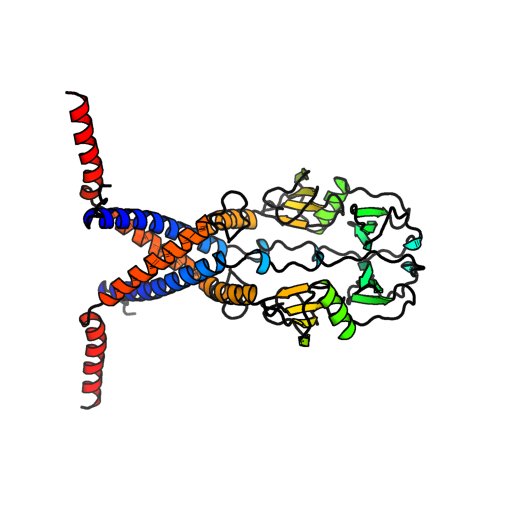ASN B 1 136 ? -12.469 2.426 -11.328 1 96.5 136 ASN B N 1
ATOM 2970 C CA . ASN B 1 136 ? -12.945 3.713 -10.836 1 96.5 136 ASN B CA 1
ATOM 2971 C C . ASN B 1 136 ? -12.031 4.273 -9.75 1 96.5 136 ASN B C 1
ATOM 2973 O O . ASN B 1 136 ? -10.945 3.746 -9.523 1 96.5 136 ASN B O 1
ATOM 2977 N N . VAL B 1 137 ? -12.383 5.23 -9.078 1 94.56 137 VAL B N 1
ATOM 2978 C CA . VAL B 1 137 ? -11.57 5.93 -8.086 1 94.56 137 VAL B CA 1
ATOM 2979 C C . VAL B 1 137 ? -11.242 4.984 -6.926 1 94.56 137 VAL B C 1
ATOM 2981 O O . VAL B 1 137 ? -10.125 5 -6.406 1 94.56 137 VAL B O 1
ATOM 2984 N N . GLU B 1 138 ? -12.18 4.105 -6.551 1 94.94 138 GLU B N 1
ATOM 2985 C CA . GLU B 1 138 ? -12 3.213 -5.41 1 94.94 138 GLU B CA 1
ATOM 2986 C C . GLU B 1 138 ? -10.969 2.131 -5.715 1 94.94 138 GLU B C 1
ATOM 2988 O O . GLU B 1 138 ? -10.266 1.664 -4.816 1 94.94 138 GLU B O 1
ATOM 2993 N N . ALA B 1 139 ? -10.898 1.741 -6.961 1 94.69 139 ALA B N 1
ATOM 2994 C CA . ALA B 1 139 ? -10 0.651 -7.348 1 94.69 139 ALA B CA 1
ATOM 2995 C C . ALA B 1 139 ? -8.844 1.166 -8.195 1 94.69 139 ALA B C 1
ATOM 2997 O O . ALA B 1 139 ? -8.266 0.418 -8.984 1 94.69 139 ALA B O 1
ATOM 2998 N N . ARG B 1 140 ? -8.43 2.354 -8.023 1 93.19 140 ARG B N 1
ATOM 2999 C CA . ARG B 1 140 ? -7.5 3.068 -8.891 1 93.19 140 ARG B CA 1
ATOM 3000 C C . ARG B 1 140 ? -6.109 2.438 -8.852 1 93.19 140 ARG B C 1
ATOM 3002 O O . ARG B 1 140 ? -5.301 2.646 -9.75 1 93.19 140 ARG B O 1
ATOM 3009 N N . GLU B 1 141 ? -5.809 1.714 -7.816 1 89.06 141 GLU B N 1
ATOM 3010 C CA . GLU B 1 141 ? -4.496 1.089 -7.703 1 89.06 141 GLU B CA 1
ATOM 3011 C C . GLU B 1 141 ? -4.418 -0.19 -8.531 1 89.06 141 GLU B C 1
ATOM 3013 O O . GLU B 1 141 ? -3.348 -0.784 -8.672 1 89.06 141 GLU B O 1
ATOM 3018 N N . HIS B 1 142 ? -5.488 -0.632 -9.047 1 92.38 142 HIS B N 1
ATOM 3019 C CA . HIS B 1 142 ? -5.566 -1.848 -9.852 1 92.38 142 HIS B CA 1
ATOM 3020 C C . HIS B 1 142 ? -5.793 -1.521 -11.32 1 92.38 142 HIS B C 1
ATOM 3022 O O . HIS B 1 142 ? -5.898 -0.351 -11.695 1 92.38 142 HIS B O 1
ATOM 3028 N N . GLU B 1 143 ? -5.734 -2.596 -12.148 1 93.06 143 GLU B N 1
ATOM 3029 C CA . GLU B 1 143 ? -5.863 -2.404 -13.594 1 93.06 143 GLU B CA 1
ATOM 3030 C C . GLU B 1 143 ? -6.805 -3.436 -14.203 1 93.06 143 GLU B C 1
ATOM 3032 O O . GLU B 1 143 ? -7.07 -4.477 -13.602 1 93.06 143 GLU B O 1
ATOM 3037 N N . GLY B 1 144 ? -7.32 -3.004 -15.383 1 95.06 144 GLY B N 1
ATOM 3038 C CA . GLY B 1 144 ? -8.078 -3.949 -16.188 1 95.06 144 GLY B CA 1
ATOM 3039 C C . GLY B 1 144 ? -9.562 -3.961 -15.852 1 95.06 144 GLY B C 1
ATOM 3040 O O . GLY B 1 144 ? -10.023 -3.176 -15.023 1 95.06 144 GLY B O 1
ATOM 3041 N N . THR B 1 145 ? -10.258 -4.777 -16.641 1 97.75 145 THR B N 1
ATOM 3042 C CA . THR B 1 145 ? -11.688 -4.969 -16.422 1 97.75 145 THR B CA 1
ATOM 3043 C C . THR B 1 145 ? -11.945 -5.672 -15.094 1 97.75 145 THR B C 1
ATOM 3045 O O . THR B 1 145 ? -11.211 -6.586 -14.719 1 97.75 145 THR B O 1
ATOM 3048 N N . MET B 1 146 ? -13.016 -5.211 -14.406 1 98.38 146 MET B N 1
ATOM 3049 C CA . MET B 1 146 ? -13.258 -5.789 -13.086 1 98.38 146 MET B CA 1
ATOM 3050 C C . MET B 1 146 ? -14.75 -5.785 -12.766 1 98.38 146 MET B C 1
ATOM 3052 O O . MET B 1 146 ? -15.516 -5.004 -13.336 1 98.38 146 MET B O 1
ATOM 3056 N N . TRP B 1 147 ? -15.094 -6.699 -11.93 1 98.62 147 TRP B N 1
ATOM 3057 C CA . TRP B 1 147 ? -16.438 -6.73 -11.352 1 98.62 147 TRP B CA 1
ATOM 3058 C C . TRP B 1 147 ? -16.469 -5.98 -10.023 1 98.62 147 TRP B C 1
ATOM 3060 O O . TRP B 1 147 ? -15.57 -6.113 -9.203 1 98.62 147 TRP B O 1
ATOM 3070 N N . ARG B 1 148 ? -17.422 -5.176 -9.867 1 98.81 148 ARG B N 1
ATOM 3071 C CA . ARG B 1 148 ? -17.734 -4.566 -8.578 1 98.81 148 ARG B CA 1
ATOM 3072 C C . ARG B 1 148 ? -18.984 -5.184 -7.969 1 98.81 148 ARG B C 1
ATOM 3074 O O . ARG B 1 148 ? -20.047 -5.18 -8.586 1 98.81 148 ARG B O 1
ATOM 3081 N N . LEU B 1 149 ? -18.906 -5.727 -6.812 1 98.69 149 LEU B N 1
ATOM 3082 C CA . LEU B 1 149 ? -20.031 -6.309 -6.086 1 98.69 149 LEU B CA 1
ATOM 3083 C C . LEU B 1 149 ? -20.344 -5.504 -4.828 1 98.69 149 LEU B C 1
ATOM 3085 O O . LEU B 1 149 ? -19.531 -5.457 -3.902 1 98.69 149 LEU B O 1
ATOM 3089 N N . ASP B 1 150 ? -21.469 -4.945 -4.816 1 98.75 150 ASP B N 1
ATOM 3090 C CA . ASP B 1 150 ? -21.891 -4.152 -3.668 1 98.75 150 ASP B CA 1
ATOM 3091 C C . ASP B 1 150 ? -22.656 -5.008 -2.662 1 98.75 150 ASP B C 1
ATOM 3093 O O . ASP B 1 150 ? -23.578 -5.734 -3.035 1 98.75 150 ASP B O 1
ATOM 3097 N N . PHE B 1 151 ? -22.281 -4.867 -1.414 1 98.38 151 PHE B N 1
ATOM 3098 C CA . PHE B 1 151 ? -22.891 -5.668 -0.358 1 98.38 151 PHE B CA 1
ATOM 3099 C C . PHE B 1 151 ? -23.891 -4.844 0.441 1 98.38 151 PHE B C 1
ATOM 3101 O O . PHE B 1 151 ? -23.766 -3.621 0.527 1 98.38 151 PHE B O 1
ATOM 3108 N N . ALA B 1 152 ? -24.906 -5.559 0.932 1 98.38 152 ALA B N 1
ATOM 3109 C CA . ALA B 1 152 ? -25.875 -4.953 1.843 1 98.38 152 ALA B CA 1
ATOM 3110 C C . ALA B 1 152 ? -25.422 -5.102 3.295 1 98.38 152 ALA B C 1
ATOM 3112 O O . ALA B 1 152 ? -26.078 -5.777 4.086 1 98.38 152 ALA B O 1
ATOM 3113 N N . ASP B 1 153 ? -24.406 -4.496 3.66 1 97.62 153 ASP B N 1
ATOM 3114 C CA . ASP B 1 153 ? -23.922 -4.488 5.039 1 97.62 153 ASP B CA 1
ATOM 3115 C C . ASP B 1 153 ? -23.812 -3.066 5.582 1 97.62 153 ASP B C 1
ATOM 3117 O O . ASP B 1 153 ? -24.094 -2.102 4.863 1 97.62 153 ASP B O 1
ATOM 3121 N N . ALA B 1 154 ? -23.516 -2.91 6.793 1 97.19 154 ALA B N 1
ATOM 3122 C CA . ALA B 1 154 ? -23.516 -1.613 7.465 1 97.19 154 ALA B CA 1
ATOM 3123 C C . ALA B 1 154 ? -22.469 -0.684 6.855 1 97.19 154 ALA B C 1
ATOM 3125 O O . ALA B 1 154 ? -22.656 0.534 6.816 1 97.19 154 ALA B O 1
ATOM 3126 N N . GLU B 1 155 ? -21.391 -1.242 6.277 1 96.69 155 GLU B N 1
ATOM 3127 C CA . GLU B 1 155 ? -20.297 -0.472 5.695 1 96.69 155 GLU B CA 1
ATOM 3128 C C . GLU B 1 155 ? -20.562 -0.151 4.227 1 96.69 155 GLU B C 1
ATOM 3130 O O . GLU B 1 155 ? -19.766 0.542 3.584 1 96.69 155 GLU B O 1
ATOM 3135 N N . ASN B 1 156 ? -21.656 -0.665 3.746 1 97.94 156 ASN B N 1
ATOM 3136 C CA . ASN B 1 156 ? -21.891 -0.548 2.311 1 97.94 156 ASN B CA 1
ATOM 3137 C C . ASN B 1 156 ? -20.672 -0.984 1.503 1 97.94 156 ASN B C 1
ATOM 3139 O O . ASN B 1 156 ? -20.219 -0.254 0.622 1 97.94 156 ASN B O 1
ATOM 3143 N N . SER B 1 157 ? -20.203 -2.164 1.739 1 97 157 SER B N 1
ATOM 3144 C CA . SER B 1 157 ? -18.953 -2.66 1.183 1 97 157 SER B CA 1
ATOM 3145 C C . SER B 1 157 ? -19.094 -2.979 -0.302 1 97 157 SER B C 1
ATOM 3147 O O . SER B 1 157 ? -20.172 -3.365 -0.759 1 97 157 SER B O 1
ATOM 3149 N N . SER B 1 158 ? -18.047 -2.775 -1.027 1 97.56 158 SER B N 1
ATOM 3150 C CA . SER B 1 158 ? -17.922 -3.16 -2.428 1 97.56 158 SER B CA 1
ATOM 3151 C C . SER B 1 158 ? -16.656 -3.982 -2.66 1 97.56 158 SER B C 1
ATOM 3153 O O . SER B 1 158 ? -15.547 -3.539 -2.338 1 97.56 158 SER B O 1
ATOM 3155 N N . ALA B 1 159 ? -16.844 -5.172 -3.184 1 96.5 159 ALA B N 1
ATOM 3156 C CA . ALA B 1 159 ? -15.711 -6.004 -3.566 1 96.5 159 ALA B CA 1
ATOM 3157 C C . ALA B 1 159 ? -15.367 -5.82 -5.039 1 96.5 159 ALA B C 1
ATOM 3159 O O . ALA B 1 159 ? -16.266 -5.746 -5.891 1 96.5 159 ALA B O 1
ATOM 3160 N N . TYR B 1 160 ? -14.125 -5.715 -5.32 1 97 160 TYR B N 1
ATOM 3161 C CA . TYR B 1 160 ? -13.633 -5.637 -6.688 1 97 160 TYR B CA 1
ATOM 3162 C C . TYR B 1 160 ? -12.898 -6.914 -7.078 1 97 160 TYR B C 1
ATOM 3164 O O . TYR B 1 160 ? -11.969 -7.336 -6.387 1 97 160 TYR B O 1
ATOM 3172 N N . ILE B 1 161 ? -13.312 -7.5 -8.148 1 96.25 161 ILE B N 1
ATOM 3173 C CA . ILE B 1 161 ? -12.797 -8.789 -8.602 1 96.25 161 ILE B CA 1
ATOM 3174 C C . ILE B 1 161 ? -12.32 -8.672 -10.055 1 96.25 161 ILE B C 1
ATOM 3176 O O . ILE B 1 161 ? -13.047 -8.164 -10.906 1 96.25 161 ILE B O 1
ATOM 3180 N N . SER B 1 162 ? -11.117 -9.133 -10.328 1 96.56 162 SER B N 1
ATOM 3181 C CA . SER B 1 162 ? -10.578 -9.07 -11.68 1 96.56 162 SER B CA 1
ATOM 3182 C C . SER B 1 162 ? -11.43 -9.883 -12.656 1 96.56 162 SER B C 1
ATOM 3184 O O . SER B 1 162 ? -11.711 -11.055 -12.406 1 96.56 162 SER B O 1
ATOM 3186 N N . ALA B 1 163 ? -11.766 -9.297 -13.75 1 97.25 163 ALA B N 1
ATOM 3187 C CA . ALA B 1 163 ? -12.547 -10.016 -14.758 1 97.25 163 ALA B CA 1
ATOM 3188 C C . ALA B 1 163 ? -11.664 -10.977 -15.555 1 97.25 163 ALA B C 1
ATOM 3190 O O . ALA B 1 163 ? -12.172 -11.898 -16.203 1 97.25 163 ALA B O 1
ATOM 3191 N N . ASP B 1 164 ? -10.398 -10.766 -15.5 1 94.44 164 ASP B N 1
ATOM 3192 C CA . ASP B 1 164 ? -9.453 -11.594 -16.234 1 94.44 164 ASP B CA 1
ATOM 3193 C C . ASP B 1 164 ? -9.055 -12.828 -15.438 1 94.44 164 ASP B C 1
ATOM 3195 O O . ASP B 1 164 ? -8.922 -13.922 -15.992 1 94.44 164 ASP B O 1
ATOM 3199 N N . THR B 1 165 ? -8.961 -12.648 -14.094 1 94.19 165 THR B N 1
ATOM 3200 C CA . THR B 1 165 ? -8.367 -13.734 -13.312 1 94.19 165 THR B CA 1
ATOM 3201 C C . THR B 1 165 ? -9.359 -14.242 -12.266 1 94.19 165 THR B C 1
ATOM 3203 O O . THR B 1 165 ? -9.164 -15.32 -11.695 1 94.19 165 THR B O 1
ATOM 3206 N N . GLY B 1 166 ? -10.359 -13.422 -11.961 1 94.75 166 GLY B N 1
ATOM 3207 C CA . GLY B 1 166 ? -11.289 -13.797 -10.906 1 94.75 166 GLY B CA 1
ATOM 3208 C C . GLY B 1 166 ? -10.734 -13.57 -9.516 1 94.75 166 GLY B C 1
ATOM 3209 O O . GLY B 1 166 ? -11.375 -13.914 -8.523 1 94.75 166 GLY B O 1
ATOM 3210 N N . ARG B 1 167 ? -9.578 -13.023 -9.398 1 93 167 ARG B N 1
ATOM 3211 C CA . ARG B 1 167 ? -8.984 -12.766 -8.094 1 93 167 ARG B CA 1
ATOM 3212 C C . ARG B 1 167 ? -9.648 -11.57 -7.414 1 93 167 ARG B C 1
ATOM 3214 O O . ARG B 1 167 ? -9.969 -10.578 -8.07 1 93 167 ARG B O 1
ATOM 3221 N N . PHE B 1 168 ? -9.805 -11.688 -6.125 1 93.69 168 PHE B N 1
ATOM 3222 C CA . PHE B 1 168 ? -10.258 -10.562 -5.309 1 93.69 168 PHE B CA 1
ATOM 3223 C C . PHE B 1 168 ? -9.188 -9.477 -5.254 1 93.69 168 PHE B C 1
ATOM 3225 O O . PHE B 1 168 ? -8.039 -9.742 -4.91 1 93.69 168 PHE B O 1
ATOM 3232 N N . LEU B 1 169 ? -9.539 -8.273 -5.582 1 93.81 169 LEU B N 1
ATOM 3233 C CA . LEU B 1 169 ? -8.555 -7.203 -5.664 1 93.81 169 LEU B CA 1
ATOM 3234 C C . LEU B 1 169 ? -8.562 -6.359 -4.391 1 93.81 169 LEU B C 1
ATOM 3236 O O . LEU B 1 169 ? -7.523 -6.207 -3.738 1 93.81 169 LEU B O 1
ATOM 3240 N N . VAL B 1 170 ? -9.773 -5.922 -4.031 1 94.56 170 VAL B N 1
ATOM 3241 C CA . VAL B 1 170 ? -9.82 -5.047 -2.863 1 94.56 170 VAL B CA 1
ATOM 3242 C C . VAL B 1 170 ? -11.266 -4.887 -2.4 1 94.56 170 VAL B C 1
ATOM 3244 O O . VAL B 1 170 ? -12.203 -5.047 -3.189 1 94.56 170 VAL B O 1
ATOM 3247 N N . MET B 1 171 ? -11.453 -4.621 -1.137 1 95.38 171 MET B N 1
ATOM 3248 C CA . MET B 1 171 ? -12.727 -4.262 -0.524 1 95.38 171 MET B CA 1
ATOM 3249 C C . MET B 1 171 ? -12.75 -2.787 -0.13 1 95.38 171 MET B C 1
ATOM 3251 O O . MET B 1 171 ? -11.781 -2.279 0.435 1 95.38 171 MET B O 1
ATOM 3255 N N . ARG B 1 172 ? -13.797 -2.1 -0.502 1 96.56 172 ARG B N 1
ATOM 3256 C CA . ARG B 1 172 ? -13.969 -0.706 -0.102 1 96.56 172 ARG B CA 1
ATOM 3257 C C . ARG B 1 172 ? -15.297 -0.501 0.623 1 96.56 172 ARG B C 1
ATOM 3259 O O . ARG B 1 172 ? -16.328 -0.995 0.179 1 96.56 172 ARG B O 1
ATOM 3266 N N . GLY B 1 173 ? -15.258 0.18 1.7 1 96.62 173 GLY B N 1
ATOM 3267 C CA . GLY B 1 173 ? -16.453 0.528 2.453 1 96.62 173 GLY B CA 1
ATOM 3268 C C . GLY B 1 173 ? -16.531 2.006 2.785 1 96.62 173 GLY B C 1
ATOM 3269 O O . GLY B 1 173 ? -15.719 2.801 2.322 1 96.62 173 GLY B O 1
ATOM 3270 N N . ASP B 1 174 ? -17.469 2.355 3.539 1 97.69 174 ASP B N 1
ATOM 3271 C CA . ASP B 1 174 ? -17.719 3.752 3.889 1 97.69 174 ASP B CA 1
ATOM 3272 C C . ASP B 1 174 ? -16.531 4.344 4.641 1 97.69 174 ASP B C 1
ATOM 3274 O O . ASP B 1 174 ? -16.203 5.523 4.488 1 97.69 174 ASP B O 1
ATOM 3278 N N . THR B 1 175 ? -15.922 3.564 5.441 1 97.12 175 THR B N 1
ATOM 3279 C CA . THR B 1 175 ? -14.758 4.043 6.176 1 97.12 175 THR B CA 1
ATOM 3280 C C . THR B 1 175 ? -13.648 4.469 5.215 1 97.12 175 THR B C 1
ATOM 3282 O O . THR B 1 175 ? -13.094 5.559 5.344 1 97.12 175 THR B O 1
ATOM 3285 N N . TRP B 1 176 ? -13.383 3.639 4.305 1 96.62 176 TRP B N 1
ATOM 3286 C CA . TRP B 1 176 ? -12.367 3.975 3.311 1 96.62 176 TRP B CA 1
ATOM 3287 C C . TRP B 1 176 ? -12.781 5.199 2.502 1 96.62 176 TRP B C 1
ATOM 3289 O O . TRP B 1 176 ? -11.961 6.078 2.227 1 96.62 176 TRP B O 1
ATOM 3299 N N . ARG B 1 177 ? -14.062 5.254 2.074 1 97.56 177 ARG B N 1
ATOM 3300 C CA . ARG B 1 177 ? -14.547 6.355 1.249 1 97.56 177 ARG B CA 1
ATOM 3301 C C . ARG B 1 177 ? -14.406 7.688 1.977 1 97.56 177 ARG B C 1
ATOM 3303 O O . ARG B 1 177 ? -14.023 8.695 1.374 1 97.56 177 ARG B O 1
ATOM 3310 N N . THR B 1 178 ? -14.719 7.648 3.258 1 97.94 178 THR B N 1
ATOM 3311 C CA . THR B 1 178 ? -14.555 8.852 4.07 1 97.94 178 THR B CA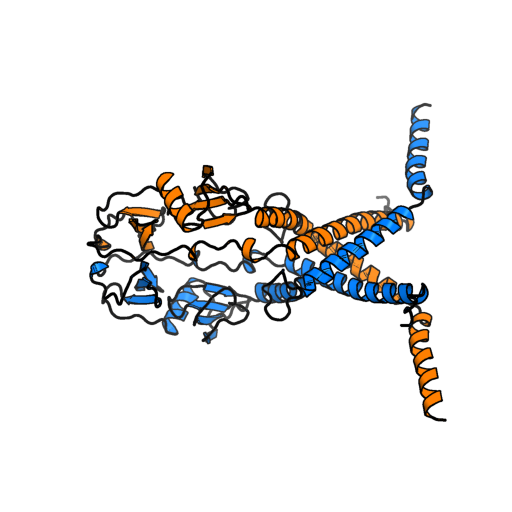 1
ATOM 3312 C C . THR B 1 178 ? -13.086 9.219 4.199 1 97.94 178 THR B C 1
ATOM 3314 O O . THR B 1 178 ? -12.711 10.383 4.047 1 97.94 178 THR B O 1
ATOM 3317 N N . TRP B 1 179 ? -12.289 8.219 4.43 1 97.06 179 TRP B N 1
ATOM 3318 C CA . TRP B 1 179 ? -10.852 8.445 4.523 1 97.06 179 TRP B CA 1
ATOM 3319 C C . TRP B 1 179 ? -10.305 9.031 3.227 1 97.06 179 TRP B C 1
ATOM 3321 O O . TRP B 1 179 ? -9.508 9.969 3.248 1 97.06 179 TRP B O 1
ATOM 3331 N N . ASP B 1 180 ? -10.711 8.469 2.164 1 96.94 180 ASP B N 1
ATOM 3332 C CA . ASP B 1 180 ? -10.242 8.891 0.849 1 96.94 180 ASP B CA 1
ATOM 3333 C C . ASP B 1 180 ? -10.586 10.359 0.587 1 96.94 180 ASP B C 1
ATOM 3335 O O . ASP B 1 180 ? -9.812 11.086 -0.032 1 96.94 180 ASP B O 1
ATOM 3339 N N . PHE B 1 181 ? -11.805 10.789 1.01 1 97.81 181 PHE B N 1
ATOM 3340 C CA . PHE B 1 181 ? -12.203 12.18 0.866 1 97.81 181 PHE B CA 1
ATOM 3341 C C . PHE B 1 181 ? -11.25 13.102 1.618 1 97.81 181 PHE B C 1
ATOM 3343 O O . PHE B 1 181 ? -10.781 14.102 1.072 1 97.81 181 PHE B O 1
ATOM 3350 N N . PHE B 1 182 ? -10.891 12.719 2.791 1 97.75 182 PHE B N 1
ATOM 3351 C CA . PHE B 1 182 ? -9.992 13.539 3.592 1 97.75 182 PHE B CA 1
ATOM 3352 C C . PHE B 1 182 ? -8.562 13.438 3.076 1 97.75 182 PHE B C 1
ATOM 3354 O O . PHE B 1 182 ? -7.805 14.406 3.145 1 97.75 182 PHE B O 1
ATOM 3361 N N . TRP B 1 183 ? -8.219 12.242 2.568 1 96.56 183 TRP B N 1
ATOM 3362 C CA . TRP B 1 183 ? -6.922 12.086 1.923 1 96.56 183 TRP B CA 1
ATOM 3363 C C . TRP B 1 183 ? -6.777 13.047 0.747 1 96.56 183 TRP B C 1
ATOM 3365 O O . TRP B 1 183 ? -5.742 13.695 0.587 1 96.56 183 TRP B O 1
ATOM 3375 N N . MET B 1 184 ? -7.828 13.18 -0.049 1 96.94 184 MET B N 1
ATOM 3376 C CA . MET B 1 184 ? -7.879 14.102 -1.178 1 96.94 184 MET B CA 1
ATOM 3377 C C . MET B 1 184 ? -7.637 15.539 -0.718 1 96.94 184 MET B C 1
ATOM 3379 O O . MET B 1 184 ? -6.832 16.25 -1.312 1 96.94 184 MET B O 1
ATOM 3383 N N . LEU B 1 185 ? -8.336 15.93 0.331 1 96.88 185 LEU B N 1
ATOM 3384 C CA . LEU B 1 185 ? -8.195 17.266 0.88 1 96.88 185 LEU B CA 1
ATOM 3385 C C . LEU B 1 185 ? -6.789 17.5 1.429 1 96.88 185 LEU B C 1
ATOM 3387 O O . LEU B 1 185 ? -6.184 18.547 1.189 1 96.88 185 LEU B O 1
ATOM 3391 N N . HIS B 1 186 ? -6.312 16.5 2.049 1 96.94 186 HIS B N 1
ATOM 3392 C CA . HIS B 1 186 ? -5.047 16.625 2.764 1 96.94 186 HIS B CA 1
ATOM 3393 C C . HIS B 1 186 ? -3.873 16.688 1.795 1 96.94 186 HIS B C 1
ATOM 3395 O O . HIS B 1 186 ? -2.971 17.516 1.959 1 96.94 186 HIS B O 1
ATOM 3401 N N . ASN B 1 187 ? -3.953 15.852 0.818 1 96.12 187 ASN B N 1
ATOM 3402 C CA . ASN B 1 187 ? -2.859 15.805 -0.148 1 96.12 187 ASN B CA 1
ATOM 3403 C C . ASN B 1 187 ? -3.051 16.828 -1.262 1 96.12 187 ASN B C 1
ATOM 3405 O O . ASN B 1 187 ? -2.166 17.016 -2.1 1 96.12 187 ASN B O 1
ATOM 3409 N N . MET B 1 188 ? -4.18 17.484 -1.264 1 96.5 188 MET B N 1
ATOM 3410 C CA . MET B 1 188 ? -4.508 18.516 -2.232 1 96.5 188 MET B CA 1
ATOM 3411 C C . MET B 1 188 ? -4.355 18 -3.658 1 96.5 188 MET B C 1
ATOM 3413 O O . MET B 1 188 ? -3.834 18.703 -4.523 1 96.5 188 MET B O 1
ATOM 3417 N N . ASP B 1 189 ? -4.539 16.734 -3.871 1 96 189 ASP B N 1
ATOM 3418 C CA . ASP B 1 189 ? -4.703 16.109 -5.176 1 96 189 ASP B CA 1
ATOM 3419 C C . ASP B 1 189 ? -6.176 15.828 -5.473 1 96 189 ASP B C 1
ATOM 3421 O O . ASP B 1 189 ? -6.648 14.703 -5.277 1 96 189 ASP B O 1
ATOM 3425 N N . TYR B 1 190 ? -6.809 16.797 -6.059 1 95.19 190 TYR B N 1
ATOM 3426 C CA . TYR B 1 190 ? -8.266 16.828 -6.09 1 95.19 190 TYR B CA 1
ATOM 3427 C C . TYR B 1 190 ? -8.797 15.984 -7.25 1 95.19 190 TYR B C 1
ATOM 3429 O O . TYR B 1 190 ? -9.984 15.648 -7.285 1 95.19 190 TYR B O 1
ATOM 3437 N N . MET B 1 191 ? -7.895 15.602 -8.172 1 89.75 191 MET B N 1
ATOM 3438 C CA . MET B 1 191 ? -8.359 14.859 -9.344 1 89.75 191 MET B CA 1
ATOM 3439 C C . MET B 1 191 ? -8.055 13.375 -9.195 1 89.75 191 MET B C 1
ATOM 3441 O O . MET B 1 191 ? -8.969 12.547 -9.141 1 89.75 191 MET B O 1
ATOM 3445 N N . ASN B 1 192 ? -6.809 13.031 -8.953 1 88.69 192 ASN B N 1
ATOM 3446 C CA . ASN B 1 192 ? -6.387 11.633 -8.969 1 88.69 192 ASN B CA 1
ATOM 3447 C C . ASN B 1 192 ? -6.367 11.039 -7.562 1 88.69 192 ASN B C 1
ATOM 3449 O O . ASN B 1 192 ? -6.508 9.828 -7.391 1 88.69 192 ASN B O 1
ATOM 3453 N N . ARG B 1 193 ? -6.141 11.828 -6.539 1 91.69 193 ARG B N 1
ATOM 3454 C CA . ARG B 1 193 ? -6.152 11.469 -5.125 1 91.69 193 ARG B CA 1
ATOM 3455 C C . ARG B 1 193 ? -5.086 10.422 -4.824 1 91.69 193 ARG B C 1
ATOM 3457 O O . ARG B 1 193 ? -5.273 9.578 -3.941 1 91.69 193 ARG B O 1
ATOM 3464 N N . THR B 1 194 ? -4.016 10.375 -5.645 1 87.75 194 THR B N 1
ATOM 3465 C CA . THR B 1 194 ? -3.023 9.312 -5.48 1 87.75 194 THR B CA 1
ATOM 3466 C C . THR B 1 194 ? -1.668 9.906 -5.098 1 87.75 194 THR B C 1
ATOM 3468 O O . THR B 1 194 ? -0.809 9.195 -4.566 1 87.75 194 THR B O 1
ATOM 3471 N N . SER B 1 195 ? -1.564 11.133 -5.355 1 87.25 195 SER B N 1
ATOM 3472 C CA . SER B 1 195 ? -0.207 11.664 -5.297 1 87.25 195 SER B CA 1
ATOM 3473 C C . SER B 1 195 ? -0.014 12.555 -4.074 1 87.25 195 SER B C 1
ATOM 3475 O O . SER B 1 195 ? -0.818 13.453 -3.82 1 87.25 195 SER B O 1
ATOM 3477 N N . PHE B 1 196 ? 1.072 12.281 -3.42 1 86.5 196 PHE B N 1
ATOM 3478 C CA . PHE B 1 196 ? 1.484 13.25 -2.41 1 86.5 196 PHE B CA 1
ATOM 3479 C C . PHE B 1 196 ? 2.604 14.141 -2.938 1 86.5 196 PHE B C 1
ATOM 3481 O O . PHE B 1 196 ? 3.205 14.906 -2.18 1 86.5 196 PHE B O 1
ATOM 3488 N N . ASN B 1 197 ? 2.814 14.078 -4.285 1 92.69 197 ASN B N 1
ATOM 3489 C CA . ASN B 1 197 ? 3.822 14.922 -4.914 1 92.69 197 ASN B CA 1
ATOM 3490 C C . ASN B 1 197 ? 3.182 16.016 -5.77 1 92.69 197 ASN B C 1
ATOM 3492 O O . ASN B 1 197 ? 3.857 16.656 -6.578 1 92.69 197 ASN B O 1
ATOM 3496 N N . HIS B 1 198 ? 1.899 16.141 -5.68 1 93.69 198 HIS B N 1
ATOM 3497 C CA . HIS B 1 198 ? 1.251 17.203 -6.445 1 93.69 198 HIS B CA 1
ATOM 3498 C C . HIS B 1 198 ? 1.914 18.547 -6.191 1 93.69 198 HIS B C 1
ATOM 3500 O O . HIS B 1 198 ? 2.193 18.906 -5.047 1 93.69 198 HIS B O 1
ATOM 3506 N N . PRO B 1 199 ? 2.125 19.359 -7.227 1 95.06 199 PRO B N 1
ATOM 3507 C CA . PRO B 1 199 ? 2.83 20.625 -7.043 1 95.06 199 PRO B CA 1
ATOM 3508 C C . PRO B 1 199 ? 2.121 21.562 -6.07 1 95.06 199 PRO B C 1
ATOM 3510 O O . PRO B 1 199 ? 2.775 22.328 -5.352 1 95.06 199 PRO B O 1
ATOM 3513 N N . LEU B 1 200 ? 0.858 21.422 -6.02 1 94.94 200 LEU B N 1
ATOM 3514 C CA . LEU B 1 200 ? 0.081 22.297 -5.141 1 94.94 200 LEU B CA 1
ATOM 3515 C C . LEU B 1 200 ? 0.44 22.047 -3.68 1 94.94 200 LEU B C 1
ATOM 3517 O O . LEU B 1 200 ? 0.714 23 -2.938 1 94.94 200 LEU B O 1
ATOM 3521 N N . ILE B 1 201 ? 0.43 20.812 -3.289 1 95.94 201 ILE B N 1
ATOM 3522 C CA . ILE B 1 201 ? 0.72 20.547 -1.885 1 95.94 201 ILE B CA 1
ATOM 3523 C C . ILE B 1 201 ? 2.188 20.844 -1.594 1 95.94 201 ILE B C 1
ATOM 3525 O O . ILE B 1 201 ? 2.527 21.312 -0.507 1 95.94 201 ILE B O 1
ATOM 3529 N N . VAL B 1 202 ? 3.062 20.594 -2.496 1 96.06 202 VAL B N 1
ATOM 3530 C CA . VAL B 1 202 ? 4.477 20.891 -2.283 1 96.06 202 VAL B CA 1
ATOM 3531 C C . VAL B 1 202 ? 4.66 22.391 -2.043 1 96.06 202 VAL B C 1
ATOM 3533 O O . VAL B 1 202 ? 5.289 22.797 -1.061 1 96.06 202 VAL B O 1
ATOM 3536 N N . PHE B 1 203 ? 4.055 23.203 -2.83 1 95.44 203 PHE B N 1
ATOM 3537 C CA . PHE B 1 203 ? 4.172 24.641 -2.732 1 95.44 203 PHE B CA 1
ATOM 3538 C C . PHE B 1 203 ? 3.541 25.156 -1.441 1 95.44 203 PHE B C 1
ATOM 3540 O O . PHE B 1 203 ? 4.156 25.938 -0.71 1 95.44 203 PHE B O 1
ATOM 3547 N N . VAL B 1 204 ? 2.404 24.719 -1.189 1 94.94 204 VAL B N 1
ATOM 3548 C CA . VAL B 1 204 ? 1.674 25.203 -0.025 1 94.94 204 VAL B CA 1
ATOM 3549 C C . VAL B 1 204 ? 2.346 24.703 1.253 1 94.94 204 VAL B C 1
ATOM 3551 O O . VAL B 1 204 ? 2.434 25.438 2.24 1 94.94 204 VAL B O 1
ATOM 3554 N N . ALA B 1 205 ? 2.795 23.5 1.218 1 94.69 205 ALA B N 1
ATOM 3555 C CA . ALA B 1 205 ? 3.451 22.953 2.398 1 94.69 205 ALA B CA 1
ATOM 3556 C C . ALA B 1 205 ? 4.723 23.719 2.736 1 94.69 205 ALA B C 1
ATOM 3558 O O . ALA B 1 205 ? 4.957 24.062 3.898 1 94.69 205 ALA B O 1
ATOM 3559 N N . PHE B 1 206 ? 5.496 24.031 1.787 1 94 206 PHE B N 1
ATOM 3560 C CA . PHE B 1 206 ? 6.723 24.781 2.049 1 94 206 PHE B CA 1
ATOM 3561 C C . PHE B 1 206 ? 6.41 26.219 2.41 1 94 206 PHE B C 1
ATOM 3563 O O . PHE B 1 206 ? 7.113 26.828 3.217 1 94 206 PHE B O 1
ATOM 3570 N N . GLY B 1 207 ? 5.375 26.766 1.784 1 91.31 207 GLY B N 1
ATOM 3571 C CA . GLY B 1 207 ? 4.906 28.078 2.217 1 91.31 207 GLY B CA 1
ATOM 3572 C C . GLY B 1 207 ? 4.484 28.109 3.674 1 91.31 207 GLY B C 1
ATOM 3573 O O . GLY B 1 207 ? 4.844 29.031 4.41 1 91.31 207 GLY B O 1
ATOM 3574 N N . THR B 1 208 ? 3.783 27.109 4.008 1 91 208 THR B N 1
ATOM 3575 C CA . THR B 1 208 ? 3.34 26.984 5.391 1 91 208 THR B CA 1
ATOM 3576 C C . THR B 1 208 ? 4.531 26.812 6.328 1 91 208 THR B C 1
ATOM 3578 O O . THR B 1 208 ? 4.566 27.391 7.414 1 91 208 THR B O 1
ATOM 3581 N N . LEU B 1 209 ? 5.434 26.031 5.914 1 92.06 209 LEU B N 1
ATOM 3582 C CA . LEU B 1 209 ? 6.641 25.828 6.711 1 92.06 209 LEU B CA 1
ATOM 3583 C C . LEU B 1 209 ? 7.383 27.156 6.91 1 92.06 209 LEU B C 1
ATOM 3585 O O . LEU B 1 209 ? 7.809 27.469 8.023 1 92.06 209 LEU B O 1
ATOM 3589 N N . TRP B 1 210 ? 7.492 27.859 5.871 1 90.56 210 TRP B N 1
ATOM 3590 C CA . TRP B 1 210 ? 8.164 29.156 5.922 1 90.56 210 TRP B CA 1
ATOM 3591 C C . TRP B 1 210 ? 7.414 30.125 6.84 1 90.56 210 TRP B C 1
ATOM 3593 O O . TRP B 1 210 ? 8.023 30.766 7.695 1 90.56 210 TRP B O 1
ATOM 3603 N N . LEU B 1 211 ? 6.145 30.219 6.707 1 83.81 211 LEU B N 1
ATOM 3604 C CA . LEU B 1 211 ? 5.324 31.125 7.5 1 83.81 211 LEU B CA 1
ATOM 3605 C C . LEU B 1 211 ? 5.32 30.719 8.969 1 83.81 211 LEU B C 1
ATOM 3607 O O . LEU B 1 211 ? 5.441 31.562 9.852 1 83.81 211 LEU B O 1
ATOM 3611 N N . SER B 1 212 ? 5.176 29.469 9.141 1 83 212 SER B N 1
ATOM 3612 C CA . SER B 1 212 ? 5.156 28.984 10.516 1 83 212 SER B CA 1
ATOM 3613 C C . SER B 1 212 ? 6.52 29.156 11.18 1 83 212 SER B C 1
ATOM 3615 O O . SER B 1 212 ? 6.605 29.516 12.359 1 83 212 SER B O 1
ATOM 3617 N N . GLY B 1 213 ? 7.527 28.938 10.477 1 85.31 213 GLY B N 1
ATOM 3618 C CA . GLY B 1 213 ? 8.867 29.125 11 1 85.31 213 GLY B CA 1
ATOM 3619 C C . GLY B 1 213 ? 9.172 30.562 11.367 1 85.31 213 GLY B C 1
ATOM 3620 O O . GLY B 1 213 ? 9.695 30.828 12.453 1 85.31 213 GLY B O 1
ATOM 3621 N N . THR B 1 214 ? 8.797 31.438 10.531 1 83.56 214 THR B N 1
ATOM 3622 C CA . THR B 1 214 ? 9.039 32.844 10.773 1 83.56 214 THR B CA 1
ATOM 3623 C C . THR B 1 214 ? 8.133 33.375 11.891 1 83.56 214 THR B C 1
ATOM 3625 O O . THR B 1 214 ? 8.562 34.188 12.719 1 83.56 214 THR B O 1
ATOM 3628 N N . GLY B 1 215 ? 6.973 32.875 11.828 1 74.44 215 GLY B N 1
ATOM 3629 C CA . GLY B 1 215 ? 6.066 33.219 12.906 1 74.44 215 GLY B CA 1
ATOM 3630 C C . GLY B 1 215 ? 6.547 32.781 14.266 1 74.44 215 GLY B C 1
ATOM 3631 O O . GLY B 1 215 ? 6.516 33.531 15.234 1 74.44 215 GLY B O 1
ATOM 3632 N N . PHE B 1 216 ? 6.938 31.609 14.281 1 79 216 PHE B N 1
ATOM 3633 C CA . PHE B 1 216 ? 7.441 31.078 15.539 1 79 216 PHE B CA 1
ATOM 3634 C C . PHE B 1 216 ? 8.695 31.812 15.984 1 79 216 PHE B C 1
ATOM 3636 O O . PHE B 1 216 ? 8.883 32.062 17.172 1 79 216 PHE B O 1
ATOM 3643 N N . TYR B 1 217 ? 9.516 32.125 15.117 1 81.12 217 TYR B N 1
ATOM 3644 C CA . TYR B 1 217 ? 10.727 32.906 15.414 1 81.12 217 TYR B CA 1
ATOM 3645 C C . TYR B 1 217 ? 10.383 34.25 16.016 1 81.12 217 TYR B C 1
ATOM 3647 O O . TYR B 1 217 ? 10.977 34.656 17.016 1 81.12 217 TYR B O 1
ATOM 3655 N N . LEU B 1 218 ? 9.445 34.938 15.477 1 76.62 218 LEU B N 1
ATOM 3656 C CA . LEU B 1 218 ? 9.031 36.25 15.961 1 76.62 218 LEU B CA 1
ATOM 3657 C C . LEU B 1 218 ? 8.383 36.125 17.344 1 76.62 218 LEU B C 1
ATOM 3659 O O . LEU B 1 218 ? 8.562 37 18.188 1 76.62 218 LEU B O 1
ATOM 3663 N N . LEU B 1 219 ? 7.637 35.094 17.469 1 73.38 219 LEU B N 1
ATOM 3664 C CA . LEU B 1 219 ? 7 34.844 18.766 1 73.38 219 LEU B CA 1
ATOM 3665 C C . LEU B 1 219 ? 8.039 34.625 19.859 1 73.38 219 LEU B C 1
ATOM 3667 O O . LEU B 1 219 ? 7.906 35.156 20.953 1 73.38 219 LEU B O 1
ATOM 3671 N N . PHE B 1 220 ? 8.984 33.938 19.531 1 73.62 220 PHE B N 1
ATOM 3672 C CA . PHE B 1 220 ? 10.047 33.688 20.5 1 73.62 220 PHE B CA 1
ATOM 3673 C C . PHE B 1 220 ? 10.836 34.938 20.781 1 73.62 220 PHE B C 1
ATOM 3675 O O . PHE B 1 220 ? 11.266 35.156 21.922 1 73.62 220 PHE B O 1
ATOM 3682 N N . LYS B 1 221 ? 11.086 35.719 19.781 1 73.44 221 LYS B N 1
ATOM 3683 C CA . LYS B 1 221 ? 11.805 36.969 19.969 1 73.44 221 LYS B CA 1
ATOM 3684 C C . LYS B 1 221 ? 10.984 37.969 20.781 1 73.44 221 LYS B C 1
ATOM 3686 O O . LYS B 1 221 ? 11.547 38.812 21.5 1 73.44 221 LYS B O 1
ATOM 3691 N N . SER B 1 222 ? 9.695 37.875 20.609 1 59.34 222 SER B N 1
ATOM 3692 C CA . SER B 1 222 ? 8.828 38.75 21.375 1 59.34 222 SER B CA 1
ATOM 3693 C C . SER B 1 222 ? 8.719 38.312 22.828 1 59.34 222 SER B C 1
ATOM 3695 O O . SER B 1 222 ? 8.242 39.062 23.688 1 59.34 222 SER B O 1
ATOM 3697 N N . PHE B 1 223 ? 8.773 37 23.016 1 58.94 223 PHE B N 1
ATOM 3698 C CA . PHE B 1 223 ? 8.828 36.531 24.406 1 58.94 223 PHE B CA 1
ATOM 3699 C C . PHE B 1 223 ? 9.945 37.25 25.172 1 58.94 223 PHE B C 1
ATOM 3701 O O . PHE B 1 223 ? 11.109 37.188 24.766 1 58.94 223 PHE B O 1
ATOM 3708 N N . SER B 1 224 ? 9.773 38.438 25.5 1 53.81 224 SER B N 1
ATOM 3709 C CA . SER B 1 224 ? 10.625 39.344 26.25 1 53.81 224 SER B CA 1
ATOM 3710 C C . SER B 1 224 ? 11.266 38.656 27.453 1 53.81 224 SER B C 1
ATOM 3712 O O . SER B 1 224 ? 10.742 37.656 27.953 1 53.81 224 SER B O 1
ATOM 3714 N N . ARG B 1 225 ? 12.469 39.031 27.781 1 53.28 225 ARG B N 1
ATOM 3715 C CA . ARG B 1 225 ? 13.227 38.781 29 1 53.28 225 ARG B CA 1
ATOM 3716 C C . ARG B 1 225 ? 12.312 38.719 30.219 1 53.28 225 ARG B C 1
ATOM 3718 O O . ARG B 1 225 ? 12.656 38.094 31.234 1 53.28 225 ARG B O 1
ATOM 3725 N N . ALA B 1 226 ? 11.273 39.406 30.172 1 51.69 226 ALA B N 1
ATOM 3726 C CA . ALA B 1 226 ? 10.445 39.531 31.375 1 51.69 226 ALA B CA 1
ATOM 3727 C C . ALA B 1 226 ? 9.695 38.219 31.641 1 51.69 226 ALA B C 1
ATOM 3729 O O . ALA B 1 226 ? 9.508 37.812 32.781 1 51.69 226 ALA B O 1
ATOM 3730 N N . ASP B 1 227 ? 9.273 37.562 30.562 1 51.66 227 ASP B N 1
ATOM 3731 C CA . ASP B 1 227 ? 8.516 36.344 30.75 1 51.66 227 ASP B CA 1
ATOM 3732 C C . ASP B 1 227 ? 9.43 35.219 31.234 1 51.66 227 ASP B C 1
ATOM 3734 O O . ASP B 1 227 ? 9.016 34.375 32.062 1 51.66 227 ASP B O 1
ATOM 3738 N N . VAL B 1 228 ? 10.648 35.156 30.656 1 53 228 VAL B N 1
ATOM 3739 C CA . VAL B 1 228 ? 11.648 34.219 31.125 1 53 228 VAL B CA 1
ATOM 3740 C C . VAL B 1 228 ? 12.188 34.656 32.5 1 53 228 VAL B C 1
ATOM 3742 O O . VAL B 1 228 ? 12.602 33.844 33.312 1 53 228 VAL B O 1
ATOM 3745 N N . ARG B 1 229 ? 12.195 35.938 32.719 1 49.66 229 ARG B N 1
ATOM 3746 C CA . ARG B 1 229 ? 12.633 36.438 34 1 49.66 229 ARG B CA 1
ATOM 3747 C C . ARG B 1 229 ? 11.688 35.969 35.125 1 49.66 229 ARG B C 1
ATOM 3749 O O . ARG B 1 229 ? 12.117 35.75 36.25 1 49.66 229 ARG B O 1
ATOM 3756 N N . TRP B 1 230 ? 10.453 35.844 34.781 1 47.56 230 TRP B N 1
ATOM 3757 C CA . TRP B 1 230 ? 9.562 35.375 35.844 1 47.56 230 TRP B CA 1
ATOM 3758 C C . TRP B 1 230 ? 9.906 33.938 36.219 1 47.56 230 TRP B C 1
ATOM 3760 O O . TRP B 1 230 ? 9.883 33.562 37.406 1 47.56 230 TRP B O 1
ATOM 3770 N N . LEU B 1 231 ? 10.367 33.125 35.281 1 48.5 231 LEU B N 1
ATOM 3771 C CA . LEU B 1 231 ? 10.82 31.781 35.625 1 48.5 231 LEU B CA 1
ATOM 3772 C C . LEU B 1 231 ? 12.125 31.828 36.406 1 48.5 231 LEU B C 1
ATOM 3774 O O . LEU B 1 231 ? 12.32 31.047 37.344 1 48.5 231 LEU B O 1
ATOM 3778 N N . ARG B 1 232 ? 12.961 32.781 36.031 1 50.69 232 ARG B N 1
ATOM 3779 C CA . ARG B 1 232 ? 14.211 32.906 36.75 1 50.69 232 ARG B CA 1
ATOM 3780 C C . ARG B 1 232 ? 13.992 33.562 38.125 1 50.69 232 ARG B C 1
ATOM 3782 O O . ARG B 1 232 ? 14.695 33.25 39.094 1 50.69 232 ARG B O 1
ATOM 3789 N N . ARG B 1 233 ? 13 34.406 38.219 1 49.56 233 ARG B N 1
ATOM 3790 C CA . ARG B 1 233 ? 12.773 35.062 39.5 1 49.56 233 ARG B CA 1
ATOM 3791 C C . ARG B 1 233 ? 12.109 34.094 40.5 1 49.56 233 ARG B C 1
ATOM 3793 O O . ARG B 1 233 ? 12.367 34.156 41.688 1 49.56 233 ARG B O 1
ATOM 3800 N N . ARG B 1 234 ? 11.305 33.219 39.969 1 50.88 234 ARG B N 1
ATOM 3801 C CA . ARG B 1 234 ? 10.727 32.281 40.938 1 50.88 234 ARG B CA 1
ATOM 3802 C C . ARG B 1 234 ? 11.773 31.281 41.438 1 50.88 234 ARG B C 1
ATOM 3804 O O . ARG B 1 234 ? 11.641 30.719 42.531 1 50.88 234 ARG B O 1
ATOM 3811 N N . ARG B 1 235 ? 12.766 31 40.625 1 51.59 235 ARG B N 1
ATOM 3812 C CA . ARG B 1 235 ? 13.797 30.109 41.125 1 51.59 235 ARG B CA 1
ATOM 3813 C C . ARG B 1 235 ? 14.648 30.781 42.188 1 51.59 235 ARG B C 1
ATOM 3815 O O . ARG B 1 235 ? 15.141 30.109 43.094 1 51.59 235 ARG B O 1
ATOM 3822 N N . LYS B 1 236 ? 14.805 32.094 42.219 1 53.47 236 LYS B N 1
ATOM 3823 C CA . LYS B 1 236 ? 15.617 32.75 43.219 1 53.47 236 LYS B CA 1
ATOM 3824 C C . LYS B 1 236 ? 14.875 32.844 44.562 1 53.47 236 LYS B C 1
ATOM 3826 O O . LYS B 1 236 ? 15.484 32.719 45.625 1 53.47 236 LYS B O 1
ATOM 3831 N N . SER B 1 237 ? 13.562 32.938 44.531 1 52.66 237 SER B N 1
ATOM 3832 C CA . SER B 1 237 ? 12.852 33.031 45.812 1 52.66 237 SER B CA 1
ATOM 3833 C C . SER B 1 237 ? 12.773 31.688 46.531 1 52.66 237 SER B C 1
ATOM 3835 O O . SER B 1 237 ? 12.656 31.641 47.75 1 52.66 237 SER B O 1
ATOM 3837 N N . ALA B 1 238 ? 12.898 30.547 45.844 1 57.44 238 ALA B N 1
ATOM 3838 C CA . ALA B 1 238 ? 12.867 29.219 46.469 1 57.44 238 ALA B CA 1
ATOM 3839 C C . ALA B 1 238 ? 14.219 28.875 47.094 1 57.44 238 ALA B C 1
ATOM 3841 O O . ALA B 1 238 ? 14.289 28.234 48.156 1 57.44 238 ALA B O 1
ATOM 3842 N N . VAL B 1 239 ? 15.312 29.375 46.625 1 55.78 239 VAL B N 1
ATOM 3843 C CA . VAL B 1 239 ? 16.656 29.078 47.125 1 55.78 239 VAL B CA 1
ATOM 3844 C C . VAL B 1 239 ? 16.875 29.844 48.438 1 55.78 239 VAL B C 1
ATOM 3846 O O . VAL B 1 239 ? 17.531 29.328 49.344 1 55.78 239 VAL B O 1
ATOM 3849 N N . LYS B 1 240 ? 16.234 30.922 48.844 1 57.62 240 LYS B N 1
ATOM 3850 C CA . LYS B 1 240 ? 16.438 31.672 50.062 1 57.62 240 LYS B CA 1
ATOM 3851 C C . LYS B 1 240 ? 15.68 31.031 51.219 1 57.62 240 LYS B C 1
ATOM 3853 O O . LYS B 1 240 ? 16.109 31.109 52.375 1 57.62 240 LYS B O 1
ATOM 3858 N N . LEU B 1 241 ? 14.633 30.328 50.906 1 54.66 241 LEU B N 1
ATOM 3859 C CA . LEU B 1 241 ? 13.898 29.75 52.031 1 54.66 241 LEU B CA 1
ATOM 3860 C C . LEU B 1 241 ? 14.609 28.516 52.562 1 54.66 241 LEU B C 1
ATOM 3862 O O . LEU B 1 241 ? 14.461 28.156 53.719 1 54.66 241 LEU B O 1
ATOM 3866 N N . GLY B 1 242 ? 15.469 27.828 51.656 1 52.81 242 GLY B N 1
ATOM 3867 C CA . GLY B 1 242 ? 16.141 26.641 52.156 1 52.81 242 GLY B CA 1
ATOM 3868 C C . GLY B 1 242 ? 17.391 26.953 52.938 1 52.81 242 GLY B C 1
ATOM 3869 O O . GLY B 1 242 ? 18.016 26.062 53.531 1 52.81 242 GLY B O 1
ATOM 3870 N N . ALA B 1 243 ? 18 28.156 52.906 1 55.56 243 ALA B N 1
ATOM 3871 C CA . ALA B 1 243 ? 19.25 28.422 53.625 1 55.56 243 ALA B CA 1
ATOM 3872 C C . ALA B 1 243 ? 19 29.062 54.969 1 55.56 243 ALA B C 1
ATOM 3874 O O . ALA B 1 243 ? 19.922 29.266 55.75 1 55.56 243 ALA B O 1
ATOM 3875 N N . GLY B 1 244 ? 17.766 29.531 55.281 1 38.66 244 GLY B N 1
ATOM 3876 C CA . GLY B 1 244 ? 17.625 29.891 56.688 1 38.66 244 GLY B CA 1
ATOM 3877 C C . GLY B 1 244 ? 17.188 28.734 57.562 1 38.66 244 GLY B C 1
ATOM 3878 O O . GLY B 1 244 ? 16.688 27.734 57.094 1 38.66 244 GLY B O 1
#

Nearest PDB structures (foldseek):
  4ggd-assembly1_A  TM=4.165E-01  e=6.041E-01  Homo sapiens
  3uw8-assembly1_B  TM=4.663E-01  e=4.890E+00  Haloarcula marismortui ATCC 43049
  1itk-assembly1_A  TM=4.358E-01  e=8.606E+00  Haloarcula marismortui
  3vlh-assembly1_B  TM=4.316E-01  e=9.636E+00  Haloarcula marismortui ATCC 43049
  3uw8-assembly1_B  TM=4.666E-01  e=4.914E+00  Haloarcula marismortui ATCC 43049

Foldseek 3Di:
DPPPPCPPVVVVVCCVVLVVVLVVLVVLLVVLVVLLVPFDVVQQVFPFLVPFDFDDQDDDDFDDPVPQDDDDDWPDWDFGDQLRFTWIWTQDPVGIWIARRHPRHTDWCDPVSLVSSVCRVPVADWDDKDWDQFDDLQQLVDGGIWIWTFGDDPFRKIWIAHRHPRTTGGIHGNSNVSSLVSCCSNCVVVDNSPDVVPPVCVVSVVVSVVVVVVVVVVVVVVCDPVVVVVVVVVVVVVVVVVVD/DPPPPCPPVVVVVVCVVLVVVLVVLVVLLVVLVVLLVPFDVVQQVFPFLVPFDFDDQDDDDFDDPVPQDDDDDWPDWDFGDQLHFTWIWTQDPVGIWIARRHPRHTDWCDPVSLVSSVCRVPVADWDDKDWDQFDDLQQLVDGGIWIWTFGDDPFRKIWIAHRHPRTTGGIHGNSNVSSLVSCCSNCVVVDNSPDVVPPVCVVSVVVSVVVVVVVVVVVVVVCDPVVVVVVVVVVVVVVVVVPD

pLDDT: mean 84.24, std 15.97, range [35.38, 98.88]

Sequence (488 aa):
MKKIRFTPLIFRRIHKWVGLILGVQFLLWALSGSMMALLDQEKVGGHSAQASHQHALPAGDYIAPAKLALDGPVLGIALRSLATRPVYELRSTTGTRLIDATSGAPVRVDEQVARDVATMVNEAPIRKATLLAEPNVEAREHEGTMWRLDFADAENSSAYISADTGRFLVMRGDTWRTWDFFWMLHNMDYMNRTSFNHPLIVFVAFGTLWLSGTGFYLLFKSFSRADVRWLRRRRKSAVKLGAGMKKIRFTPLIFRRIHKWVGLILGVQFLLWALSGSMMALLDQEKVGGHSAQASHQHALPAGDYIAPAKLALDGPVLGIALRSLATRPVYELRSTTGTRLIDATSGAPVRVDEQVARDVATMVNEAPIRKATLLAEPNVEAREHEGTMWRLDFADAENSSAYISADTGRFLVMRGDTWRTWDFFWMLHNMDYMNRTSFNHPLIVFVAFGTLWLSGTGFYLLFKSFSRADVRWLRRRRKSAVKLGAG

Solvent-accessible surface area (backbone atoms only — not comparable to full-atom values): 26283 Å² total; per-residue (Å²): 130,80,72,78,70,81,44,75,65,57,52,51,50,48,49,49,52,51,45,51,53,49,48,51,50,47,50,49,39,30,48,21,48,26,50,46,18,64,44,61,56,73,57,47,67,30,65,52,35,81,72,48,80,70,44,62,52,73,92,65,77,51,61,39,69,75,69,50,85,68,87,68,61,38,32,32,38,32,40,34,52,55,75,79,40,56,26,31,41,39,33,35,91,87,45,63,44,34,25,32,28,65,81,63,44,79,52,78,52,45,68,67,53,49,50,48,39,46,50,66,74,42,83,55,56,73,73,46,78,42,82,34,78,52,56,51,82,92,43,56,92,53,76,56,39,26,34,39,37,31,31,67,47,97,48,52,32,32,38,33,26,33,38,64,77,51,44,54,54,38,48,44,28,49,66,26,54,54,37,48,54,28,47,19,63,54,31,49,20,82,83,80,57,74,44,56,54,32,68,60,36,34,52,50,30,46,49,47,35,52,50,49,50,53,48,50,51,51,51,55,66,62,55,42,70,64,67,58,37,50,61,54,49,55,54,56,61,58,58,57,65,71,73,103,130,81,72,78,71,82,45,74,64,57,53,53,50,49,49,51,52,51,46,50,54,48,47,51,49,46,49,50,40,30,48,23,48,25,51,46,18,63,44,61,56,73,59,49,69,28,64,51,36,82,73,48,79,69,38,61,51,72,91,63,78,52,61,36,70,72,70,51,86,66,87,68,63,38,33,31,38,31,41,34,48,58,70,79,42,54,25,32,42,39,32,36,90,87,45,62,45,34,23,31,28,65,81,61,45,80,52,76,51,45,69,68,54,49,50,49,39,48,49,67,74,40,82,54,56,73,72,46,79,44,82,32,76,51,55,50,84,92,43,57,91,53,78,53,38,26,35,39,38,32,31,66,46,97,48,52,31,31,37,34,27,33,38,64,76,51,45,54,54,37,47,44,28,50,65,27,55,53,36,50,53,28,47,20,63,51,30,49,21,84,83,79,58,75,45,54,54,33,67,61,37,34,52,50,29,46,49,46,33,51,51,50,49,52,48,50,50,50,50,56,66,61,56,43,69,62,67,57,38,51,58,54,49,55,53,55,61,57,58,58,64,72,73,104

Organism: NCBI:txid68569

InterPro domains:
  IPR005625 PepSY-associated TM protein [PF03929] (12-236)

Radius of gyration: 30.49 Å; Cα contacts (8 Å, |Δi|>4): 764; chains: 2; bounding box: 55×98×84 Å